Protein AF-0000000069215385 (afdb_homodimer)

pLDDT: mean 93.97, std 6.97, range [61.56, 98.88]

Secondary structure (DSSP, 8-state):
-HHHHHHHHHHHHHHHTTTTTTTTS---EEEEE-TT--EEEEEE--STTS--HHHHHHHHHHHHH-GGGHHHHHT--SHHHHHHHHHHH-TTTTTT-EEEESSPPP-S-SSS--HHHHHHHH--SEEEESSPPPGGG--HHHHHHHTT-EEEE-GGGHHHHHHHHHHHHHHHHHSEEEEEEEEEETTS--SSS--S-HHHHHHHHHHHHH-SEEEEEHHHHHHH------TTS-GGG-S-PPEEEEE-SS---TT-GGGGSSSS-EEEESSGGGSS-SSEEEEEE--HHHHHHTGGG-SEEEEEEESEE-S---BPPPPSS-EEEEEEEEEEETTEEEEEEEE-/-HHHHHHHHHHHHHHHTTTTTTTTS---EEEEE-TT--EEEEEE--STTSPPHHHHHHHHHHHHH-GGGHHHHHT---HHHHHHHHHHH-TTTTTT-EEEESSPPP-S-SSS--HHHHHHHH--SEEEESSPPPGGG--HHHHHHHTT-EEEE-GGGHHHHHHHHHHHHHHHHHSEEEEEEEEEETTS--SSS--S-HHHHHHHHHHHHH-SEEEEEHHHHHHH------TTS-GGG-S-PPEEEEE-SS---TT-GGGGSSSS-EEEESSGGGSS-SSEEEEEE--HHHHHHTGGG-SEEEEEEESEE-S---BPPPPSS-EEEEEEEEEEETTEEEEEEEE-

Organism: Helicobacter pylori (strain G27) (NCBI:txid563041)

Foldseek 3Di:
DVVLVVVLVVLLVVLLLQFLLAPLDAWKKKWKAALVRHTQDIAIRRYHLWAHRLLVNLLSSLCVLPVVCVVVSVPDTHQAVSLVCSLVPSVLSQQNMEMEMAEQWWCDDDSHHTSLVSCLRNNHQEYEYAEYDDPVGGDSVVSSVVSVHHYYYDPVNHLLSCLSRVQNVCCVVQQFAEEEEAEAEPVRDRPDDDGDDLVVLQSVLSSQLRFQEEEEELVCCVPVLDLQASVNYDPVSPDGGHAYEYAYLDDHDCPRNVNVDPDYHYYYDPAPVPDPRRHTYYYYYDGPVVCLRCLVSHFKYWYKYAHDDDPDDDDDDDRPDDWDWAFSDWDDDPRIIITITGGD/DVVLVVVLVVLLVVLLLQFLLAPLDAWKKKWKAALVRHTQDIAIRRYHLWAHRLLVNLLSNLCVLPVVCVVVSVPDTHQAVSLVCSLVPSVLSQQNMEMEMAEQWWCDDDSHHTSLVSCLSNNHQEYEYAEYDDPVGGDSVVSSVVSVHHYYYDPVNHLLSCLSRVQNVCCVVQQFAEEEEAEAEPVRDRPDDDRDDLVVLQSVLSSQLRFQEEEEELVCCVPVLDLQANVSYDPVSPDGGHAYEYAYLDDHDCPRNVNVDPDYHYYYDPAPVPDPRRHTYYYYYDGPVVCLSCLVSHFKYWYKYAHDDDPDDDDRDDRPDDWDWAWSDWDDDPRIIITITGGD

Structure (mmCIF, N/CA/C/O backbone):
data_AF-0000000069215385-model_v1
#
loop_
_entity.id
_entity.type
_entity.pdbx_description
1 polymer 'Riboflavin biosynthesis protein'
#
loop_
_atom_site.group_PDB
_atom_site.id
_atom_site.type_symbol
_atom_site.label_atom_id
_atom_site.label_alt_id
_atom_site.label_comp_id
_atom_site.label_asym_id
_atom_site.label_entity_id
_atom_site.label_seq_id
_atom_site.pdbx_PDB_ins_code
_atom_site.Cartn_x
_atom_site.Cartn_y
_atom_site.Cartn_z
_atom_site.occupancy
_atom_site.B_iso_or_equiv
_atom_site.auth_seq_id
_atom_site.auth_comp_id
_atom_site.auth_asym_id
_atom_site.auth_atom_id
_atom_site.pdbx_PDB_model_num
ATOM 1 N N . MET A 1 1 ? 16.766 -4.914 -15.352 1 61.56 1 MET A N 1
ATOM 2 C CA . MET A 1 1 ? 16.094 -3.631 -15.18 1 61.56 1 MET A CA 1
ATOM 3 C C . MET A 1 1 ? 14.859 -3.775 -14.297 1 61.56 1 MET A C 1
ATOM 5 O O . MET A 1 1 ? 14.555 -2.891 -13.5 1 61.56 1 MET A O 1
ATOM 9 N N . ARG A 1 2 ? 14.445 -4.945 -14.125 1 84.12 2 ARG A N 1
ATOM 10 C CA . ARG A 1 2 ? 13.219 -5.164 -13.367 1 84.12 2 ARG A CA 1
ATOM 11 C C . ARG A 1 2 ? 13.5 -5.18 -11.867 1 84.12 2 ARG A C 1
ATOM 13 O O . ARG A 1 2 ? 12.695 -4.688 -11.07 1 84.12 2 ARG A O 1
ATOM 20 N N . LEU A 1 3 ? 14.82 -5.469 -11.578 1 94.56 3 LEU A N 1
ATOM 21 C CA . LEU A 1 3 ? 15.156 -5.535 -10.164 1 94.56 3 LEU A CA 1
ATOM 22 C C . LEU A 1 3 ? 15.242 -4.141 -9.555 1 94.56 3 LEU A C 1
ATOM 24 O O . LEU A 1 3 ? 14.625 -3.867 -8.523 1 94.56 3 LEU A O 1
ATOM 28 N N . TYR A 1 4 ? 16.031 -3.227 -10.25 1 96.31 4 TYR A N 1
ATOM 29 C CA . TYR A 1 4 ? 16.203 -1.869 -9.742 1 96.31 4 TYR A CA 1
ATOM 30 C C . TYR A 1 4 ? 14.867 -1.16 -9.617 1 96.31 4 TYR A C 1
ATOM 32 O O . TYR A 1 4 ? 14.625 -0.438 -8.648 1 96.31 4 TYR A O 1
ATOM 40 N N . GLU A 1 5 ? 14.023 -1.441 -10.625 1 96.62 5 GLU A N 1
ATOM 41 C CA . GLU A 1 5 ? 12.695 -0.839 -10.594 1 96.62 5 GLU A CA 1
ATOM 42 C C . GLU A 1 5 ? 11.906 -1.299 -9.375 1 96.62 5 GLU A C 1
ATOM 44 O O . GLU A 1 5 ? 11.305 -0.483 -8.672 1 96.62 5 GLU A O 1
ATOM 49 N N . SER A 1 6 ? 11.922 -2.578 -9.125 1 96.88 6 SER A N 1
ATOM 50 C CA . SER A 1 6 ? 11.203 -3.15 -7.984 1 96.88 6 SER A CA 1
ATOM 51 C C . SER A 1 6 ? 11.758 -2.629 -6.664 1 96.88 6 SER A C 1
ATOM 53 O O . SER A 1 6 ? 10.992 -2.252 -5.77 1 96.88 6 SER A O 1
ATOM 55 N N . LEU A 1 7 ? 13.055 -2.559 -6.527 1 97.5 7 LEU A N 1
ATOM 56 C CA . LEU A 1 7 ? 13.68 -2.098 -5.293 1 97.5 7 LEU A CA 1
ATOM 57 C C . LEU A 1 7 ? 13.477 -0.596 -5.109 1 97.5 7 LEU A C 1
ATOM 59 O O . LEU A 1 7 ? 13.328 -0.119 -3.982 1 97.5 7 LEU A O 1
ATOM 63 N N . LEU A 1 8 ? 13.469 0.147 -6.227 1 97.94 8 LEU A N 1
ATOM 64 C CA . LEU A 1 8 ? 13.234 1.585 -6.164 1 97.94 8 LEU A CA 1
ATOM 65 C C . LEU A 1 8 ? 11.812 1.884 -5.699 1 97.94 8 LEU A C 1
ATOM 67 O O . LEU A 1 8 ? 11.578 2.877 -5.008 1 97.94 8 LEU A O 1
ATOM 71 N N . GLU A 1 9 ? 10.875 1.038 -6.078 1 97 9 GLU A N 1
ATOM 72 C CA . GLU A 1 9 ? 9.508 1.184 -5.574 1 97 9 GLU A CA 1
ATOM 73 C C . GLU A 1 9 ? 9.461 1.027 -4.059 1 97 9 GLU A C 1
ATOM 75 O O . GLU A 1 9 ? 8.711 1.728 -3.379 1 97 9 GLU A O 1
ATOM 80 N N . ILE A 1 10 ? 10.273 0.164 -3.535 1 97.25 10 ILE A N 1
ATOM 81 C CA . ILE A 1 10 ? 10.391 -0.008 -2.092 1 97.25 10 ILE A CA 1
ATOM 82 C C . ILE A 1 10 ? 10.945 1.27 -1.463 1 97.25 10 ILE A C 1
ATOM 84 O O . ILE A 1 10 ? 10.469 1.708 -0.413 1 97.25 10 ILE A O 1
ATOM 88 N N . CYS A 1 11 ? 11.914 1.881 -2.111 1 98.56 11 CYS A N 1
ATOM 89 C CA . CYS A 1 11 ? 12.469 3.143 -1.636 1 98.56 11 CYS A CA 1
ATOM 90 C C . CYS A 1 11 ? 11.391 4.223 -1.578 1 98.56 11 CYS A C 1
ATOM 92 O O . CYS A 1 11 ? 11.305 4.965 -0.598 1 98.56 11 CYS A O 1
ATOM 94 N N . LEU A 1 12 ? 10.57 4.27 -2.656 1 98.56 12 LEU A N 1
ATOM 95 C CA . LEU A 1 12 ? 9.5 5.258 -2.697 1 98.56 12 LEU A CA 1
ATOM 96 C C . LEU A 1 12 ? 8.531 5.059 -1.536 1 98.56 12 LEU A C 1
ATOM 98 O O . LEU A 1 12 ? 8.18 6.02 -0.843 1 98.56 12 LEU A O 1
ATOM 102 N N . ASN A 1 13 ? 8.164 3.852 -1.324 1 97.62 13 ASN A N 1
ATOM 103 C CA . ASN A 1 13 ? 7.254 3.555 -0.224 1 97.62 13 ASN A CA 1
ATOM 104 C C . ASN A 1 13 ? 7.859 3.932 1.124 1 97.62 13 ASN A C 1
ATOM 106 O O . ASN A 1 13 ? 7.172 4.461 1.997 1 97.62 13 ASN A O 1
ATOM 110 N N . LYS A 1 14 ? 9.086 3.65 1.279 1 98.06 14 LYS A N 1
ATOM 111 C CA . LYS A 1 14 ? 9.773 3.992 2.518 1 98.06 14 LYS A CA 1
ATOM 112 C C . LYS A 1 14 ? 9.797 5.504 2.734 1 98.06 14 LYS A C 1
ATOM 114 O O . LYS A 1 14 ? 9.609 5.977 3.855 1 98.06 14 LYS A O 1
ATOM 119 N N . ALA A 1 15 ? 10.039 6.262 1.692 1 98.62 15 ALA A N 1
ATOM 120 C CA . ALA A 1 15 ? 10.07 7.719 1.791 1 98.62 15 ALA A CA 1
ATOM 121 C C . ALA A 1 15 ? 8.711 8.266 2.223 1 98.62 15 ALA A C 1
ATOM 123 O O . ALA A 1 15 ? 8.641 9.242 2.969 1 98.62 15 ALA A O 1
ATOM 124 N N . TRP A 1 16 ? 7.602 7.633 1.792 1 98.44 16 TRP A N 1
ATOM 125 C CA . TRP A 1 16 ? 6.25 8.062 2.146 1 98.44 16 TRP A CA 1
ATOM 126 C C . TRP A 1 16 ? 6.023 7.965 3.65 1 98.44 16 TRP A C 1
ATOM 128 O O . TRP A 1 16 ? 5.246 8.734 4.219 1 98.44 16 TRP A O 1
ATOM 138 N N . GLU A 1 17 ? 6.746 7.074 4.316 1 97.19 17 GLU A N 1
ATOM 139 C CA . GLU A 1 17 ? 6.598 6.914 5.762 1 97.19 17 GLU A CA 1
ATOM 140 C C . GLU A 1 17 ? 7.066 8.164 6.504 1 97.19 17 GLU A C 1
ATOM 142 O O . GLU A 1 17 ? 6.723 8.359 7.672 1 97.19 17 GLU A O 1
ATOM 147 N N . TYR A 1 18 ? 7.793 9.016 5.832 1 97.44 18 TYR A N 1
ATOM 148 C CA . TYR A 1 18 ? 8.328 10.227 6.445 1 97.44 18 TYR A CA 1
ATOM 149 C C . TYR A 1 18 ? 7.824 11.477 5.719 1 97.44 18 TYR A C 1
ATOM 151 O O . TYR A 1 18 ? 8.422 12.547 5.828 1 97.44 18 TYR A O 1
ATOM 159 N N . GLN A 1 19 ? 6.746 11.336 4.969 1 98.12 19 GLN A N 1
ATOM 160 C CA . GLN A 1 19 ? 6.215 12.422 4.152 1 98.12 19 GLN A CA 1
ATOM 161 C C . GLN A 1 19 ? 5.961 13.664 4.992 1 98.12 19 GLN A C 1
ATOM 163 O O . GLN A 1 19 ? 5.391 13.578 6.082 1 98.12 19 GLN A O 1
ATOM 168 N N . THR A 1 20 ? 6.375 14.789 4.578 1 98.25 20 THR A N 1
ATOM 169 C CA . THR A 1 20 ? 6.254 16.141 5.094 1 98.25 20 THR A CA 1
ATOM 170 C C . THR A 1 20 ? 7.25 16.391 6.219 1 98.25 20 THR A C 1
ATOM 172 O O . THR A 1 20 ? 7.48 17.531 6.617 1 98.25 20 THR A O 1
ATOM 175 N N . LEU A 1 21 ? 7.914 15.375 6.781 1 97.88 21 LEU A N 1
ATOM 176 C CA . LEU A 1 21 ? 8.797 15.539 7.934 1 97.88 21 LEU A CA 1
ATOM 177 C C . LEU A 1 21 ? 10.109 16.188 7.52 1 97.88 21 LEU A C 1
ATOM 179 O O . LEU A 1 21 ? 10.773 16.828 8.336 1 97.88 21 LEU A O 1
ATOM 183 N N . ALA A 1 22 ? 10.414 16.094 6.258 1 96.25 22 ALA A N 1
ATOM 184 C CA . ALA A 1 22 ? 11.664 16.672 5.758 1 96.25 22 ALA A CA 1
ATOM 185 C C . ALA A 1 22 ? 11.445 18.062 5.172 1 96.25 22 ALA A C 1
ATOM 187 O O . ALA A 1 22 ? 12.398 18.719 4.766 1 96.25 22 ALA A O 1
ATOM 188 N N . LEU A 1 23 ? 10.203 18.531 5.082 1 96.44 23 LEU A N 1
ATOM 189 C CA . LEU A 1 23 ? 9.961 19.859 4.543 1 96.44 23 LEU A CA 1
ATOM 190 C C . LEU A 1 23 ? 10.758 20.906 5.316 1 96.44 23 LEU A C 1
ATOM 192 O O . LEU A 1 23 ? 10.883 20.828 6.539 1 96.44 23 LEU A O 1
ATOM 196 N N . GLU A 1 24 ? 11.344 21.781 4.547 1 94.81 24 GLU A N 1
ATOM 197 C CA . GLU A 1 24 ? 11.078 22.234 3.188 1 94.81 24 GLU A CA 1
ATOM 198 C C . GLU A 1 24 ? 11.93 21.484 2.17 1 94.81 24 GLU A C 1
ATOM 200 O O . GLU A 1 24 ? 11.953 21.844 0.99 1 94.81 24 GLU A O 1
ATOM 205 N N . ASN A 1 25 ? 12.758 20.5 2.637 1 94.94 25 ASN A N 1
ATOM 206 C CA . ASN A 1 25 ? 13.477 19.578 1.749 1 94.94 25 ASN A CA 1
ATOM 207 C C . ASN A 1 25 ? 12.555 18.484 1.209 1 94.94 25 ASN A C 1
ATOM 209 O O . ASN A 1 25 ? 11.484 18.25 1.764 1 94.94 25 ASN A O 1
ATOM 213 N N . PRO A 1 26 ? 12.93 17.922 0.115 1 96.62 26 PRO A N 1
ATOM 214 C CA . PRO A 1 26 ? 12.094 16.859 -0.447 1 96.62 26 PRO A CA 1
ATOM 215 C C . PRO A 1 26 ? 12.188 15.555 0.339 1 96.62 26 PRO A C 1
ATOM 217 O O . PRO A 1 26 ? 13.203 15.297 0.989 1 96.62 26 PRO A O 1
ATOM 220 N N . SER A 1 27 ? 11.102 14.797 0.348 1 97.88 27 SER A N 1
ATOM 221 C CA . SER A 1 27 ? 11.125 13.43 0.858 1 97.88 27 SER A CA 1
ATOM 222 C C . SER A 1 27 ? 11.867 12.5 -0.092 1 97.88 27 SER A C 1
ATOM 224 O O . SER A 1 27 ? 11.43 12.281 -1.227 1 97.88 27 SER A O 1
ATOM 226 N N . VAL A 1 28 ? 12.992 11.938 0.353 1 98.5 28 VAL A N 1
ATOM 227 C CA . VAL A 1 28 ? 13.859 11.125 -0.492 1 98.5 28 VAL A CA 1
ATOM 228 C C . VAL A 1 28 ? 14.297 9.875 0.27 1 98.5 28 VAL A C 1
ATOM 230 O O . VAL A 1 28 ? 14.508 9.922 1.484 1 98.5 28 VAL A O 1
ATOM 233 N N . ALA A 1 29 ? 14.375 8.797 -0.397 1 98.81 29 ALA A N 1
ATOM 234 C CA . ALA A 1 29 ? 14.977 7.574 0.129 1 98.81 29 ALA A CA 1
ATOM 235 C C . ALA A 1 29 ? 16.109 7.098 -0.765 1 98.81 29 ALA A C 1
ATOM 237 O O . ALA A 1 29 ? 16.156 7.422 -1.954 1 98.81 29 ALA A O 1
ATOM 238 N N . CYS A 1 30 ? 17.062 6.355 -0.162 1 98.88 30 CYS A N 1
ATOM 239 C CA . CYS A 1 30 ? 18.219 5.824 -0.861 1 98.88 30 CYS A CA 1
ATOM 240 C C . CYS A 1 30 ? 18.578 4.434 -0.353 1 98.88 30 CYS A C 1
ATOM 242 O O . CYS A 1 30 ? 18.625 4.203 0.857 1 98.88 30 CYS A O 1
ATOM 244 N N . MET A 1 31 ? 18.719 3.537 -1.271 1 98.81 31 MET A N 1
ATOM 245 C CA . MET A 1 31 ? 19.156 2.174 -0.982 1 98.81 31 MET A CA 1
ATOM 246 C C . MET A 1 31 ? 20.531 1.907 -1.583 1 98.81 31 MET A C 1
ATOM 248 O O . MET A 1 31 ? 20.828 2.338 -2.701 1 98.81 31 MET A O 1
ATOM 252 N N . VAL A 1 32 ? 21.406 1.211 -0.854 1 98.75 32 VAL A N 1
ATOM 253 C CA . VAL A 1 32 ? 22.719 0.814 -1.362 1 98.75 32 VAL A CA 1
ATOM 254 C C . VAL A 1 32 ? 22.781 -0.706 -1.496 1 98.75 32 VAL A C 1
ATOM 256 O O . VAL A 1 32 ? 22.453 -1.432 -0.55 1 98.75 32 VAL A O 1
ATOM 259 N N . LEU A 1 33 ? 23.094 -1.138 -2.67 1 97.94 33 LEU A N 1
ATOM 260 C CA . LEU A 1 33 ? 23.297 -2.557 -2.939 1 97.94 33 LEU A CA 1
ATOM 261 C C . LEU A 1 33 ? 24.781 -2.867 -3.096 1 97.94 33 LEU A C 1
ATOM 263 O O . LEU A 1 33 ? 25.531 -2.066 -3.66 1 97.94 33 LEU A O 1
ATOM 267 N N . ASP A 1 34 ? 25.234 -4.027 -2.713 1 96.5 34 ASP A N 1
ATOM 268 C CA . ASP A 1 34 ? 26.609 -4.441 -2.971 1 96.5 34 ASP A CA 1
ATOM 269 C C . ASP A 1 34 ? 26.734 -5.113 -4.336 1 96.5 34 ASP A C 1
ATOM 271 O O . ASP A 1 34 ? 25.797 -5.094 -5.133 1 96.5 34 ASP A O 1
ATOM 275 N N . LYS A 1 35 ? 27.859 -5.672 -4.598 1 94 35 LYS A N 1
ATOM 276 C CA . LYS A 1 35 ? 28.172 -6.246 -5.898 1 94 35 LYS A CA 1
ATOM 277 C C . LYS A 1 35 ? 27.25 -7.41 -6.23 1 94 35 LYS A C 1
ATOM 279 O O . LYS A 1 35 ? 27 -7.699 -7.402 1 94 35 LYS A O 1
ATOM 284 N N . ASN A 1 36 ? 26.703 -8.039 -5.195 1 91.31 36 ASN A N 1
ATOM 285 C CA . ASN A 1 36 ? 25.812 -9.18 -5.383 1 91.31 36 ASN A CA 1
ATOM 286 C C . ASN A 1 36 ? 24.344 -8.773 -5.234 1 91.31 36 ASN A C 1
ATOM 288 O O . ASN A 1 36 ? 23.469 -9.625 -5.062 1 91.31 36 ASN A O 1
ATOM 292 N N . HIS A 1 37 ? 24.062 -7.484 -5.164 1 93.19 37 HIS A N 1
ATOM 293 C CA . HIS A 1 37 ? 22.734 -6.895 -5.055 1 93.19 37 HIS A CA 1
ATOM 294 C C . HIS A 1 37 ? 22.109 -7.176 -3.688 1 93.19 37 HIS A C 1
ATOM 296 O O . HIS A 1 37 ? 20.891 -7.168 -3.541 1 93.19 37 HIS A O 1
ATOM 302 N N . GLU A 1 38 ? 23 -7.461 -2.777 1 93.88 38 GLU A N 1
ATOM 303 C CA . GLU A 1 38 ? 22.516 -7.492 -1.403 1 93.88 38 GLU A CA 1
ATOM 304 C C . GLU A 1 38 ? 22.297 -6.078 -0.868 1 93.88 38 GLU A C 1
ATOM 306 O O . GLU A 1 38 ? 23.094 -5.176 -1.121 1 93.88 38 GLU A O 1
ATOM 311 N N . ILE A 1 39 ? 21.25 -5.965 -0.149 1 97.62 39 ILE A N 1
ATOM 312 C CA . ILE A 1 39 ? 20.906 -4.645 0.376 1 97.62 39 ILE A CA 1
ATOM 313 C C . ILE A 1 39 ? 21.797 -4.324 1.573 1 97.62 39 ILE A C 1
ATOM 315 O O . ILE A 1 39 ? 21.75 -5.008 2.596 1 97.62 39 ILE A O 1
ATOM 319 N N . LEU A 1 40 ? 22.531 -3.273 1.454 1 98.06 40 LEU A N 1
ATOM 320 C CA . LEU A 1 40 ? 23.391 -2.846 2.545 1 98.06 40 LEU A CA 1
ATOM 321 C C . LEU A 1 40 ? 22.672 -1.848 3.449 1 98.06 40 LEU A C 1
ATOM 323 O O . LEU A 1 40 ? 22.875 -1.849 4.664 1 98.06 40 LEU A O 1
ATOM 327 N N . SER A 1 41 ? 21.859 -1.041 2.846 1 98.31 41 SER A N 1
ATOM 328 C CA . SER A 1 41 ? 21.156 -0.023 3.627 1 98.31 41 SER A CA 1
ATOM 329 C C . SER A 1 41 ? 19.953 0.529 2.871 1 98.31 41 SER A C 1
ATOM 331 O O . SER A 1 41 ? 19.875 0.406 1.646 1 98.31 41 SER A O 1
ATOM 333 N N . LEU A 1 42 ? 19.016 1.012 3.48 1 98.5 42 LEU A N 1
ATOM 334 C CA . LEU A 1 42 ? 17.859 1.785 3.043 1 98.5 42 LEU A CA 1
ATOM 335 C C . LEU A 1 42 ? 17.562 2.906 4.027 1 98.5 42 LEU A C 1
ATOM 337 O O . LEU A 1 42 ? 17.172 2.646 5.168 1 98.5 42 LEU A O 1
ATOM 341 N N . GLU A 1 43 ? 17.797 4.129 3.619 1 98.56 43 GLU A N 1
ATOM 342 C CA . GLU A 1 43 ? 17.625 5.281 4.5 1 98.56 43 GLU A CA 1
ATOM 343 C C . GLU A 1 43 ? 16.766 6.355 3.848 1 98.56 43 GLU A C 1
ATOM 345 O O . GLU A 1 43 ? 16.562 6.34 2.631 1 98.56 43 GLU A O 1
ATOM 350 N N . THR A 1 44 ? 16.203 7.234 4.633 1 98.44 44 THR A N 1
ATOM 351 C CA . THR A 1 44 ? 15.352 8.328 4.184 1 98.44 44 THR A CA 1
ATOM 352 C C . THR A 1 44 ? 15.844 9.664 4.746 1 98.44 44 THR A C 1
ATOM 354 O O . THR A 1 44 ? 16.594 9.688 5.727 1 98.44 44 THR A O 1
ATOM 357 N N . HIS A 1 45 ? 15.539 10.711 4 1 97.62 45 HIS A N 1
ATOM 358 C CA . HIS A 1 45 ? 15.727 12.039 4.562 1 97.62 45 HIS A CA 1
ATOM 359 C C . HIS A 1 45 ? 14.664 12.352 5.617 1 97.62 45 HIS A C 1
ATOM 361 O O . HIS A 1 45 ? 13.477 12.477 5.289 1 97.62 45 HIS A O 1
ATOM 367 N N . LYS A 1 46 ? 15.031 12.609 6.84 1 95.19 46 LYS A N 1
ATOM 368 C CA . LYS A 1 46 ? 14.078 12.57 7.949 1 95.19 46 LYS A CA 1
ATOM 369 C C . LYS A 1 46 ? 13.695 13.977 8.398 1 95.19 46 LYS A C 1
ATOM 371 O O . LYS A 1 46 ? 12.617 14.18 8.961 1 95.19 46 LYS A O 1
ATOM 376 N N . LYS A 1 47 ? 14.602 14.875 8.203 1 94.75 47 LYS A N 1
ATOM 377 C CA . LYS A 1 47 ? 14.391 16.234 8.688 1 94.75 47 LYS A CA 1
ATOM 378 C C . LYS A 1 47 ? 15.242 17.234 7.918 1 94.75 47 LYS A C 1
ATOM 380 O O . LYS A 1 47 ? 16.375 16.938 7.559 1 94.75 47 LYS A O 1
ATOM 385 N N . ALA A 1 48 ? 14.664 18.391 7.711 1 93 48 ALA A N 1
ATOM 386 C CA . ALA A 1 48 ? 15.406 19.453 7.023 1 93 48 ALA A CA 1
ATOM 387 C C . ALA A 1 48 ? 16.688 19.781 7.77 1 93 48 ALA A C 1
ATOM 389 O O . ALA A 1 48 ? 16.734 19.734 9 1 93 48 ALA A O 1
ATOM 390 N N . LYS A 1 49 ? 17.797 20.047 6.988 1 90.5 49 LYS A N 1
ATOM 391 C CA . LYS A 1 49 ? 19.094 20.5 7.496 1 90.5 49 LYS A CA 1
ATOM 392 C C . LYS A 1 49 ? 19.812 19.375 8.219 1 90.5 49 LYS A C 1
ATOM 394 O O . LYS A 1 49 ? 20.703 19.625 9.039 1 90.5 49 LYS A O 1
ATOM 399 N N . THR A 1 50 ? 19.344 18.234 8.148 1 93.88 50 THR A N 1
ATOM 400 C CA . THR A 1 50 ? 20.031 17.031 8.602 1 93.88 50 THR A CA 1
ATOM 401 C C . THR A 1 50 ? 20.547 16.219 7.406 1 93.88 50 THR A C 1
ATOM 403 O O . THR A 1 50 ? 20.281 16.578 6.254 1 93.88 50 THR A O 1
ATOM 406 N N . PRO A 1 51 ? 21.406 15.234 7.652 1 95.56 51 PRO A N 1
ATOM 407 C CA . PRO A 1 51 ? 21.953 14.492 6.523 1 95.56 51 PRO A CA 1
ATOM 408 C C . PRO A 1 51 ? 20.875 13.922 5.602 1 95.56 51 PRO A C 1
ATOM 410 O O . PRO A 1 51 ? 19.891 13.367 6.078 1 95.56 51 PRO A O 1
ATOM 413 N N . HIS A 1 52 ? 21.094 14.086 4.27 1 97.06 52 HIS A N 1
ATOM 414 C CA . HIS A 1 52 ? 20.156 13.586 3.262 1 97.06 52 HIS A CA 1
ATOM 415 C C . HIS A 1 52 ? 20.156 12.062 3.209 1 97.06 52 HIS A C 1
ATOM 417 O O . HIS A 1 52 ? 21 11.422 3.838 1 97.06 52 HIS A O 1
ATOM 423 N N . ALA A 1 53 ? 19.234 11.523 2.512 1 98.25 53 ALA A N 1
ATOM 424 C CA . ALA A 1 53 ? 19.062 10.07 2.422 1 98.25 53 ALA A CA 1
ATOM 425 C C . ALA A 1 53 ? 20.328 9.398 1.911 1 98.25 53 ALA A C 1
ATOM 427 O O . ALA A 1 53 ? 20.719 8.344 2.414 1 98.25 53 ALA A O 1
ATOM 428 N N . GLU A 1 54 ? 21 10 0.862 1 98.38 54 GLU A N 1
ATOM 429 C CA . GLU A 1 54 ? 22.203 9.43 0.262 1 98.38 54 GLU A CA 1
ATOM 430 C C . GLU A 1 54 ? 23.328 9.328 1.278 1 98.38 54 GLU A C 1
ATOM 432 O O . GLU A 1 54 ? 24.031 8.312 1.35 1 98.38 54 GLU A O 1
ATOM 437 N N . VAL A 1 55 ? 23.5 10.383 2.023 1 98.06 55 VAL A N 1
ATOM 438 C CA . VAL A 1 55 ? 24.547 10.438 3.033 1 98.06 55 VAL A CA 1
ATOM 439 C C . VAL A 1 55 ? 24.281 9.383 4.105 1 98.06 55 VAL A C 1
ATOM 441 O O . VAL A 1 55 ? 25.188 8.625 4.473 1 98.06 55 VAL A O 1
ATOM 444 N N . LEU A 1 56 ? 23.016 9.32 4.531 1 98.31 56 LEU A N 1
ATOM 445 C CA . LEU A 1 56 ? 22.656 8.352 5.559 1 98.31 56 LEU A CA 1
ATOM 446 C C . LEU A 1 56 ? 22.812 6.93 5.043 1 98.31 56 LEU A C 1
ATOM 448 O O . LEU A 1 56 ? 23.281 6.047 5.777 1 98.31 56 LEU A O 1
ATOM 452 N N . ALA A 1 57 ? 22.406 6.695 3.834 1 98.69 57 ALA A N 1
ATOM 453 C CA . ALA A 1 57 ? 22.547 5.367 3.238 1 98.69 57 ALA A CA 1
ATOM 454 C C . ALA A 1 57 ? 24.016 4.973 3.131 1 98.69 57 ALA A C 1
ATOM 456 O O . ALA A 1 57 ? 24.375 3.828 3.412 1 98.69 57 ALA A O 1
ATOM 457 N N . ALA A 1 58 ? 24.875 5.918 2.703 1 98.69 58 ALA A N 1
ATOM 458 C CA . ALA A 1 58 ? 26.312 5.664 2.635 1 98.69 58 ALA A CA 1
ATOM 459 C C . ALA A 1 58 ? 26.875 5.348 4.016 1 98.69 58 ALA A C 1
ATOM 461 O O . ALA A 1 58 ? 27.688 4.43 4.164 1 98.69 58 ALA A O 1
ATOM 462 N N . LYS A 1 59 ? 26.469 6.133 4.977 1 98.56 59 LYS A N 1
ATOM 463 C CA . LYS A 1 59 ? 26.906 5.902 6.352 1 98.56 59 LYS A CA 1
ATOM 464 C C . LYS A 1 59 ? 26.578 4.48 6.801 1 98.56 59 LYS A C 1
ATOM 466 O O . LYS A 1 59 ? 27.469 3.75 7.254 1 98.56 59 LYS A O 1
ATOM 471 N N . SER A 1 60 ? 25.281 4.105 6.664 1 98.38 60 SER A N 1
ATOM 472 C CA . SER A 1 60 ? 24.812 2.787 7.086 1 98.38 60 SER A CA 1
ATOM 473 C C . SER A 1 60 ? 25.516 1.678 6.309 1 98.38 60 SER A C 1
ATOM 475 O O . SER A 1 60 ? 25.891 0.651 6.879 1 98.38 60 SER A O 1
ATOM 477 N N . ALA A 1 61 ? 25.688 1.888 5.02 1 98.5 61 ALA A N 1
ATOM 478 C CA . ALA A 1 61 ? 26.344 0.892 4.18 1 98.5 61 ALA A CA 1
ATOM 479 C C . ALA A 1 61 ? 27.812 0.737 4.57 1 98.5 61 ALA A C 1
ATOM 481 O O . ALA A 1 61 ? 28.344 -0.38 4.629 1 98.5 61 ALA A O 1
ATOM 482 N N . LEU A 1 62 ? 28.484 1.858 4.836 1 98.56 62 LEU A N 1
ATOM 483 C CA . LEU A 1 62 ? 29.906 1.822 5.16 1 98.56 62 LEU A CA 1
ATOM 484 C C . LEU A 1 62 ? 30.141 1.077 6.469 1 98.56 62 LEU A C 1
ATOM 486 O O . LEU A 1 62 ? 31.156 0.389 6.621 1 98.56 62 LEU A O 1
ATOM 490 N N . LYS A 1 63 ? 29.203 1.196 7.441 1 98.12 63 LYS A N 1
ATOM 491 C CA . LYS A 1 63 ? 29.312 0.443 8.688 1 98.12 63 LYS A CA 1
ATOM 492 C C . LYS A 1 63 ? 29.422 -1.056 8.422 1 98.12 63 LYS A C 1
ATOM 494 O O . LYS A 1 63 ? 30.094 -1.781 9.156 1 98.12 63 LYS A O 1
ATOM 499 N N . ILE A 1 64 ? 28.75 -1.491 7.391 1 97.19 64 ILE A N 1
ATOM 500 C CA . ILE A 1 64 ? 28.734 -2.906 7.039 1 97.19 64 ILE A CA 1
ATOM 501 C C . ILE A 1 64 ? 29.984 -3.248 6.219 1 97.19 64 ILE A C 1
ATOM 503 O O . ILE A 1 64 ? 30.625 -4.281 6.445 1 97.19 64 ILE A O 1
ATOM 507 N N . LEU A 1 65 ? 30.359 -2.389 5.305 1 97.31 65 LEU A N 1
ATOM 508 C CA . LEU A 1 65 ? 31.469 -2.639 4.383 1 97.31 65 LEU A CA 1
ATOM 509 C C . LEU A 1 65 ? 32.812 -2.523 5.094 1 97.31 65 LEU A C 1
ATOM 511 O O . LEU A 1 65 ? 33.781 -3.17 4.699 1 97.31 65 LEU A O 1
ATOM 515 N N . ARG A 1 66 ? 32.844 -1.66 6.121 1 97.5 66 ARG A N 1
ATOM 516 C CA . ARG A 1 66 ? 34.031 -1.431 6.938 1 97.5 66 ARG A CA 1
ATOM 517 C C . ARG A 1 66 ? 33.688 -1.405 8.422 1 97.5 66 ARG A C 1
ATOM 519 O O . ARG A 1 66 ? 33.688 -0.343 9.047 1 97.5 66 ARG A O 1
ATOM 526 N N . PRO A 1 67 ? 33.594 -2.514 9.039 1 96.88 67 PRO A N 1
ATOM 527 C CA . PRO A 1 67 ? 33.062 -2.627 10.406 1 96.88 67 PRO A CA 1
ATOM 528 C C . PRO A 1 67 ? 33.938 -1.89 11.422 1 96.88 67 PRO A C 1
ATOM 530 O O . PRO A 1 67 ? 33.438 -1.469 12.469 1 96.88 67 PRO A O 1
ATOM 533 N N . HIS A 1 68 ? 35.219 -1.689 11.125 1 96.62 68 HIS A N 1
ATOM 534 C CA . HIS A 1 68 ? 36.094 -1.02 12.07 1 96.62 68 HIS A CA 1
ATOM 535 C C . HIS A 1 68 ? 35.75 0.461 12.195 1 96.62 68 HIS A C 1
ATOM 537 O O . HIS A 1 68 ? 36.188 1.128 13.133 1 96.62 68 HIS A O 1
ATOM 543 N N . LEU A 1 69 ? 34.969 0.999 11.227 1 97.12 69 LEU A N 1
ATOM 544 C CA . LEU A 1 69 ? 34.594 2.406 11.242 1 97.12 69 LEU A CA 1
ATOM 545 C C . LEU A 1 69 ? 33.25 2.598 11.945 1 97.12 69 LEU A C 1
ATOM 547 O O . LEU A 1 69 ? 32.781 3.727 12.07 1 97.12 69 LEU A O 1
ATOM 551 N N . LYS A 1 70 ? 32.594 1.582 12.406 1 96.75 70 LYS A N 1
ATOM 552 C CA . LYS A 1 70 ? 31.234 1.61 12.93 1 96.75 70 LYS A CA 1
ATOM 553 C C . LYS A 1 70 ? 31.125 2.602 14.086 1 96.75 70 LYS A C 1
ATOM 555 O O . LYS A 1 70 ? 30.219 3.447 14.086 1 96.75 70 LYS A O 1
ATOM 560 N N . SER A 1 71 ? 32 2.533 15.031 1 96.5 71 SER A N 1
ATOM 561 C CA . SER A 1 71 ? 31.938 3.383 16.219 1 96.5 71 SER A CA 1
ATOM 562 C C . SER A 1 71 ? 32.094 4.855 15.852 1 96.5 71 SER A C 1
ATOM 564 O O . SER A 1 71 ? 31.406 5.715 16.391 1 96.5 71 SER A O 1
ATOM 566 N N . ASP A 1 72 ? 33.031 5.141 14.938 1 96.56 72 ASP A N 1
ATOM 567 C CA . ASP A 1 72 ? 33.25 6.512 14.484 1 96.56 72 ASP A CA 1
ATOM 568 C C . ASP A 1 72 ? 32 7.066 13.781 1 96.56 72 ASP A C 1
ATOM 570 O O . ASP A 1 72 ? 31.578 8.188 14.047 1 96.56 72 ASP A O 1
ATOM 574 N N . LEU A 1 73 ? 31.453 6.285 12.992 1 97.12 73 LEU A N 1
ATOM 575 C CA . LEU A 1 73 ? 30.312 6.703 12.172 1 97.12 73 LEU A CA 1
ATOM 576 C C . LEU A 1 73 ? 29.094 6.965 13.047 1 97.12 73 LEU A C 1
ATOM 578 O O . LEU A 1 73 ? 28.297 7.867 12.758 1 97.12 73 LEU A O 1
ATOM 582 N N . GLU A 1 74 ? 28.922 6.184 14.047 1 95.12 74 GLU A N 1
ATOM 583 C CA . GLU A 1 74 ? 27.75 6.301 14.922 1 95.12 74 GLU A CA 1
ATOM 584 C C . GLU A 1 74 ? 27.734 7.641 15.656 1 95.12 74 GLU A C 1
ATOM 586 O O . GLU A 1 74 ? 26.672 8.156 16 1 95.12 74 GLU A O 1
ATOM 591 N N . LYS A 1 75 ? 28.859 8.219 15.766 1 93.69 75 LYS A N 1
ATOM 592 C CA . LYS A 1 75 ? 29 9.453 16.531 1 93.69 75 LYS A CA 1
ATOM 593 C C . LYS A 1 75 ? 28.828 10.68 15.641 1 93.69 75 LYS A C 1
ATOM 595 O O . LYS A 1 75 ? 28.703 11.805 16.141 1 93.69 75 LYS A O 1
ATOM 600 N N . LEU A 1 76 ? 28.812 10.445 14.359 1 94.25 76 LEU A N 1
ATOM 601 C CA . LEU A 1 76 ? 28.766 11.57 13.43 1 94.25 76 LEU A CA 1
ATOM 602 C C . LEU A 1 76 ? 27.328 11.922 13.07 1 94.25 76 LEU A C 1
ATOM 604 O O . LEU A 1 76 ? 26.609 11.117 12.469 1 94.25 76 LEU A O 1
ATOM 608 N N . GLU A 1 77 ? 26.953 13.141 13.414 1 90.56 77 GLU A N 1
ATOM 609 C CA . GLU A 1 77 ? 25.562 13.562 13.164 1 90.56 77 GLU A CA 1
ATOM 610 C C . GLU A 1 77 ? 25.516 14.773 12.242 1 90.56 77 GLU A C 1
ATOM 612 O O . GLU A 1 77 ? 24.547 14.961 11.508 1 90.56 77 GLU A O 1
ATOM 617 N N . ASP A 1 78 ? 26.594 15.523 12.281 1 93.38 78 ASP A N 1
ATOM 618 C CA . ASP A 1 78 ? 26.656 16.734 11.453 1 93.38 78 ASP A CA 1
ATOM 619 C C . ASP A 1 78 ? 26.797 16.375 9.977 1 93.38 78 ASP A C 1
ATOM 621 O O . ASP A 1 78 ? 27.688 15.609 9.602 1 93.38 78 ASP A O 1
ATOM 625 N N . PRO A 1 79 ? 25.938 16.922 9.156 1 93.44 79 PRO A N 1
ATOM 626 C CA . PRO A 1 79 ? 25.922 16.531 7.742 1 93.44 79 PRO A CA 1
ATOM 627 C C . PRO A 1 79 ? 27.266 16.75 7.059 1 93.44 79 PRO A C 1
ATOM 629 O O . PRO A 1 79 ? 27.734 15.898 6.305 1 93.44 79 PRO A O 1
ATOM 632 N N . LYS A 1 80 ? 27.938 17.828 7.289 1 93.62 80 LYS A N 1
ATOM 633 C CA . LYS A 1 80 ? 29.219 18.141 6.645 1 93.62 80 LYS A CA 1
ATOM 634 C C . LYS A 1 80 ? 30.312 17.203 7.141 1 93.62 80 LYS A C 1
ATOM 636 O O . LYS A 1 80 ? 31.078 16.641 6.344 1 93.62 80 LYS A O 1
ATOM 641 N N . THR A 1 81 ? 30.375 17.062 8.445 1 95.94 81 THR A N 1
ATOM 642 C CA . THR A 1 81 ? 31.391 16.203 9.031 1 95.94 81 THR A CA 1
ATOM 643 C C . THR A 1 81 ? 31.219 14.758 8.57 1 95.94 81 THR A C 1
ATOM 645 O O . THR A 1 81 ? 32.188 14.078 8.266 1 95.94 81 THR A O 1
ATOM 648 N N . LEU A 1 82 ? 29.969 14.406 8.578 1 97 82 LEU A N 1
ATOM 649 C CA . LEU A 1 82 ? 29.688 13.047 8.133 1 97 82 LEU A CA 1
ATOM 650 C C . LEU A 1 82 ? 30.078 12.867 6.668 1 97 82 LEU A C 1
ATOM 652 O O . LEU A 1 82 ? 30.75 11.891 6.316 1 97 82 LEU A O 1
ATOM 656 N N . SER A 1 83 ? 29.688 13.734 5.828 1 96.25 83 SER A N 1
ATOM 657 C CA . SER A 1 83 ? 30.031 13.68 4.41 1 96.25 83 SER A CA 1
ATOM 658 C C . SER A 1 83 ? 31.547 13.633 4.207 1 96.25 83 SER A C 1
ATOM 660 O O . SER A 1 83 ? 32.062 12.82 3.426 1 96.25 83 SER A O 1
ATOM 662 N N . ASP A 1 84 ? 32.281 14.461 4.945 1 96.5 84 ASP A N 1
ATOM 663 C CA . ASP A 1 84 ? 33.719 14.508 4.848 1 96.5 84 ASP A CA 1
ATOM 664 C C . ASP A 1 84 ? 34.344 13.188 5.297 1 96.5 84 ASP A C 1
ATOM 666 O O . ASP A 1 84 ? 35.281 12.68 4.668 1 96.5 84 ASP A O 1
ATOM 670 N N . PHE A 1 85 ? 33.812 12.711 6.328 1 97.81 85 PHE A N 1
ATOM 671 C CA . PHE A 1 85 ? 34.312 11.438 6.84 1 97.81 85 PHE A CA 1
ATOM 672 C C . PHE A 1 85 ? 34.125 10.328 5.805 1 97.81 85 PHE A C 1
ATOM 674 O O . PHE A 1 85 ? 35.062 9.547 5.559 1 97.81 85 PHE A O 1
ATOM 681 N N . LEU A 1 86 ? 33 10.297 5.215 1 98.12 86 LEU A N 1
ATOM 682 C CA . LEU A 1 86 ? 32.688 9.289 4.199 1 98.12 86 LEU A CA 1
ATOM 683 C C . LEU A 1 86 ? 33.656 9.422 3.012 1 98.12 86 LEU A C 1
ATOM 685 O O . LEU A 1 86 ? 34.188 8.422 2.523 1 98.12 86 LEU A O 1
ATOM 689 N N . LYS A 1 87 ? 33.938 10.586 2.584 1 97.25 87 LYS A N 1
ATOM 690 C CA . LYS A 1 87 ? 34.812 10.844 1.432 1 97.25 87 LYS A CA 1
ATOM 691 C C . LYS A 1 87 ? 36.25 10.391 1.701 1 97.25 87 LYS A C 1
ATOM 693 O O . LYS A 1 87 ? 36.906 9.906 0.799 1 97.25 87 LYS A O 1
ATOM 698 N N . THR A 1 88 ? 36.594 10.461 2.936 1 97.25 88 THR A N 1
ATOM 699 C CA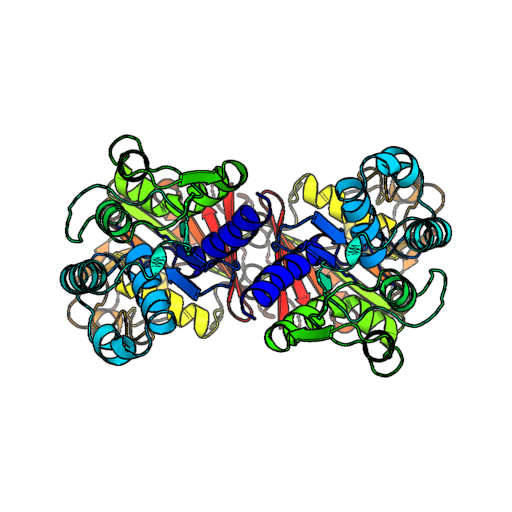 . THR A 1 88 ? 38 10.273 3.254 1 97.25 88 THR A CA 1
ATOM 700 C C . THR A 1 88 ? 38.281 8.828 3.688 1 97.25 88 THR A C 1
ATOM 702 O O . THR A 1 88 ? 39.375 8.328 3.539 1 97.25 88 THR A O 1
ATOM 705 N N . HIS A 1 89 ? 37.25 8.141 4.102 1 97.25 89 HIS A N 1
ATOM 706 C CA . HIS A 1 89 ? 37.531 6.867 4.758 1 97.25 89 HIS A CA 1
ATOM 707 C C . HIS A 1 89 ? 36.906 5.707 3.986 1 97.25 89 HIS A C 1
ATOM 709 O O . HIS A 1 89 ? 37.062 4.547 4.371 1 97.25 89 HIS A O 1
ATOM 715 N N . HIS A 1 90 ? 36.25 5.988 2.893 1 97.06 90 HIS A N 1
ATOM 716 C CA . HIS A 1 90 ? 35.531 4.918 2.209 1 97.06 90 HIS A CA 1
ATOM 717 C C . HIS A 1 90 ? 36.5 3.916 1.59 1 97.06 90 HIS A C 1
ATOM 719 O O . HIS A 1 90 ? 36.188 2.736 1.439 1 97.06 90 HIS A O 1
ATOM 725 N N . ASP A 1 91 ? 37.75 4.344 1.23 1 96.81 91 ASP A N 1
ATOM 726 C CA . ASP A 1 91 ? 38.781 3.469 0.679 1 96.81 91 ASP A CA 1
ATOM 727 C C . ASP A 1 91 ? 38.219 2.566 -0.411 1 96.81 91 ASP A C 1
ATOM 729 O O . ASP A 1 91 ? 38.344 1.342 -0.344 1 96.81 91 ASP A O 1
ATOM 733 N N . ASN A 1 92 ? 37.469 3.043 -1.316 1 97.69 92 ASN A N 1
ATOM 734 C CA . ASN A 1 92 ? 36.906 2.404 -2.502 1 97.69 92 ASN A CA 1
ATOM 735 C C . ASN A 1 92 ? 35.938 1.303 -2.131 1 97.69 92 ASN A C 1
ATOM 737 O O . ASN A 1 92 ? 35.75 0.347 -2.887 1 97.69 92 ASN A O 1
ATOM 741 N N . ALA A 1 93 ? 35.375 1.424 -0.926 1 97.94 93 ALA A N 1
ATOM 742 C CA . ALA A 1 93 ? 34.438 0.41 -0.448 1 97.94 93 ALA A CA 1
ATOM 743 C C . ALA A 1 93 ? 33.188 0.351 -1.332 1 97.94 93 ALA A C 1
ATOM 745 O O . ALA A 1 93 ? 32.531 -0.685 -1.412 1 97.94 93 ALA A O 1
ATOM 746 N N . PHE A 1 94 ? 32.844 1.401 -2.088 1 98.56 94 PHE A N 1
ATOM 747 C CA . PHE A 1 94 ? 31.594 1.516 -2.803 1 98.56 94 PHE A CA 1
ATOM 748 C C . PHE A 1 94 ? 31.781 1.237 -4.289 1 98.56 94 PHE A C 1
ATOM 750 O O . PHE A 1 94 ? 30.828 1.326 -5.07 1 98.56 94 PHE A O 1
ATOM 757 N N . LYS A 1 95 ? 32.938 0.872 -4.754 1 97.94 95 LYS A N 1
ATOM 758 C CA . LYS A 1 95 ? 33.312 0.781 -6.164 1 97.94 95 LYS A CA 1
ATOM 759 C C . LYS A 1 95 ? 32.375 -0.144 -6.918 1 97.94 95 LYS A C 1
ATOM 761 O O . LYS A 1 95 ? 32.062 0.082 -8.094 1 97.94 95 LYS A O 1
ATOM 766 N N . ASP A 1 96 ? 31.844 -1.209 -6.25 1 97.81 96 ASP A N 1
ATOM 767 C CA . ASP A 1 96 ? 30.969 -2.17 -6.914 1 97.81 96 ASP A CA 1
ATOM 768 C C . ASP A 1 96 ? 29.516 -2.018 -6.438 1 97.81 96 ASP A C 1
ATOM 770 O O . ASP A 1 96 ? 28.672 -2.869 -6.723 1 97.81 96 ASP A O 1
ATOM 774 N N . CYS A 1 97 ? 29.203 -0.965 -5.703 1 98.31 97 CYS A N 1
ATOM 775 C CA . CYS A 1 97 ? 27.891 -0.773 -5.125 1 98.31 97 CYS A CA 1
ATOM 776 C C . CYS A 1 97 ? 26.969 -0.036 -6.09 1 98.31 97 CYS A C 1
ATOM 778 O O . CYS A 1 97 ? 27.438 0.62 -7.023 1 98.31 97 CYS A O 1
ATOM 780 N N . VAL A 1 98 ? 25.719 -0.22 -5.945 1 98.25 98 VAL A N 1
ATOM 781 C CA . VAL A 1 98 ? 24.672 0.494 -6.676 1 98.25 98 VAL A CA 1
ATOM 782 C C . VAL A 1 98 ? 23.859 1.342 -5.703 1 98.25 98 VAL A C 1
ATOM 784 O O . VAL A 1 98 ? 23.453 0.862 -4.645 1 98.25 98 VAL A O 1
ATOM 787 N N . PHE A 1 99 ? 23.688 2.594 -6.023 1 98.81 99 PHE A N 1
ATOM 788 C CA . PHE A 1 99 ? 22.812 3.479 -5.266 1 98.81 99 PHE A CA 1
ATOM 789 C C . PHE A 1 99 ? 21.469 3.633 -5.965 1 98.81 99 PHE A C 1
ATOM 791 O O . PHE A 1 99 ? 21.406 3.992 -7.141 1 98.81 99 PHE A O 1
ATOM 798 N N . LEU A 1 100 ? 20.422 3.264 -5.332 1 98.69 100 LEU A N 1
ATOM 799 C CA . LEU A 1 100 ? 19.047 3.533 -5.773 1 98.69 100 LEU A CA 1
ATOM 800 C C . LEU A 1 100 ? 18.469 4.727 -5.027 1 98.69 100 LEU A C 1
ATOM 802 O O . LEU A 1 100 ? 18.344 4.699 -3.801 1 98.69 100 LEU A O 1
ATOM 806 N N . ILE A 1 101 ? 18.125 5.777 -5.73 1 98.81 101 ILE A N 1
ATOM 807 C CA . ILE A 1 101 ? 17.672 7.023 -5.109 1 98.81 101 ILE A CA 1
ATOM 808 C C . ILE A 1 101 ? 16.344 7.457 -5.719 1 98.81 101 ILE A C 1
ATOM 810 O O . ILE A 1 101 ? 16.172 7.426 -6.938 1 98.81 101 ILE A O 1
ATOM 814 N N . THR A 1 102 ? 15.406 7.941 -4.926 1 98.75 102 THR A N 1
ATOM 815 C CA . THR A 1 102 ? 14.07 8.273 -5.414 1 98.75 102 THR A CA 1
ATOM 816 C C . THR A 1 102 ? 14.086 9.586 -6.184 1 98.75 102 THR A C 1
ATOM 818 O O . THR A 1 102 ? 13.156 9.883 -6.938 1 98.75 102 THR A O 1
ATOM 821 N N . LEU A 1 103 ? 15.117 10.344 -6.004 1 98.5 103 LEU A N 1
ATOM 822 C CA . LEU A 1 103 ? 15.258 11.641 -6.66 1 98.5 103 LEU A CA 1
ATOM 823 C C . LEU A 1 103 ? 16.703 11.883 -7.082 1 98.5 103 LEU A C 1
ATOM 825 O O . LEU A 1 103 ? 17.641 11.438 -6.406 1 98.5 103 LEU A O 1
ATOM 829 N N . GLU A 1 104 ? 16.922 12.578 -8.156 1 98.31 104 GLU A N 1
ATOM 830 C CA . GLU A 1 104 ? 18.266 12.961 -8.586 1 98.31 104 GLU A CA 1
ATOM 831 C C . GLU A 1 104 ? 19.047 13.602 -7.441 1 98.31 104 GLU A C 1
ATOM 833 O O . GLU A 1 104 ? 18.531 14.5 -6.762 1 98.31 104 GLU A O 1
ATOM 838 N N . PRO A 1 105 ? 20.25 13.117 -7.199 1 97.31 105 PRO A N 1
ATOM 839 C CA . PRO A 1 105 ? 21.062 13.734 -6.148 1 97.31 105 PRO A CA 1
ATOM 840 C C . PRO A 1 105 ? 21.266 15.234 -6.355 1 97.31 105 PRO A C 1
ATOM 842 O O . PRO A 1 105 ? 21.469 15.68 -7.484 1 97.31 105 PRO A O 1
ATOM 845 N N . CYS A 1 106 ? 21.188 15.93 -5.301 1 94.62 106 CYS A N 1
ATOM 846 C CA . CYS A 1 106 ? 21.328 17.375 -5.383 1 94.62 106 CYS A CA 1
ATOM 847 C C . CYS A 1 106 ? 22.75 17.75 -5.781 1 94.62 106 CYS A C 1
ATOM 849 O O . CYS A 1 106 ? 23.703 17.016 -5.504 1 94.62 106 CYS A O 1
ATOM 851 N N . ASN A 1 107 ? 22.922 18.906 -6.457 1 92.38 107 ASN A N 1
ATOM 852 C CA . ASN A 1 107 ? 24.219 19.359 -6.941 1 92.38 107 ASN A CA 1
ATOM 853 C C . ASN A 1 107 ? 24.578 20.734 -6.359 1 92.38 107 ASN A C 1
ATOM 855 O O . ASN A 1 107 ? 25.578 21.328 -6.734 1 92.38 107 ASN A O 1
ATOM 859 N N . SER A 1 108 ? 23.766 21.266 -5.617 1 82.75 108 SER A N 1
ATOM 860 C CA . SER A 1 108 ? 24.047 22.578 -5.031 1 82.75 108 SER A CA 1
ATOM 861 C C . SER A 1 108 ? 24.484 22.453 -3.578 1 82.75 108 SER A C 1
ATOM 863 O O . SER A 1 108 ? 24.125 21.484 -2.896 1 82.75 108 SER A O 1
ATOM 865 N N . TYR A 1 109 ? 25.422 23.422 -3.375 1 69.12 109 TYR A N 1
ATOM 866 C CA . TYR A 1 109 ? 25.891 23.469 -1.992 1 69.12 109 TYR A CA 1
ATOM 867 C C . TYR A 1 109 ? 25.016 24.391 -1.157 1 69.12 109 TYR A C 1
ATOM 869 O O . TYR A 1 109 ? 24.859 25.578 -1.479 1 69.12 109 TYR A O 1
ATOM 877 N N . GLY A 1 110 ? 24.125 23.906 -0.497 1 66.56 110 GLY A N 1
ATOM 878 C CA . GLY A 1 110 ? 23.406 24.719 0.459 1 66.56 110 GLY A CA 1
ATOM 879 C C . GLY A 1 110 ? 23.875 24.547 1.887 1 66.56 110 GLY A C 1
ATOM 880 O O . GLY A 1 110 ? 25.078 24.672 2.166 1 66.56 110 GLY A O 1
ATOM 881 N N . LYS A 1 111 ? 23.125 24.25 2.795 1 70.31 111 LYS A N 1
ATOM 882 C CA . LYS A 1 111 ? 23.469 24.016 4.195 1 70.31 111 LYS A CA 1
ATOM 883 C C . LYS A 1 111 ? 24.188 22.672 4.367 1 70.31 111 LYS A C 1
ATOM 885 O O . LYS A 1 111 ? 24.984 22.516 5.297 1 70.31 111 LYS A O 1
ATOM 890 N N . THR A 1 112 ? 23.922 21.781 3.482 1 82.69 112 THR A N 1
ATOM 891 C CA . THR A 1 112 ? 24.594 20.484 3.459 1 82.69 112 THR A CA 1
ATOM 892 C C . THR A 1 112 ? 25.328 20.281 2.139 1 82.69 112 THR A C 1
ATOM 894 O O . THR A 1 112 ? 24.953 20.844 1.112 1 82.69 112 THR A O 1
ATOM 897 N N . PRO A 1 113 ? 26.484 19.609 2.246 1 89.5 113 PRO A N 1
ATOM 898 C CA . PRO A 1 113 ? 27.203 19.328 0.994 1 89.5 113 PRO A CA 1
ATOM 899 C C . PRO A 1 113 ? 26.344 18.578 -0.018 1 89.5 113 PRO A C 1
ATOM 901 O O . PRO A 1 113 ? 25.406 17.859 0.367 1 89.5 113 PRO A O 1
ATOM 904 N N . ALA A 1 114 ? 26.719 18.812 -1.263 1 93.25 114 ALA A N 1
ATOM 905 C CA . ALA A 1 114 ? 25.953 18.203 -2.344 1 93.25 114 ALA A CA 1
ATOM 906 C C . ALA A 1 114 ? 26.141 16.688 -2.336 1 93.25 114 ALA A C 1
ATOM 908 O O . ALA A 1 114 ? 27.25 16.172 -2.203 1 93.25 114 ALA A O 1
ATOM 909 N N . CYS A 1 115 ? 25.016 16.016 -2.461 1 96.81 115 CYS A N 1
ATOM 910 C CA . CYS A 1 115 ? 25.062 14.562 -2.498 1 96.81 115 CYS A CA 1
ATOM 911 C C . CYS A 1 115 ? 25.781 14.07 -3.754 1 96.81 115 CYS A C 1
ATOM 913 O O . CYS A 1 115 ? 26.453 13.039 -3.732 1 96.81 115 CYS A O 1
ATOM 915 N N . SER A 1 116 ? 25.609 14.781 -4.848 1 97 116 SER A N 1
ATOM 916 C CA . SER A 1 116 ? 26.312 14.414 -6.066 1 97 116 SER A CA 1
ATOM 917 C C . SER A 1 116 ? 27.828 14.469 -5.863 1 97 116 SER A C 1
ATOM 919 O O . SER A 1 116 ? 28.562 13.641 -6.402 1 97 116 SER A O 1
ATOM 921 N N . GLY A 1 117 ? 28.297 15.492 -5.148 1 96.25 117 GLY A N 1
ATOM 922 C CA . GLY A 1 117 ? 29.719 15.578 -4.812 1 96.25 117 GLY A CA 1
ATOM 923 C C . GLY A 1 117 ? 30.203 14.398 -3.996 1 96.25 117 GLY A C 1
ATOM 924 O O . GLY A 1 117 ? 31.297 13.891 -4.23 1 96.25 117 GLY A O 1
ATOM 925 N N . LEU A 1 118 ? 29.422 14.023 -3.025 1 97.69 118 LEU A N 1
ATOM 926 C CA . LEU A 1 118 ? 29.75 12.852 -2.229 1 97.69 118 LEU A CA 1
ATOM 927 C C . LEU A 1 118 ? 29.875 11.617 -3.111 1 97.69 118 LEU A C 1
ATOM 929 O O . LEU A 1 118 ? 30.875 10.883 -3.033 1 97.69 118 LEU A O 1
ATOM 933 N N . LEU A 1 119 ? 28.859 11.391 -3.971 1 98.5 119 LEU A N 1
ATOM 934 C CA . LEU A 1 119 ? 28.828 10.203 -4.828 1 98.5 119 LEU A CA 1
ATOM 935 C C . LEU A 1 119 ? 29.969 10.234 -5.832 1 98.5 119 LEU A C 1
ATOM 937 O O . LEU A 1 119 ? 30.516 9.18 -6.195 1 98.5 119 LEU A O 1
ATOM 941 N N . GLU A 1 120 ? 30.344 11.43 -6.277 1 97.94 120 GLU A N 1
ATOM 942 C CA . GLU A 1 120 ? 31.469 11.586 -7.184 1 97.94 120 GLU A CA 1
ATOM 943 C C . GLU A 1 120 ? 32.75 11.023 -6.574 1 97.94 120 GLU A C 1
ATOM 945 O O . GLU A 1 120 ? 33.562 10.43 -7.277 1 97.94 120 GLU A O 1
ATOM 950 N N . ILE A 1 121 ? 32.906 11.227 -5.316 1 97.88 121 ILE A N 1
ATOM 951 C CA . ILE A 1 121 ? 34.094 10.797 -4.613 1 97.88 121 ILE A CA 1
ATOM 952 C C . ILE A 1 121 ? 34 9.32 -4.258 1 97.88 121 ILE A C 1
ATOM 954 O O . ILE A 1 121 ? 34.969 8.562 -4.422 1 97.88 121 ILE A O 1
ATOM 958 N N . LEU A 1 122 ? 32.844 8.891 -3.738 1 98.44 122 LEU A N 1
ATOM 959 C CA . LEU A 1 122 ? 32.625 7.488 -3.369 1 98.44 122 LEU A CA 1
ATOM 960 C C . LEU A 1 122 ? 32.781 6.582 -4.586 1 98.44 122 LEU A C 1
ATOM 962 O O . LEU A 1 122 ? 33.188 5.426 -4.457 1 98.44 122 LEU A O 1
ATOM 966 N N . LYS A 1 123 ? 32.344 7.051 -5.73 1 98.44 123 LYS A N 1
ATOM 967 C CA . LYS A 1 123 ? 32.5 6.434 -7.047 1 98.44 123 LYS A CA 1
ATOM 968 C C . LYS A 1 123 ? 31.844 5.059 -7.086 1 98.44 123 LYS A C 1
ATOM 970 O O . LYS A 1 123 ? 32.5 4.066 -7.422 1 98.44 123 LYS A O 1
ATOM 975 N N . PRO A 1 124 ? 30.547 4.996 -6.781 1 98.62 124 PRO A N 1
ATOM 976 C CA . PRO A 1 124 ? 29.844 3.719 -6.945 1 98.62 124 PRO A CA 1
ATOM 977 C C . PRO A 1 124 ? 29.781 3.266 -8.406 1 98.62 124 PRO A C 1
ATOM 979 O O . PRO A 1 124 ? 30.047 4.062 -9.312 1 98.62 124 PRO A O 1
ATOM 982 N N . LYS A 1 125 ? 29.469 2.008 -8.562 1 98.19 125 LYS A N 1
ATOM 983 C CA . LYS A 1 125 ? 29.375 1.445 -9.906 1 98.19 125 LYS A CA 1
ATOM 984 C C . LYS A 1 125 ? 28.234 2.094 -10.688 1 98.19 125 LYS A C 1
ATOM 986 O O . LYS A 1 125 ? 28.375 2.379 -11.883 1 98.19 125 LYS A O 1
ATOM 991 N N . ARG A 1 126 ? 27.156 2.275 -10.031 1 98.06 126 ARG A N 1
ATOM 992 C CA . ARG A 1 126 ? 25.953 2.74 -10.703 1 98.06 126 ARG A CA 1
ATOM 993 C C . ARG A 1 126 ? 25.062 3.533 -9.742 1 98.06 126 ARG A C 1
ATOM 995 O O . ARG A 1 126 ? 24.984 3.219 -8.555 1 98.06 126 ARG A O 1
ATOM 1002 N N . VAL A 1 127 ? 24.359 4.531 -10.273 1 98.69 127 VAL A N 1
ATOM 1003 C CA . VAL A 1 127 ? 23.312 5.273 -9.586 1 98.69 127 VAL A CA 1
ATOM 1004 C C . VAL A 1 127 ? 22.016 5.223 -10.398 1 98.69 127 VAL A C 1
ATOM 1006 O O . VAL A 1 127 ? 22 5.582 -11.578 1 98.69 127 VAL A O 1
ATOM 1009 N N . VAL A 1 128 ? 20.969 4.715 -9.789 1 98.5 128 VAL A N 1
ATOM 1010 C CA . VAL A 1 128 ? 19.656 4.613 -10.43 1 98.5 128 VAL A CA 1
ATOM 1011 C C . VAL A 1 128 ? 18.656 5.516 -9.703 1 98.5 128 VAL A C 1
ATOM 1013 O O . VAL A 1 128 ? 18.562 5.48 -8.477 1 98.5 128 VAL A O 1
ATOM 1016 N N . ILE A 1 129 ? 17.922 6.332 -10.445 1 98.5 129 ILE A N 1
ATOM 1017 C CA . ILE A 1 129 ? 17.016 7.27 -9.805 1 98.5 129 ILE A CA 1
ATOM 1018 C C . ILE A 1 129 ? 15.602 7.062 -10.344 1 98.5 129 ILE A C 1
ATOM 1020 O O . ILE A 1 129 ? 15.422 6.508 -11.43 1 98.5 129 ILE A O 1
ATOM 1024 N N . ALA A 1 130 ? 14.594 7.535 -9.586 1 98.25 130 ALA A N 1
ATOM 1025 C CA . ALA A 1 130 ? 13.195 7.414 -10 1 98.25 130 ALA A CA 1
ATOM 1026 C C . ALA A 1 130 ? 12.734 8.664 -10.742 1 98.25 130 ALA A C 1
ATOM 1028 O O . ALA A 1 130 ? 11.859 8.594 -11.602 1 98.25 130 ALA A O 1
ATOM 1029 N N . ALA A 1 131 ? 13.289 9.828 -10.344 1 97.75 131 ALA A N 1
ATOM 1030 C CA . ALA A 1 131 ? 12.867 11.094 -10.945 1 97.75 131 ALA A CA 1
ATOM 1031 C C . ALA A 1 131 ? 14.031 12.078 -11.031 1 97.75 131 ALA A C 1
ATOM 1033 O O . ALA A 1 131 ? 14.883 12.109 -10.141 1 97.75 131 ALA A O 1
ATOM 1034 N N . GLU A 1 132 ? 14 12.844 -12.023 1 96.62 132 GLU A N 1
ATOM 1035 C CA . GLU A 1 132 ? 14.969 13.93 -12.164 1 96.62 132 GLU A CA 1
ATOM 1036 C C . GLU A 1 132 ? 14.531 15.164 -11.375 1 96.62 132 GLU A C 1
ATOM 1038 O O . GLU A 1 132 ? 13.336 15.359 -11.148 1 96.62 132 GLU A O 1
ATOM 1043 N N . GLU A 1 133 ? 15.516 15.852 -10.992 1 93.88 133 GLU A N 1
ATOM 1044 C CA . GLU A 1 133 ? 15.234 17.141 -10.352 1 93.88 133 GLU A CA 1
ATOM 1045 C C . GLU A 1 133 ? 14.711 18.156 -11.352 1 93.88 133 GLU A C 1
ATOM 1047 O O . GLU A 1 133 ? 14.875 17.984 -12.562 1 93.88 133 GLU A O 1
ATOM 1052 N N . ASN A 1 134 ? 14.07 19.188 -10.789 1 91 134 ASN A N 1
ATOM 1053 C CA . ASN A 1 134 ? 13.609 20.266 -11.664 1 91 134 ASN A CA 1
ATOM 1054 C C . ASN A 1 134 ? 14.773 20.953 -12.359 1 91 134 ASN A C 1
ATOM 1056 O O . ASN A 1 134 ? 15.898 20.953 -11.852 1 91 134 ASN A O 1
ATOM 1060 N N . GLU A 1 135 ? 14.547 21.594 -13.398 1 86.81 135 GLU A N 1
ATOM 1061 C CA . GLU A 1 135 ? 15.555 22.188 -14.266 1 86.81 135 GLU A CA 1
ATOM 1062 C C . GLU A 1 135 ? 16.453 23.156 -13.492 1 86.81 135 GLU A C 1
ATOM 1064 O O . GLU A 1 135 ? 17.672 23.188 -13.703 1 86.81 135 GLU A O 1
ATOM 1069 N N . ALA A 1 136 ? 15.914 23.891 -12.578 1 82.81 136 ALA A N 1
ATOM 1070 C CA . ALA A 1 136 ? 16.656 24.906 -11.836 1 82.81 136 ALA A CA 1
ATOM 1071 C C . ALA A 1 136 ? 17.656 24.266 -10.883 1 82.81 136 ALA A C 1
ATOM 1073 O O . ALA A 1 136 ? 18.656 24.891 -10.516 1 82.81 136 ALA A O 1
ATOM 1074 N N . LYS A 1 137 ? 17.422 23.094 -10.562 1 85.5 137 LYS A N 1
ATOM 1075 C CA . LYS A 1 137 ? 18.25 22.453 -9.539 1 85.5 137 LYS A CA 1
ATOM 1076 C C . LYS A 1 137 ? 18.906 21.188 -10.078 1 85.5 137 LYS A C 1
ATOM 1078 O O . LYS A 1 137 ? 19.547 20.438 -9.328 1 85.5 137 LYS A O 1
ATOM 1083 N N . LYS A 1 138 ? 18.75 20.969 -11.344 1 89 138 LYS A N 1
ATOM 1084 C CA . LYS A 1 138 ? 19.328 19.812 -12 1 89 138 LYS A CA 1
ATOM 1085 C C . LYS A 1 138 ? 20.844 19.906 -12.047 1 89 138 LYS A C 1
ATOM 1087 O O . LYS A 1 138 ? 21.422 20.969 -11.781 1 89 138 LYS A O 1
ATOM 1092 N N . GLY A 1 139 ? 21.531 18.734 -12.297 1 92.31 139 GLY A N 1
ATOM 1093 C CA . GLY A 1 139 ? 22.969 18.75 -12.461 1 92.31 139 GLY A CA 1
ATOM 1094 C C . GLY A 1 139 ? 23.656 17.594 -11.758 1 92.31 139 GLY A C 1
ATOM 1095 O O . GLY A 1 139 ? 24.812 17.266 -12.07 1 92.31 139 GLY A O 1
ATOM 1096 N N . GLY A 1 140 ? 22.953 17.062 -10.844 1 95.12 140 GLY A N 1
ATOM 1097 C CA . GLY A 1 140 ? 23.531 15.953 -10.102 1 95.12 140 GLY A CA 1
ATOM 1098 C C . GLY A 1 140 ? 23.891 14.766 -10.977 1 95.12 140 GLY A C 1
ATOM 1099 O O . GLY A 1 140 ? 24.969 14.195 -10.852 1 95.12 140 GLY A O 1
ATOM 1100 N N . LEU A 1 141 ? 23.031 14.422 -11.836 1 95.81 141 LEU A N 1
ATOM 1101 C CA . LEU A 1 141 ? 23.281 13.297 -12.734 1 95.81 141 LEU A CA 1
ATOM 1102 C C . LEU A 1 141 ? 24.438 13.602 -13.688 1 95.81 141 LEU A C 1
ATOM 1104 O O . LEU A 1 141 ? 25.281 12.742 -13.953 1 95.81 141 LEU A O 1
ATOM 1108 N N . ALA A 1 142 ? 24.438 14.805 -14.227 1 96 142 ALA A N 1
ATOM 1109 C CA . ALA A 1 142 ? 25.5 15.227 -15.133 1 96 142 ALA A CA 1
ATOM 1110 C C . ALA A 1 142 ? 26.875 15.141 -14.461 1 96 142 ALA A C 1
ATOM 1112 O O . ALA A 1 142 ? 27.844 14.711 -15.07 1 96 142 ALA A O 1
ATOM 1113 N N . ARG A 1 143 ? 26.891 15.578 -13.258 1 96.5 143 ARG A N 1
ATOM 1114 C CA . ARG A 1 143 ? 28.125 15.5 -12.484 1 96.5 143 ARG A CA 1
ATOM 1115 C C . ARG A 1 143 ? 28.609 14.055 -12.352 1 96.5 143 ARG A C 1
ATOM 1117 O O . ARG A 1 143 ? 29.781 13.766 -12.523 1 96.5 143 ARG A O 1
ATOM 1124 N N . LEU A 1 144 ? 27.703 13.18 -12.016 1 98 144 LEU A N 1
ATOM 1125 C CA . LEU A 1 144 ? 28.031 11.773 -11.852 1 98 144 LEU A CA 1
ATOM 1126 C C . LEU A 1 144 ? 28.5 11.164 -13.172 1 98 144 LEU A C 1
ATOM 1128 O O . LEU A 1 144 ? 29.453 10.375 -13.195 1 98 144 LEU A O 1
ATOM 1132 N N . GLN A 1 145 ? 27.844 11.523 -14.281 1 97.5 145 GLN A N 1
ATOM 1133 C CA . GLN A 1 145 ? 28.25 11.047 -15.594 1 97.5 145 GLN A CA 1
ATOM 1134 C C . GLN A 1 145 ? 29.672 11.516 -15.945 1 97.5 145 GLN A C 1
ATOM 1136 O O . GLN A 1 145 ? 30.469 10.742 -16.469 1 97.5 145 GLN A O 1
ATOM 1141 N N . LYS A 1 146 ? 29.938 12.703 -15.68 1 97 146 LYS A N 1
ATOM 1142 C CA . LYS A 1 146 ? 31.266 13.25 -15.922 1 97 146 LYS A CA 1
ATOM 1143 C C . LYS A 1 146 ? 32.312 12.492 -15.125 1 97 146 LYS A C 1
ATOM 1145 O O . LYS A 1 146 ? 33.469 12.336 -15.57 1 97 146 LYS A O 1
ATOM 1150 N N . ALA A 1 147 ? 31.906 12.109 -13.984 1 97.06 147 ALA A N 1
ATOM 1151 C CA . ALA A 1 147 ? 32.812 11.344 -13.125 1 97.06 147 ALA A CA 1
ATOM 1152 C C . ALA A 1 147 ? 32.875 9.883 -13.57 1 97.06 147 ALA A C 1
ATOM 1154 O O . ALA A 1 147 ? 33.469 9.047 -12.891 1 97.06 147 ALA A O 1
ATOM 1155 N N . ARG A 1 148 ? 32.219 9.43 -14.602 1 97.19 148 ARG A N 1
ATOM 1156 C CA . ARG A 1 148 ? 32.219 8.102 -15.203 1 97.19 148 ARG A CA 1
ATOM 1157 C C . ARG A 1 148 ? 31.5 7.09 -14.32 1 97.19 148 ARG A C 1
ATOM 1159 O O . ARG A 1 148 ? 31.922 5.941 -14.203 1 97.19 148 ARG A O 1
ATOM 1166 N N . ILE A 1 149 ? 30.531 7.555 -13.578 1 98.44 149 ILE A N 1
ATOM 1167 C CA . ILE A 1 149 ? 29.594 6.691 -12.867 1 98.44 149 ILE A CA 1
ATOM 1168 C C . ILE A 1 149 ? 28.375 6.402 -13.75 1 98.44 149 ILE A C 1
ATOM 1170 O O . ILE A 1 149 ? 27.812 7.32 -14.352 1 98.44 149 ILE A O 1
ATOM 1174 N N . GLU A 1 150 ? 28.062 5.125 -13.883 1 98.12 150 GLU A N 1
ATOM 1175 C CA . GLU A 1 150 ? 26.891 4.773 -14.672 1 98.12 150 GLU A CA 1
ATOM 1176 C C . GLU A 1 150 ? 25.609 5.309 -14.031 1 98.12 150 GLU A C 1
ATOM 1178 O O . GLU A 1 150 ? 25.375 5.113 -12.836 1 98.12 150 GLU A O 1
ATOM 1183 N N . THR A 1 151 ? 24.797 6.043 -14.773 1 97.94 151 THR A N 1
ATOM 1184 C CA . THR A 1 151 ? 23.547 6.582 -14.266 1 97.94 151 THR A CA 1
ATOM 1185 C C . THR A 1 151 ? 22.359 6.051 -15.062 1 97.94 151 THR A C 1
ATOM 1187 O O . THR A 1 151 ? 22.469 5.844 -16.281 1 97.94 151 THR A O 1
ATOM 1190 N N . MET A 1 152 ? 21.281 5.777 -14.406 1 97 152 MET A N 1
ATOM 1191 C CA . MET A 1 152 ? 20.047 5.293 -15.023 1 97 152 MET A CA 1
ATOM 1192 C C . MET A 1 152 ? 18.828 5.973 -14.422 1 97 152 MET A C 1
ATOM 1194 O O . MET A 1 152 ? 18.812 6.273 -13.227 1 97 152 MET A O 1
ATOM 1198 N N . ILE A 1 153 ? 17.828 6.148 -15.242 1 97.31 153 ILE A N 1
ATOM 1199 C CA . ILE A 1 153 ? 16.547 6.691 -14.789 1 97.31 153 ILE A CA 1
ATOM 1200 C C . ILE A 1 153 ? 15.438 5.664 -15.008 1 97.31 153 ILE A C 1
ATOM 1202 O O . ILE A 1 153 ? 15.305 5.109 -16.094 1 97.31 153 ILE A O 1
ATOM 1206 N N . CYS A 1 154 ? 14.703 5.41 -13.977 1 97 154 CYS A N 1
ATOM 1207 C CA . CYS A 1 154 ? 13.562 4.512 -14.102 1 97 154 CYS A CA 1
ATOM 1208 C C . CYS A 1 154 ? 12.297 5.285 -14.453 1 97 154 CYS A C 1
ATOM 1210 O O . CYS A 1 154 ? 11.492 5.594 -13.57 1 97 154 CYS A O 1
ATOM 1212 N N . HIS A 1 155 ? 12.008 5.426 -15.648 1 96.12 155 HIS A N 1
ATOM 1213 C CA . HIS A 1 155 ? 10.938 6.281 -16.141 1 96.12 155 HIS A CA 1
ATOM 1214 C C . HIS A 1 155 ? 9.57 5.742 -15.734 1 96.12 155 HIS A C 1
ATOM 1216 O O . HIS A 1 155 ? 8.633 6.512 -15.531 1 96.12 155 HIS A O 1
ATOM 1222 N N . ASN A 1 156 ? 9.484 4.449 -15.562 1 95.69 156 ASN A N 1
ATOM 1223 C CA . ASN A 1 156 ? 8.219 3.838 -15.18 1 95.69 156 ASN A CA 1
ATOM 1224 C C . ASN A 1 156 ? 7.77 4.289 -13.797 1 95.69 156 ASN A C 1
ATOM 1226 O O . ASN A 1 156 ? 6.602 4.145 -13.438 1 95.69 156 ASN A O 1
ATOM 1230 N N . LEU A 1 157 ? 8.711 4.773 -12.953 1 97.38 157 LEU A N 1
ATOM 1231 C CA . LEU A 1 157 ? 8.398 5.164 -11.586 1 97.38 157 LEU A CA 1
ATOM 1232 C C . LEU A 1 157 ? 8.289 6.68 -11.461 1 97.38 157 LEU A C 1
ATOM 1234 O O . LEU A 1 157 ? 8.062 7.203 -10.367 1 97.38 157 LEU A O 1
ATOM 1238 N N . GLU A 1 158 ? 8.414 7.383 -12.523 1 97.19 158 GLU A N 1
ATOM 1239 C CA . GLU A 1 158 ? 8.484 8.844 -12.5 1 97.19 158 GLU A CA 1
ATOM 1240 C C . GLU A 1 158 ? 7.23 9.445 -11.883 1 97.19 158 GLU A C 1
ATOM 1242 O O . GLU A 1 158 ? 7.312 10.359 -11.062 1 97.19 158 GLU A O 1
ATOM 1247 N N . ASN A 1 159 ? 6.035 8.953 -12.266 1 96.75 159 ASN A N 1
ATOM 1248 C CA . ASN A 1 159 ? 4.785 9.5 -11.75 1 96.75 159 ASN A CA 1
ATOM 1249 C C . ASN A 1 159 ? 4.66 9.289 -10.242 1 96.75 159 ASN A C 1
ATOM 1251 O O . ASN A 1 159 ? 4.254 10.203 -9.516 1 96.75 159 ASN A O 1
ATOM 1255 N N . LYS A 1 160 ? 4.984 8.094 -9.805 1 97.69 160 LYS A N 1
ATOM 1256 C CA . LYS A 1 160 ? 4.953 7.82 -8.375 1 97.69 160 LYS A CA 1
ATOM 1257 C C . LYS A 1 160 ? 5.938 8.719 -7.621 1 97.69 160 LYS A C 1
ATOM 1259 O O . LYS A 1 160 ? 5.637 9.195 -6.527 1 97.69 160 LYS A O 1
ATOM 1264 N N . ALA A 1 161 ? 7.109 8.898 -8.188 1 98.5 161 ALA A N 1
ATOM 1265 C CA . ALA A 1 161 ? 8.117 9.75 -7.574 1 98.5 161 ALA A CA 1
ATOM 1266 C C . ALA A 1 161 ? 7.648 11.203 -7.523 1 98.5 161 ALA A C 1
ATOM 1268 O O . ALA A 1 161 ? 7.879 11.906 -6.535 1 98.5 161 ALA A O 1
ATOM 1269 N N . LYS A 1 162 ? 6.988 11.648 -8.555 1 97.56 162 LYS A N 1
ATOM 1270 C CA . LYS A 1 162 ? 6.453 13 -8.594 1 97.56 162 LYS A CA 1
ATOM 1271 C C . LYS A 1 162 ? 5.371 13.195 -7.531 1 97.56 162 LYS A C 1
ATOM 1273 O O . LYS A 1 162 ? 5.289 14.25 -6.91 1 97.56 162 LYS A O 1
ATOM 1278 N N . ASP A 1 163 ? 4.535 12.188 -7.398 1 98.19 163 ASP A N 1
ATOM 1279 C CA . ASP A 1 163 ? 3.525 12.25 -6.344 1 98.19 163 ASP A CA 1
ATOM 1280 C C . ASP A 1 163 ? 4.172 12.414 -4.973 1 98.19 163 ASP A C 1
ATOM 1282 O O . ASP A 1 163 ? 3.705 13.211 -4.152 1 98.19 163 ASP A O 1
ATOM 1286 N N . LEU A 1 164 ? 5.234 11.68 -4.723 1 98.56 164 LEU A N 1
ATOM 1287 C CA . LEU A 1 164 ? 5.977 11.758 -3.467 1 98.56 164 LEU A CA 1
ATOM 1288 C C . LEU A 1 164 ? 6.539 13.156 -3.258 1 98.56 164 LEU A C 1
ATOM 1290 O O . LEU A 1 164 ? 6.57 13.656 -2.131 1 98.56 164 LEU A O 1
ATOM 1294 N N . LEU A 1 165 ? 6.93 13.867 -4.301 1 98.25 165 LEU A N 1
ATOM 1295 C CA . LEU A 1 165 ? 7.625 15.148 -4.234 1 98.25 165 LEU A CA 1
ATOM 1296 C C . LEU A 1 165 ? 6.637 16.312 -4.188 1 98.25 165 LEU A C 1
ATOM 1298 O O . LEU A 1 165 ? 7.027 17.453 -4.008 1 98.25 165 LEU A O 1
ATOM 1302 N N . LEU A 1 166 ? 5.352 16.078 -4.305 1 98.19 166 LEU A N 1
ATOM 1303 C CA . LEU A 1 166 ? 4.332 17.109 -4.492 1 98.19 166 LEU A CA 1
ATOM 1304 C C . LEU A 1 166 ? 4.387 18.141 -3.369 1 98.19 166 LEU A C 1
ATOM 1306 O O . LEU A 1 166 ? 4.438 19.344 -3.629 1 98.19 166 LEU A O 1
ATOM 1310 N N . PRO A 1 167 ? 4.406 17.719 -2.094 1 98.31 167 PRO A N 1
ATOM 1311 C CA . PRO A 1 167 ? 4.469 18.734 -1.034 1 98.31 167 PRO A CA 1
ATOM 1312 C C . PRO A 1 167 ? 5.672 19.656 -1.176 1 98.31 167 PRO A C 1
ATOM 1314 O O . PRO A 1 167 ? 5.535 20.875 -1.033 1 98.31 167 PRO A O 1
ATOM 1317 N N . PHE A 1 168 ? 6.805 19.094 -1.522 1 97.75 168 PHE A N 1
ATOM 1318 C CA . PHE A 1 168 ? 8.031 19.875 -1.706 1 97.75 168 PHE A CA 1
ATOM 1319 C C . PHE A 1 168 ? 7.902 20.828 -2.889 1 97.75 168 PHE A C 1
ATOM 1321 O O . PHE A 1 168 ? 8.273 21.984 -2.793 1 97.75 168 PHE A O 1
ATOM 1328 N N . ARG A 1 169 ? 7.379 20.312 -3.99 1 97.38 169 ARG A N 1
ATOM 1329 C CA . ARG A 1 169 ? 7.25 21.109 -5.203 1 97.38 169 ARG A CA 1
ATOM 1330 C C . ARG A 1 169 ? 6.266 22.266 -4.996 1 97.38 169 ARG A C 1
ATOM 1332 O O . ARG A 1 169 ? 6.492 23.375 -5.477 1 97.38 169 ARG A O 1
ATOM 1339 N N . VAL A 1 170 ? 5.188 22.016 -4.297 1 97.56 170 VAL A N 1
ATOM 1340 C CA . VAL A 1 170 ? 4.219 23.062 -3.982 1 97.56 170 VAL A CA 1
ATOM 1341 C C . VAL A 1 170 ? 4.887 24.156 -3.137 1 97.56 170 VAL A C 1
ATOM 1343 O O . VAL A 1 170 ? 4.758 25.344 -3.428 1 97.56 170 VAL A O 1
ATOM 1346 N N . MET A 1 171 ? 5.59 23.719 -2.135 1 96.56 171 MET A N 1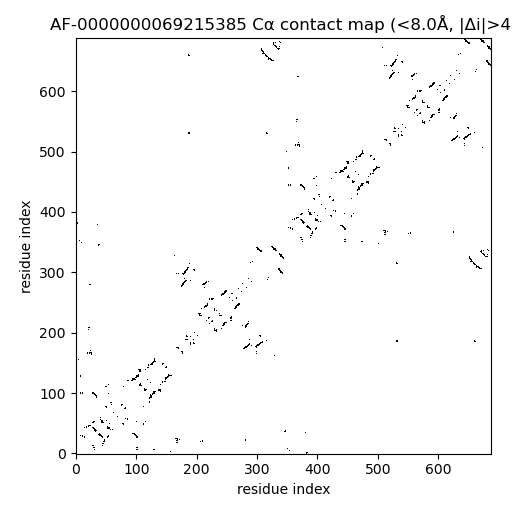
ATOM 1347 C CA . MET A 1 171 ? 6.277 24.672 -1.265 1 96.56 171 MET A CA 1
ATOM 1348 C C . MET A 1 171 ? 7.309 25.484 -2.047 1 96.56 171 MET A C 1
ATOM 1350 O O . MET A 1 171 ? 7.422 26.688 -1.859 1 96.56 171 MET A O 1
ATOM 1354 N N . GLU A 1 172 ? 8.008 24.797 -2.85 1 94.5 172 GLU A N 1
ATOM 1355 C CA . GLU A 1 172 ? 9.016 25.453 -3.674 1 94.5 172 GLU A CA 1
ATOM 1356 C C . GLU A 1 172 ? 8.383 26.5 -4.586 1 94.5 172 GLU A C 1
ATOM 1358 O O . GLU A 1 172 ? 8.922 27.594 -4.746 1 94.5 172 GLU A O 1
ATOM 1363 N N . GLN A 1 173 ? 7.305 26.203 -5.148 1 95.75 173 GLN A N 1
ATOM 1364 C CA . GLN A 1 173 ? 6.648 27.047 -6.141 1 95.75 173 GLN A CA 1
ATOM 1365 C C . GLN A 1 173 ? 5.875 28.172 -5.469 1 95.75 173 GLN A C 1
ATOM 1367 O O . GLN A 1 173 ? 5.898 29.312 -5.938 1 95.75 173 GLN A O 1
ATOM 1372 N N . LYS A 1 174 ? 5.238 27.891 -4.34 1 96.88 174 LYS A N 1
ATOM 1373 C CA . LYS A 1 174 ? 4.281 28.844 -3.77 1 96.88 174 LYS A CA 1
ATOM 1374 C C . LYS A 1 174 ? 4.82 29.453 -2.48 1 96.88 174 LYS A C 1
ATOM 1376 O O . LYS A 1 174 ? 4.258 30.422 -1.966 1 96.88 174 LYS A O 1
ATOM 1381 N N . GLY A 1 175 ? 5.863 28.844 -1.969 1 97.25 175 GLY A N 1
ATOM 1382 C CA . GLY A 1 175 ? 6.398 29.312 -0.7 1 97.25 175 GLY A CA 1
ATOM 1383 C C . GLY A 1 175 ? 5.641 28.781 0.5 1 97.25 175 GLY A C 1
ATOM 1384 O O . GLY A 1 175 ? 5.926 29.156 1.64 1 97.25 175 GLY A O 1
ATOM 1385 N N . ARG A 1 176 ? 4.602 27.953 0.204 1 98.12 176 ARG A N 1
ATOM 1386 C CA . ARG A 1 176 ? 3.748 27.406 1.249 1 98.12 176 ARG A CA 1
ATOM 1387 C C . ARG A 1 176 ? 3.271 26 0.881 1 98.12 176 ARG A C 1
ATOM 1389 O O . ARG A 1 176 ? 3.215 25.656 -0.299 1 98.12 176 ARG A O 1
ATOM 1396 N N . PHE A 1 177 ? 2.996 25.25 1.851 1 98.56 177 PHE A N 1
ATOM 1397 C CA . PHE A 1 177 ? 2.314 23.969 1.708 1 98.56 177 PHE A CA 1
ATOM 1398 C C . PHE A 1 177 ? 1.28 23.781 2.812 1 98.56 177 PHE A C 1
ATOM 1400 O O . PHE A 1 177 ? 1.612 23.844 3.998 1 98.56 177 PHE A O 1
ATOM 1407 N N . ASN A 1 178 ? 0.023 23.625 2.443 1 98.75 178 ASN A N 1
ATOM 1408 C CA . ASN A 1 178 ? -1.086 23.453 3.375 1 98.75 178 ASN A CA 1
ATOM 1409 C C . ASN A 1 178 ? -1.581 22.016 3.391 1 98.75 178 ASN A C 1
ATOM 1411 O O . ASN A 1 178 ? -2.158 21.531 2.41 1 98.75 178 ASN A O 1
ATOM 1415 N N . LEU A 1 179 ? -1.316 21.328 4.469 1 98.75 179 LEU A N 1
ATOM 1416 C CA . LEU A 1 179 ? -1.759 19.953 4.676 1 98.75 179 LEU A CA 1
ATOM 1417 C C . LEU A 1 179 ? -2.955 19.891 5.617 1 98.75 179 LEU A C 1
ATOM 1419 O O . LEU A 1 179 ? -2.891 20.406 6.738 1 98.75 179 LEU A O 1
ATOM 1423 N N . PHE A 1 180 ? -4.035 19.359 5.203 1 98.06 180 PHE A N 1
ATOM 1424 C CA . PHE A 1 180 ? -5.211 19.156 6.047 1 98.06 180 PHE A CA 1
ATOM 1425 C C . PHE A 1 180 ? -5.305 17.719 6.512 1 98.06 180 PHE A C 1
ATOM 1427 O O . PHE A 1 180 ? -5.332 16.797 5.691 1 98.06 180 PHE A O 1
ATOM 1434 N N . LYS A 1 181 ? -5.324 17.5 7.766 1 97.25 181 LYS A N 1
ATOM 1435 C CA . LYS A 1 181 ? -5.457 16.156 8.336 1 97.25 181 LYS A CA 1
ATOM 1436 C C . LYS A 1 181 ? -6.863 15.945 8.891 1 97.25 181 LYS A C 1
ATOM 1438 O O . LYS A 1 181 ? -7.363 16.75 9.68 1 97.25 181 LYS A O 1
ATOM 1443 N N . LEU A 1 182 ? -7.422 14.883 8.523 1 93.5 182 LEU A N 1
ATOM 1444 C CA . LEU A 1 182 ? -8.742 14.453 8.977 1 93.5 182 LEU A CA 1
ATOM 1445 C C . LEU A 1 182 ? -8.711 13 9.422 1 93.5 182 LEU A C 1
ATOM 1447 O O . LEU A 1 182 ? -8.102 12.156 8.766 1 93.5 182 LEU A O 1
ATOM 1451 N N . ALA A 1 183 ? -9.195 12.695 10.555 1 92.5 183 ALA A N 1
ATOM 1452 C CA . ALA A 1 183 ? -9.336 11.328 11.047 1 92.5 183 ALA A CA 1
ATOM 1453 C C . ALA A 1 183 ? -10.797 10.891 11.062 1 92.5 183 ALA A C 1
ATOM 1455 O O . ALA A 1 183 ? -11.648 11.578 11.641 1 92.5 183 ALA A O 1
ATOM 1456 N N . LEU A 1 184 ? -11.023 9.758 10.398 1 88.38 184 LEU A N 1
ATOM 1457 C CA . LEU A 1 184 ? -12.391 9.266 10.281 1 88.38 184 LEU A CA 1
ATOM 1458 C C . LEU A 1 184 ? -12.469 7.781 10.625 1 88.38 184 LEU A C 1
ATOM 1460 O O . LEU A 1 184 ? -11.5 7.043 10.422 1 88.38 184 LEU A O 1
ATOM 1464 N N . ARG A 1 185 ? -13.617 7.445 11.117 1 87 185 ARG A N 1
ATOM 1465 C CA . ARG A 1 185 ? -13.984 6.035 11.07 1 87 185 ARG A CA 1
ATOM 1466 C C . ARG A 1 185 ? -14.562 5.664 9.703 1 87 185 ARG A C 1
ATOM 1468 O O . ARG A 1 185 ? -14.844 6.543 8.891 1 87 185 ARG A O 1
ATOM 1475 N N . MET A 1 186 ? -14.781 4.453 9.461 1 81.56 186 MET A N 1
ATOM 1476 C CA . MET A 1 186 ? -15.172 3.963 8.141 1 81.56 186 MET A CA 1
ATOM 1477 C C . MET A 1 186 ? -16.484 4.586 7.699 1 81.56 186 MET A C 1
ATOM 1479 O O . MET A 1 186 ? -16.688 4.832 6.508 1 81.56 186 MET A O 1
ATOM 1483 N N . ASN A 1 187 ? -17.391 4.863 8.664 1 76.75 187 ASN A N 1
ATOM 1484 C CA . ASN A 1 187 ? -18.688 5.402 8.297 1 76.75 187 ASN A CA 1
ATOM 1485 C C . ASN A 1 187 ? -18.672 6.926 8.211 1 76.75 187 ASN A C 1
ATOM 1487 O O . ASN A 1 187 ? -19.719 7.566 8.141 1 76.75 187 ASN A O 1
ATOM 1491 N N . GLY A 1 188 ? -17.469 7.453 8.375 1 78 188 GLY A N 1
ATOM 1492 C CA . GLY A 1 188 ? -17.328 8.891 8.25 1 78 188 GLY A CA 1
ATOM 1493 C C . GLY A 1 188 ? -17.375 9.625 9.578 1 78 188 GLY A C 1
ATOM 1494 O O . GLY A 1 188 ? -17.25 10.852 9.625 1 78 188 GLY A O 1
ATOM 1495 N N . ASP A 1 189 ? -17.5 8.875 10.625 1 77.94 189 ASP A N 1
ATOM 1496 C CA . ASP A 1 189 ? -17.547 9.5 11.945 1 77.94 189 ASP A CA 1
ATOM 1497 C C . ASP A 1 189 ? -16.188 10.102 12.32 1 77.94 189 ASP A C 1
ATOM 1499 O O . ASP A 1 189 ? -15.164 9.43 12.211 1 77.94 189 ASP A O 1
ATOM 1503 N N . TYR A 1 190 ? -16.25 11.312 12.781 1 77.88 190 TYR A N 1
ATOM 1504 C CA . TYR A 1 190 ? -15.031 11.977 13.227 1 77.88 190 TYR A CA 1
ATOM 1505 C C . TYR A 1 190 ? -15.25 12.695 14.555 1 77.88 190 TYR A C 1
ATOM 1507 O O . TYR A 1 190 ? -14.383 13.43 15.023 1 77.88 190 TYR A O 1
ATOM 1515 N N . TYR A 1 191 ? -16.375 12.469 15.133 1 74.25 191 TYR A N 1
ATOM 1516 C CA . TYR A 1 191 ? -16.812 13.266 16.266 1 74.25 191 TYR A CA 1
ATOM 1517 C C . TYR A 1 191 ? -16.594 12.523 17.578 1 74.25 191 TYR A C 1
ATOM 1519 O O . TYR A 1 191 ? -16.391 13.141 18.625 1 74.25 191 TYR A O 1
ATOM 1527 N N . HIS A 1 192 ? -16.594 11.344 17.5 1 73.81 192 HIS A N 1
ATOM 1528 C CA . HIS A 1 192 ? -16.734 10.633 18.766 1 73.81 192 HIS A CA 1
ATOM 1529 C C . HIS A 1 192 ? -15.422 9.969 19.172 1 73.81 192 HIS A C 1
ATOM 1531 O O . HIS A 1 192 ? -14.914 9.094 18.469 1 73.81 192 HIS A O 1
ATOM 1537 N N . GLY A 1 193 ? -14.914 10.43 20.281 1 71.75 193 GLY A N 1
ATOM 1538 C CA . GLY A 1 193 ? -13.812 9.734 20.922 1 71.75 193 GLY A CA 1
ATOM 1539 C C . GLY A 1 193 ? -12.531 9.742 20.094 1 71.75 193 GLY A C 1
ATOM 1540 O O . GLY A 1 193 ? -12.438 10.469 19.109 1 71.75 193 GLY A O 1
ATOM 1541 N N . LYS A 1 194 ? -11.594 8.93 20.672 1 79.75 194 LYS A N 1
ATOM 1542 C CA . LYS A 1 194 ? -10.297 8.766 20.031 1 79.75 194 LYS A CA 1
ATOM 1543 C C . LYS A 1 194 ? -10.398 7.828 18.828 1 79.75 194 LYS A C 1
ATOM 1545 O O . LYS A 1 194 ? -10.945 6.727 18.938 1 79.75 194 LYS A O 1
ATOM 1550 N N . ILE A 1 195 ? -9.984 8.281 17.734 1 85.31 195 ILE A N 1
ATOM 1551 C CA . ILE A 1 195 ? -10.148 7.512 16.516 1 85.31 195 ILE A CA 1
ATOM 1552 C C . ILE A 1 195 ? -8.812 6.883 16.125 1 85.31 195 ILE A C 1
ATOM 1554 O O . ILE A 1 195 ? -8.742 5.676 15.859 1 85.31 195 ILE A O 1
ATOM 1558 N N . THR A 1 196 ? -7.684 7.652 16.234 1 88.56 196 THR A N 1
ATOM 1559 C CA . THR A 1 196 ? -6.406 7.211 15.68 1 88.56 196 THR A CA 1
ATOM 1560 C C . THR A 1 196 ? -5.621 6.41 16.719 1 88.56 196 THR A C 1
ATOM 1562 O O . THR A 1 196 ? -5.762 6.633 17.922 1 88.56 196 THR A O 1
ATOM 1565 N N . GLY A 1 197 ? -4.781 5.492 16.25 1 90.25 197 GLY A N 1
ATOM 1566 C CA . GLY A 1 197 ? -3.924 4.688 17.094 1 90.25 197 GLY A CA 1
ATOM 1567 C C . GLY A 1 197 ? -2.641 5.395 17.5 1 90.25 197 GLY A C 1
ATOM 1568 O O . GLY A 1 197 ? -2.4 6.531 17.078 1 90.25 197 GLY A O 1
ATOM 1569 N N . GLN A 1 198 ? -1.839 4.711 18.25 1 93.44 198 GLN A N 1
ATOM 1570 C CA . GLN A 1 198 ? -0.634 5.281 18.828 1 93.44 198 GLN A CA 1
ATOM 1571 C C . GLN A 1 198 ? 0.358 5.707 17.75 1 93.44 198 GLN A C 1
ATOM 1573 O O . GLN A 1 198 ? 0.922 6.801 17.812 1 93.44 198 GLN A O 1
ATOM 1578 N N . LYS A 1 199 ? 0.604 4.914 16.766 1 95.44 199 LYS A N 1
ATOM 1579 C CA . LYS A 1 199 ? 1.578 5.242 15.727 1 95.44 199 LYS A CA 1
ATOM 1580 C C . LYS A 1 199 ? 1.134 6.457 14.922 1 95.44 199 LYS A C 1
ATOM 1582 O O . LYS A 1 199 ? 1.963 7.262 14.492 1 95.44 199 LYS A O 1
ATOM 1587 N N . SER A 1 200 ? -0.157 6.559 14.727 1 94.94 200 SER A N 1
ATOM 1588 C CA . SER A 1 200 ? -0.694 7.723 14.023 1 94.94 200 SER A CA 1
ATOM 1589 C C . SER A 1 200 ? -0.513 8.992 14.852 1 94.94 200 SER A C 1
ATOM 1591 O O . SER A 1 200 ? -0.2 10.055 14.305 1 94.94 200 SER A O 1
ATOM 1593 N N . VAL A 1 201 ? -0.676 8.844 16.141 1 95.62 201 VAL A N 1
ATOM 1594 C CA . VAL A 1 201 ? -0.477 9.977 17.047 1 95.62 201 VAL A CA 1
ATOM 1595 C C . VAL A 1 201 ? 0.977 10.438 16.969 1 95.62 201 VAL A C 1
ATOM 1597 O O . VAL A 1 201 ? 1.248 11.633 16.844 1 95.62 201 VAL A O 1
ATOM 1600 N N . ILE A 1 202 ? 1.849 9.508 17.016 1 97.25 202 ILE A N 1
ATOM 1601 C CA . ILE A 1 202 ? 3.27 9.828 16.938 1 97.25 202 ILE A CA 1
ATOM 1602 C C . ILE A 1 202 ? 3.576 10.539 15.625 1 97.25 202 ILE A C 1
ATOM 1604 O O . ILE A 1 202 ? 4.258 11.57 15.617 1 97.25 202 ILE A O 1
ATOM 1608 N N . PHE A 1 203 ? 3.076 10.047 14.578 1 97.62 203 PHE A N 1
ATOM 1609 C CA . PHE A 1 203 ? 3.309 10.641 13.273 1 97.62 203 PHE A CA 1
ATOM 1610 C C . PHE A 1 203 ? 2.775 12.07 13.219 1 97.62 203 PHE A C 1
ATOM 1612 O O . PHE A 1 203 ? 3.453 12.969 12.727 1 97.62 203 PHE A O 1
ATOM 1619 N N . THR A 1 204 ? 1.595 12.25 13.727 1 96.94 204 THR A N 1
ATOM 1620 C CA . THR A 1 204 ? 0.979 13.57 13.773 1 96.94 204 THR A CA 1
ATOM 1621 C C . THR A 1 204 ? 1.82 14.531 14.609 1 96.94 204 THR A C 1
ATOM 1623 O O . THR A 1 204 ? 2.037 15.68 14.219 1 96.94 204 THR A O 1
ATOM 1626 N N . HIS A 1 205 ? 2.318 14.039 15.703 1 97.94 205 HIS A N 1
ATOM 1627 C CA . HIS A 1 205 ? 3.145 14.883 16.562 1 97.94 205 HIS A CA 1
ATOM 1628 C C . HIS A 1 205 ? 4.48 15.203 15.906 1 97.94 205 HIS A C 1
ATOM 1630 O O . HIS A 1 205 ? 5.016 16.297 16.078 1 97.94 205 HIS A O 1
ATOM 1636 N N . ASN A 1 206 ? 5 14.258 15.172 1 98.25 206 ASN A N 1
ATOM 1637 C CA . ASN A 1 206 ? 6.18 14.562 14.375 1 98.25 206 ASN A CA 1
ATOM 1638 C C . ASN A 1 206 ? 5.91 15.695 13.383 1 98.25 206 ASN A C 1
ATOM 1640 O O . ASN A 1 206 ? 6.734 16.594 13.219 1 98.25 206 ASN A O 1
ATOM 1644 N N . GLN A 1 207 ? 4.734 15.664 12.766 1 98.19 207 GLN A N 1
ATOM 1645 C CA . GLN A 1 207 ? 4.363 16.703 11.812 1 98.19 207 GLN A CA 1
ATOM 1646 C C . GLN A 1 207 ? 4.195 18.047 12.516 1 98.19 207 GLN A C 1
ATOM 1648 O O . GLN A 1 207 ? 4.609 19.094 11.984 1 98.19 207 GLN A O 1
ATOM 1653 N N . ARG A 1 208 ? 3.633 17.984 13.719 1 98 208 ARG A N 1
ATOM 1654 C CA . ARG A 1 208 ? 3.504 19.219 14.508 1 98 208 ARG A CA 1
ATOM 1655 C C . ARG A 1 208 ? 4.871 19.812 14.805 1 98 208 ARG A C 1
ATOM 1657 O O . ARG A 1 208 ? 5.031 21.047 14.797 1 98 208 ARG A O 1
ATOM 1664 N N . ALA A 1 209 ? 5.805 18.953 14.984 1 97.06 209 ALA A N 1
ATOM 1665 C CA . ALA A 1 209 ? 7.145 19.391 15.375 1 97.06 209 ALA A CA 1
ATOM 1666 C C . ALA A 1 209 ? 7.867 20.031 14.195 1 97.06 209 ALA A C 1
ATOM 1668 O O . ALA A 1 209 ? 8.859 20.75 14.375 1 97.06 209 ALA A O 1
ATOM 1669 N N . VAL A 1 210 ? 7.359 19.797 13.031 1 96.88 210 VAL A N 1
ATOM 1670 C CA . VAL A 1 210 ? 8.07 20.266 11.844 1 96.88 210 VAL A CA 1
ATOM 1671 C C . VAL A 1 210 ? 7.332 21.453 11.234 1 96.88 210 VAL A C 1
ATOM 1673 O O . VAL A 1 210 ? 7.949 22.328 10.633 1 96.88 210 VAL A O 1
ATOM 1676 N N . CYS A 1 211 ? 6.027 21.562 11.43 1 97.75 211 CYS A N 1
ATOM 1677 C CA . CYS A 1 211 ? 5.242 22.594 10.758 1 97.75 211 CYS A CA 1
ATOM 1678 C C . CYS A 1 211 ? 5.504 23.969 11.367 1 97.75 211 CYS A C 1
ATOM 1680 O O . CYS A 1 211 ? 5.969 24.062 12.5 1 97.75 211 CYS A O 1
ATOM 1682 N N . ASP A 1 212 ? 5.297 24.984 10.578 1 97.25 212 ASP A N 1
ATOM 1683 C CA . ASP A 1 212 ? 5.434 26.359 11.055 1 97.25 212 ASP A CA 1
ATOM 1684 C C . ASP A 1 212 ? 4.207 26.781 11.852 1 97.25 212 ASP A C 1
ATOM 1686 O O . ASP A 1 212 ? 4.336 27.406 12.906 1 97.25 212 ASP A O 1
ATOM 1690 N N . THR A 1 213 ? 3.092 26.438 11.32 1 98.25 213 THR A N 1
ATOM 1691 C CA . THR A 1 213 ? 1.836 26.828 11.953 1 98.25 213 THR A CA 1
ATOM 1692 C C . THR A 1 213 ? 0.861 25.656 11.984 1 98.25 213 THR A C 1
ATOM 1694 O O . THR A 1 213 ? 0.7 24.953 10.984 1 98.25 213 THR A O 1
ATOM 1697 N N . LEU A 1 214 ? 0.327 25.375 13.148 1 98.5 214 LEU A N 1
ATOM 1698 C CA . LEU A 1 214 ? -0.789 24.453 13.32 1 98.5 214 LEU A CA 1
ATOM 1699 C C . LEU A 1 214 ? -2.111 25.219 13.398 1 98.5 214 LEU A C 1
ATOM 1701 O O . LEU A 1 214 ? -2.271 26.109 14.234 1 98.5 214 LEU A O 1
ATOM 1705 N N . ILE A 1 215 ? -3.016 24.891 12.523 1 98.5 215 ILE A N 1
ATOM 1706 C CA . ILE A 1 215 ? -4.293 25.594 12.445 1 98.5 215 ILE A CA 1
ATOM 1707 C C . ILE A 1 215 ? -5.41 24.688 12.953 1 98.5 215 ILE A C 1
ATOM 1709 O O . ILE A 1 215 ? -5.492 23.516 12.562 1 98.5 215 ILE A O 1
ATOM 1713 N N . ILE A 1 216 ? -6.289 25.219 13.758 1 97.56 216 ILE A N 1
ATOM 1714 C CA . ILE A 1 216 ? -7.371 24.469 14.375 1 97.56 216 ILE A CA 1
ATOM 1715 C C . ILE A 1 216 ? -8.617 25.344 14.484 1 97.56 216 ILE A C 1
ATOM 1717 O O . ILE A 1 216 ? -8.523 26.578 14.43 1 97.56 216 ILE A O 1
ATOM 1721 N N . SER A 1 217 ? -9.711 24.75 14.594 1 96.31 217 SER A N 1
ATOM 1722 C CA . SER A 1 217 ? -10.945 25.5 14.773 1 96.31 217 SER A CA 1
ATOM 1723 C C . SER A 1 217 ? -11.203 25.797 16.25 1 96.31 217 SER A C 1
ATOM 1725 O O . SER A 1 217 ? -10.844 25 17.125 1 96.31 217 SER A O 1
ATOM 1727 N N . GLY A 1 218 ? -11.922 26.906 16.469 1 96.19 218 GLY A N 1
ATOM 1728 C CA . GLY A 1 218 ? -12.344 27.203 17.828 1 96.19 218 GLY A CA 1
ATOM 1729 C C . GLY A 1 218 ? -13.258 26.156 18.406 1 96.19 218 GLY A C 1
ATOM 1730 O O . GLY A 1 218 ? -13.242 25.906 19.625 1 96.19 218 GLY A O 1
ATOM 1731 N N . LYS A 1 219 ? -13.969 25.516 17.578 1 92.88 219 LYS A N 1
ATOM 1732 C CA . LYS A 1 219 ? -14.859 24.453 18.031 1 92.88 219 LYS A CA 1
ATOM 1733 C C . LYS A 1 219 ? -14.07 23.328 18.688 1 92.88 219 LYS A C 1
ATOM 1735 O O . LYS A 1 219 ? -14.469 22.812 19.734 1 92.88 219 LYS A O 1
ATOM 1740 N N . THR A 1 220 ? -12.977 22.969 18.094 1 92.12 220 THR A N 1
ATOM 1741 C CA . THR A 1 220 ? -12.133 21.906 18.641 1 92.12 220 THR A CA 1
ATOM 1742 C C . THR A 1 220 ? -11.578 22.312 20 1 92.12 220 THR A C 1
ATOM 1744 O O . THR A 1 220 ? -11.523 21.5 20.922 1 92.12 220 THR A O 1
ATOM 1747 N N . ILE A 1 221 ? -11.219 23.516 20.125 1 94.88 221 ILE A N 1
ATOM 1748 C CA . ILE A 1 221 ? -10.703 24 21.406 1 94.88 221 ILE A CA 1
ATOM 1749 C C . ILE A 1 221 ? -11.781 23.906 22.469 1 94.88 221 ILE A C 1
ATOM 1751 O O . ILE A 1 221 ? -11.523 23.422 23.578 1 94.88 221 ILE A O 1
ATOM 1755 N N . ARG A 1 222 ? -12.953 24.359 22.156 1 94.38 222 ARG A N 1
ATOM 1756 C CA . ARG A 1 222 ? -14.055 24.406 23.109 1 94.38 222 ARG A CA 1
ATOM 1757 C C . ARG A 1 222 ? -14.492 23 23.5 1 94.38 222 ARG A C 1
ATOM 1759 O O . ARG A 1 222 ? -14.875 22.75 24.656 1 94.38 222 ARG A O 1
ATOM 1766 N N . THR A 1 223 ? -14.352 22.078 22.594 1 90.56 223 THR A N 1
ATOM 1767 C CA . THR A 1 223 ? -14.883 20.734 22.812 1 90.56 223 THR A CA 1
ATOM 1768 C C . THR A 1 223 ? -13.828 19.844 23.453 1 90.56 223 THR A C 1
ATOM 1770 O O . THR A 1 223 ? -14.117 19.125 24.406 1 90.56 223 THR A O 1
ATOM 1773 N N . ASP A 1 224 ? -12.602 19.891 22.969 1 91.19 224 ASP A N 1
ATOM 1774 C CA . ASP A 1 224 ? -11.594 18.922 23.375 1 91.19 224 ASP A CA 1
ATOM 1775 C C . ASP A 1 224 ? -10.547 19.562 24.297 1 91.19 224 ASP A C 1
ATOM 1777 O O . ASP A 1 224 ? -9.766 18.859 24.938 1 91.19 224 ASP A O 1
ATOM 1781 N N . ASN A 1 225 ? -10.398 20.828 24.328 1 95.25 225 ASN A N 1
ATOM 1782 C CA . ASN A 1 225 ? -9.422 21.594 25.109 1 95.25 225 ASN A CA 1
ATOM 1783 C C . ASN A 1 225 ? -8.031 20.984 25 1 95.25 225 ASN A C 1
ATOM 1785 O O . ASN A 1 225 ? -7.398 20.672 26.016 1 95.25 225 ASN A O 1
ATOM 1789 N N . PRO A 1 226 ? -7.531 20.859 23.766 1 95.5 226 PRO A N 1
ATOM 1790 C CA . PRO A 1 226 ? -6.258 20.156 23.562 1 95.5 226 PRO A CA 1
ATOM 1791 C C . PRO A 1 226 ? -5.047 21.047 23.875 1 95.5 226 PRO A C 1
ATOM 1793 O O . PRO A 1 226 ? -5.148 22.266 23.828 1 95.5 226 PRO A O 1
ATOM 1796 N N . LEU A 1 227 ? -3.922 20.438 24.156 1 96.31 227 LEU A N 1
ATOM 1797 C CA . LEU A 1 227 ? -2.658 21.141 24.359 1 96.31 227 LEU A CA 1
ATOM 1798 C C . LEU A 1 227 ? -2.045 21.547 23.031 1 96.31 227 LEU A C 1
ATOM 1800 O O . LEU A 1 227 ? -1.437 22.609 22.906 1 96.31 227 LEU A O 1
ATOM 1804 N N . LEU A 1 228 ? -2.154 20.656 21.969 1 97 228 LEU A N 1
ATOM 1805 C CA . LEU A 1 228 ? -1.604 20.812 20.641 1 97 228 LEU A CA 1
ATOM 1806 C C . LEU A 1 228 ? -0.09 20.984 20.688 1 97 228 LEU A C 1
ATOM 1808 O O . LEU A 1 228 ? 0.464 21.875 20.016 1 97 228 LEU A O 1
ATOM 1812 N N . ASP A 1 229 ? 0.57 20.203 21.531 1 96.44 229 ASP A N 1
ATOM 1813 C CA . ASP A 1 229 ? 2.027 20.203 21.625 1 96.44 229 ASP A CA 1
ATOM 1814 C C . ASP A 1 229 ? 2.617 19 20.875 1 96.44 229 ASP A C 1
ATOM 1816 O O . ASP A 1 229 ? 1.963 18.422 20.016 1 96.44 229 ASP A O 1
ATOM 1820 N N . THR A 1 230 ? 3.865 18.719 21.094 1 96.69 230 THR A N 1
ATOM 1821 C CA . THR A 1 230 ? 4.574 17.641 20.406 1 96.69 230 THR A CA 1
ATOM 1822 C C . THR A 1 230 ? 5.074 16.609 21.406 1 96.69 230 THR A C 1
ATOM 1824 O O . THR A 1 230 ? 6.148 16.031 21.219 1 96.69 230 THR A O 1
ATOM 1827 N N . ARG A 1 231 ? 4.324 16.297 22.422 1 94.69 231 ARG A N 1
ATOM 1828 C CA . ARG A 1 231 ? 4.781 15.492 23.547 1 94.69 231 ARG A CA 1
ATOM 1829 C C . ARG A 1 231 ? 5.008 14.039 23.125 1 94.69 231 ARG A C 1
ATOM 1831 O O . ARG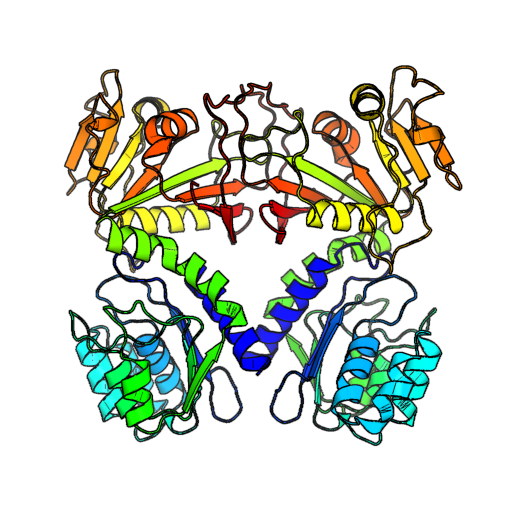 A 1 231 ? 5.801 13.328 23.75 1 94.69 231 ARG A O 1
ATOM 1838 N N . PHE A 1 232 ? 4.391 13.625 22.062 1 95.5 232 PHE A N 1
ATOM 1839 C CA . PHE A 1 232 ? 4.469 12.219 21.672 1 95.5 232 PHE A CA 1
ATOM 1840 C C . PHE A 1 232 ? 5.395 12.039 20.484 1 95.5 232 PHE A C 1
ATOM 1842 O O . PHE A 1 232 ? 5.488 10.945 19.922 1 95.5 232 PHE A O 1
ATOM 1849 N N . CYS A 1 233 ? 6.047 13.086 20 1 96.5 233 CYS A N 1
ATOM 1850 C CA . CYS A 1 233 ? 6.914 12.984 18.828 1 96.5 233 CYS A CA 1
ATOM 1851 C C . CYS A 1 233 ? 8.133 12.117 19.125 1 96.5 233 CYS A C 1
ATOM 1853 O O . CYS A 1 233 ? 8.477 11.906 20.297 1 96.5 233 CYS A O 1
ATOM 1855 N N . ASP A 1 234 ? 8.672 11.547 18.094 1 96.19 234 ASP A N 1
ATOM 1856 C CA . ASP A 1 234 ? 9.938 10.844 18.234 1 96.19 234 ASP A CA 1
ATOM 1857 C C . ASP A 1 234 ? 11.031 11.781 18.734 1 96.19 234 ASP A C 1
ATOM 1859 O O . ASP A 1 234 ? 10.977 12.992 18.5 1 96.19 234 ASP A O 1
ATOM 1863 N N . ARG A 1 235 ? 12.078 11.273 19.391 1 92.19 235 ARG A N 1
ATOM 1864 C CA . ARG A 1 235 ? 13.18 12.023 19.984 1 92.19 235 ARG A CA 1
ATOM 1865 C C . ARG A 1 235 ? 13.867 12.898 18.938 1 92.19 235 ARG A C 1
ATOM 1867 O O . ARG A 1 235 ? 14.336 13.992 19.25 1 92.19 235 ARG A O 1
ATOM 1874 N N . PHE A 1 236 ? 13.773 12.414 17.812 1 91.12 236 PHE A N 1
ATOM 1875 C CA . PHE A 1 236 ? 14.453 13.094 16.719 1 91.12 236 PHE A CA 1
ATOM 1876 C C . PHE A 1 236 ? 13.812 14.445 16.438 1 91.12 236 PHE A C 1
ATOM 1878 O O . PHE A 1 236 ? 14.477 15.367 15.969 1 91.12 236 PHE A O 1
ATOM 1885 N N . TYR A 1 237 ? 12.547 14.578 16.797 1 94 237 TYR A N 1
ATOM 1886 C CA . TYR A 1 237 ? 11.797 15.789 16.469 1 94 237 TYR A CA 1
ATOM 1887 C C . TYR A 1 237 ? 11.492 16.594 17.734 1 94 237 TYR A C 1
ATOM 1889 O O . TYR A 1 237 ? 10.734 17.562 17.688 1 94 237 TYR A O 1
ATOM 1897 N N . HIS A 1 238 ? 12.141 16.391 18.719 1 88.81 238 HIS A N 1
ATOM 1898 C CA . HIS A 1 238 ? 11.812 16.984 20.016 1 88.81 238 HIS A CA 1
ATOM 1899 C C . HIS A 1 238 ? 12.164 18.469 20.031 1 88.81 238 HIS A C 1
ATOM 1901 O O . HIS A 1 238 ? 12.883 18.953 19.156 1 88.81 238 HIS A O 1
ATOM 1907 N N . ASN A 1 239 ? 11.508 19.172 20.984 1 81.31 239 ASN A N 1
ATOM 1908 C CA . ASN A 1 239 ? 11.852 20.516 21.453 1 81.31 239 ASN A CA 1
ATOM 1909 C C . ASN A 1 239 ? 11.32 21.578 20.5 1 81.31 239 ASN A C 1
ATOM 1911 O O . ASN A 1 239 ? 11.922 22.656 20.375 1 81.31 239 ASN A O 1
ATOM 1915 N N . LYS A 1 240 ? 10.328 21.281 19.781 1 90.44 240 LYS A N 1
ATOM 1916 C CA . LYS A 1 240 ? 9.695 22.312 18.969 1 90.44 240 LYS A CA 1
ATOM 1917 C C . LYS A 1 240 ? 8.18 22.172 18.984 1 90.44 240 LYS A C 1
ATOM 1919 O O . LYS A 1 240 ? 7.648 21.125 18.609 1 90.44 240 LYS A O 1
ATOM 1924 N N . ASN A 1 241 ? 7.57 23.203 19.469 1 94.81 241 ASN A N 1
ATOM 1925 C CA . ASN A 1 241 ? 6.117 23.281 19.375 1 94.81 241 ASN A CA 1
ATOM 1926 C C . ASN A 1 241 ? 5.676 24.25 18.281 1 94.81 241 ASN A C 1
ATOM 1928 O O . ASN A 1 241 ? 6.297 25.297 18.078 1 94.81 241 ASN A O 1
ATOM 1932 N N . PRO A 1 242 ? 4.664 23.891 17.641 1 96.69 242 PRO A N 1
ATOM 1933 C CA . PRO A 1 242 ? 4.219 24.766 16.547 1 96.69 242 PRO A CA 1
ATOM 1934 C C . PRO A 1 242 ? 3.523 26.031 17.062 1 96.69 242 PRO A C 1
ATOM 1936 O O . PRO A 1 242 ? 2.941 26.016 18.156 1 96.69 242 PRO A O 1
ATOM 1939 N N . ASN A 1 243 ? 3.625 27.125 16.266 1 98.12 243 ASN A N 1
ATOM 1940 C CA . ASN A 1 243 ? 2.697 28.234 16.453 1 98.12 243 ASN A CA 1
ATOM 1941 C C . ASN A 1 243 ? 1.257 27.812 16.172 1 98.12 243 ASN A C 1
ATOM 1943 O O . ASN A 1 243 ? 1.013 26.969 15.32 1 98.12 243 ASN A O 1
ATOM 1947 N N . ILE A 1 244 ? 0.34 28.438 16.922 1 98.44 244 ILE A N 1
ATOM 1948 C CA . ILE A 1 244 ? -1.057 28.031 16.812 1 98.44 244 ILE A CA 1
ATOM 1949 C C . ILE A 1 244 ? -1.876 29.156 16.188 1 98.44 244 ILE A C 1
ATOM 1951 O O . ILE A 1 244 ? -1.73 30.312 16.578 1 98.44 244 ILE A O 1
ATOM 1955 N N . ALA A 1 245 ? -2.615 28.844 15.211 1 98.56 245 ALA A N 1
ATOM 1956 C CA . ALA A 1 245 ? -3.654 29.719 14.688 1 98.56 245 ALA A CA 1
ATOM 1957 C C . ALA A 1 245 ? -5.039 29.109 14.891 1 98.56 245 ALA A C 1
ATOM 1959 O O . ALA A 1 245 ? -5.324 28.031 14.383 1 98.56 245 ALA A O 1
ATOM 1960 N N . ILE A 1 246 ? -5.898 29.812 15.633 1 98.12 246 ILE A N 1
ATOM 1961 C CA . ILE A 1 246 ? -7.25 29.344 15.914 1 98.12 246 ILE A CA 1
ATOM 1962 C C . ILE A 1 246 ? -8.25 30.125 15.062 1 98.12 246 ILE A C 1
ATOM 1964 O O . ILE A 1 246 ? -8.297 31.359 15.117 1 98.12 246 ILE A O 1
ATOM 1968 N N . LEU A 1 247 ? -8.938 29.422 14.25 1 98 247 LEU A N 1
ATOM 1969 C CA . LEU A 1 247 ? -10.039 30.047 13.508 1 98 247 LEU A CA 1
ATOM 1970 C C . LEU A 1 247 ? -11.336 29.953 14.297 1 98 247 LEU A C 1
ATOM 1972 O O . LEU A 1 247 ? -11.867 28.859 14.508 1 98 247 LEU A O 1
ATOM 1976 N N . SER A 1 248 ? -11.852 31.062 14.703 1 96.94 248 SER A N 1
ATOM 1977 C CA . SER A 1 248 ? -13.055 31.062 15.516 1 96.94 248 SER A CA 1
ATOM 1978 C C . SER A 1 248 ? -13.82 32.375 15.383 1 96.94 248 SER A C 1
ATOM 1980 O O . SER A 1 248 ? -13.219 33.469 15.359 1 96.94 248 SER A O 1
ATOM 1982 N N . LYS A 1 249 ? -15.086 32.281 15.273 1 93.69 249 LYS A N 1
ATOM 1983 C CA . LYS A 1 249 ? -15.945 33.438 15.312 1 93.69 249 LYS A CA 1
ATOM 1984 C C . LYS A 1 249 ? -16.375 33.781 16.734 1 93.69 249 LYS A C 1
ATOM 1986 O O . LYS A 1 249 ? -16.766 34.906 17.031 1 93.69 249 LYS A O 1
ATOM 1991 N N . ARG A 1 250 ? -16.328 32.844 17.609 1 94.62 250 ARG A N 1
ATOM 1992 C CA . ARG A 1 250 ? -16.719 33 19 1 94.62 250 ARG A CA 1
ATOM 1993 C C . ARG A 1 250 ? -15.484 33.125 19.891 1 94.62 250 ARG A C 1
ATOM 1995 O O . ARG A 1 250 ? -14.391 32.719 19.516 1 94.62 250 ARG A O 1
ATOM 2002 N N . SER A 1 251 ? -15.719 33.625 21.062 1 94 251 SER A N 1
ATOM 2003 C CA . SER A 1 251 ? -14.633 33.812 22 1 94 251 SER A CA 1
ATOM 2004 C C . SER A 1 251 ? -14.031 32.5 22.453 1 94 251 SER A C 1
ATOM 2006 O O . SER A 1 251 ? -14.742 31.484 22.516 1 94 251 SER A O 1
ATOM 2008 N N . ILE A 1 252 ? -12.734 32.5 22.688 1 96.12 252 ILE A N 1
ATOM 2009 C CA . ILE A 1 252 ? -12.008 31.359 23.219 1 96.12 252 ILE A CA 1
ATOM 2010 C C . ILE A 1 252 ? -11.625 31.625 24.672 1 96.12 252 ILE A C 1
ATOM 2012 O O . ILE A 1 252 ? -11.141 32.719 25.016 1 96.12 252 ILE A O 1
ATOM 2016 N N . ASN A 1 253 ? -11.875 30.688 25.531 1 96.06 253 ASN A N 1
ATOM 2017 C CA . ASN A 1 253 ? -11.5 30.797 26.938 1 96.06 253 ASN A CA 1
ATOM 2018 C C . ASN A 1 253 ? -10 31.016 27.109 1 96.06 253 ASN A C 1
ATOM 2020 O O . ASN A 1 253 ? -9.195 30.188 26.688 1 96.06 253 ASN A O 1
ATOM 2024 N N . PRO A 1 254 ? -9.602 32.031 27.781 1 94.5 254 PRO A N 1
ATOM 2025 C CA . PRO A 1 254 ? -8.172 32.344 27.953 1 94.5 254 PRO A CA 1
ATOM 2026 C C . PRO A 1 254 ? -7.461 31.281 28.812 1 94.5 254 PRO A C 1
ATOM 2028 O O . PRO A 1 254 ? -6.227 31.25 28.844 1 94.5 254 PRO A O 1
ATOM 2031 N N . HIS A 1 255 ? -8.219 30.438 29.406 1 96.06 255 HIS A N 1
ATOM 2032 C CA . HIS A 1 255 ? -7.625 29.422 30.266 1 96.06 255 HIS A CA 1
ATOM 2033 C C . HIS A 1 255 ? -7.551 28.078 29.562 1 96.06 255 HIS A C 1
ATOM 2035 O O . HIS A 1 255 ? -7.223 27.062 30.188 1 96.06 255 HIS A O 1
ATOM 2041 N N . SER A 1 256 ? -7.887 28.125 28.312 1 96.94 256 SER A N 1
ATOM 2042 C CA . SER A 1 256 ? -7.746 26.906 27.531 1 96.94 256 SER A CA 1
ATOM 2043 C C . SER A 1 256 ? -6.312 26.375 27.578 1 96.94 256 SER A C 1
ATOM 2045 O O . SER A 1 256 ? -5.363 27.172 27.609 1 96.94 256 SER A O 1
ATOM 2047 N N . LYS A 1 257 ? -6.125 25.078 27.516 1 97.44 257 LYS A N 1
ATOM 2048 C CA . LYS A 1 257 ? -4.84 24.391 27.672 1 97.44 257 LYS A CA 1
ATOM 2049 C C . LYS A 1 257 ? -3.854 24.828 26.594 1 97.44 257 LYS A C 1
ATOM 2051 O O . LYS A 1 257 ? -2.645 24.875 26.828 1 97.44 257 LYS A O 1
ATOM 2056 N N . VAL A 1 258 ? -4.355 25.172 25.469 1 97.06 258 VAL A N 1
ATOM 2057 C CA . VAL A 1 258 ? -3.529 25.547 24.328 1 97.06 258 VAL A CA 1
ATOM 2058 C C . VAL A 1 258 ? -2.652 26.734 24.672 1 97.06 258 VAL A C 1
ATOM 2060 O O . VAL A 1 258 ? -1.554 26.891 24.141 1 97.06 258 VAL A O 1
ATOM 2063 N N . PHE A 1 259 ? -3.043 27.547 25.656 1 97 259 PHE A N 1
ATOM 2064 C CA . PHE A 1 259 ? -2.332 28.781 26 1 97 259 PHE A CA 1
ATOM 2065 C C . PHE A 1 259 ? -1.254 28.5 27.047 1 97 259 PHE A C 1
ATOM 2067 O O . PHE A 1 259 ? -0.433 29.375 27.344 1 97 259 PHE A O 1
ATOM 2074 N N . SER A 1 260 ? -1.173 27.359 27.562 1 95.44 260 SER A N 1
ATOM 2075 C CA . SER A 1 260 ? -0.272 27.062 28.672 1 95.44 260 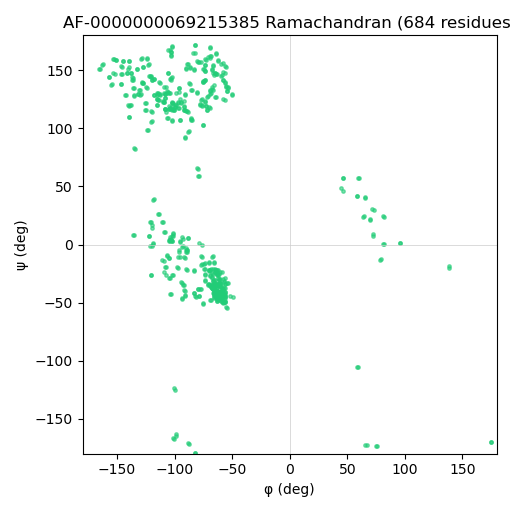SER A CA 1
ATOM 2076 C C . SER A 1 260 ? 1.048 26.484 28.172 1 95.44 260 SER A C 1
ATOM 2078 O O . SER A 1 260 ? 2.008 26.359 28.938 1 95.44 260 SER A O 1
ATOM 2080 N N . VAL A 1 261 ? 1.069 26.141 26.891 1 94.88 261 VAL A N 1
ATOM 2081 C CA . VAL A 1 261 ? 2.275 25.547 26.328 1 94.88 261 VAL A CA 1
ATOM 2082 C C . VAL A 1 261 ? 3.287 26.641 26 1 94.88 261 VAL A C 1
ATOM 2084 O O . VAL A 1 261 ? 2.953 27.625 25.344 1 94.88 261 VAL A O 1
ATOM 2087 N N . PRO A 1 262 ? 4.516 26.516 26.391 1 92.06 262 PRO A N 1
ATOM 2088 C CA . PRO A 1 262 ? 5.5 27.594 26.219 1 92.06 262 PRO A CA 1
ATOM 2089 C C . PRO A 1 262 ? 6.129 27.594 24.828 1 92.06 262 PRO A C 1
ATOM 2091 O O . PRO A 1 262 ? 5.957 26.641 24.062 1 92.06 262 PRO A O 1
ATOM 2094 N N . ASN A 1 263 ? 6.777 28.719 24.531 1 92 263 ASN A N 1
ATOM 2095 C CA . ASN A 1 263 ? 7.652 28.859 23.375 1 92 263 ASN A CA 1
ATOM 2096 C C . ASN A 1 263 ? 6.879 28.734 22.062 1 92 263 ASN A C 1
ATOM 2098 O O . ASN A 1 263 ? 7.281 28 21.172 1 92 263 ASN A O 1
ATOM 2102 N N . ARG A 1 264 ? 5.742 29.312 22.031 1 96.19 264 ARG A N 1
ATOM 2103 C CA . ARG A 1 264 ? 4.965 29.359 20.797 1 96.19 264 ARG A CA 1
ATOM 2104 C C . ARG A 1 264 ? 4.043 30.578 20.781 1 96.19 264 ARG A C 1
ATOM 2106 O O . ARG A 1 264 ? 3.812 31.188 21.812 1 96.19 264 ARG A O 1
ATOM 2113 N N . LEU A 1 265 ? 3.633 30.953 19.672 1 97 265 LEU A N 1
ATOM 2114 C CA . LEU A 1 265 ? 2.594 31.969 19.516 1 97 265 LEU A CA 1
ATOM 2115 C C . LEU A 1 265 ? 1.228 31.328 19.328 1 97 265 LEU A C 1
ATOM 2117 O O . LEU A 1 265 ? 1.112 30.297 18.641 1 97 265 LEU A O 1
ATOM 2121 N N . VAL A 1 266 ? 0.258 31.875 20.047 1 97.81 266 VAL A N 1
ATOM 2122 C CA . VAL A 1 266 ? -1.126 31.453 19.844 1 97.81 266 VAL A CA 1
ATOM 2123 C C . VAL A 1 266 ? -1.972 32.656 19.422 1 97.81 266 VAL A C 1
ATOM 2125 O O . VAL A 1 266 ? -2.105 33.625 20.172 1 97.81 266 VAL A O 1
ATOM 2128 N N . ASN A 1 267 ? -2.482 32.625 18.219 1 97.56 267 ASN A N 1
ATOM 2129 C CA . ASN A 1 267 ? -3.283 33.719 17.672 1 97.56 267 ASN A CA 1
ATOM 2130 C C . ASN A 1 267 ? -4.68 33.25 17.281 1 97.56 267 ASN A C 1
ATOM 2132 O O . ASN A 1 267 ? -4.848 32.125 16.781 1 97.56 267 ASN A O 1
ATOM 2136 N N . ILE A 1 268 ? -5.652 34.125 17.469 1 97.62 268 ILE A N 1
ATOM 2137 C CA . ILE A 1 268 ? -7.039 33.844 17.109 1 97.62 268 ILE A CA 1
ATOM 2138 C C . ILE A 1 268 ? -7.438 34.656 15.898 1 97.62 268 ILE A C 1
ATOM 2140 O O . ILE A 1 268 ? -7.172 35.875 15.844 1 97.62 268 ILE A O 1
ATOM 2144 N N . PHE A 1 269 ? -7.977 34 14.953 1 97.56 269 PHE A N 1
ATOM 2145 C CA . PHE A 1 269 ? -8.453 34.625 13.734 1 97.56 269 PHE A CA 1
ATOM 2146 C C . PHE A 1 269 ? -9.961 34.438 13.578 1 97.56 269 PHE A C 1
ATOM 2148 O O . PHE A 1 269 ? -10.484 33.375 13.852 1 97.56 269 PHE A O 1
ATOM 2155 N N . ASN A 1 270 ? -10.641 35.5 13.055 1 96.31 270 ASN A N 1
ATOM 2156 C CA . ASN A 1 270 ? -12.094 35.406 12.906 1 96.31 270 ASN A CA 1
ATOM 2157 C C . ASN A 1 270 ? -12.492 35.188 11.445 1 96.31 270 ASN A C 1
ATOM 2159 O O . ASN A 1 270 ? -13.641 34.875 11.156 1 96.31 270 ASN A O 1
ATOM 2163 N N . ASN A 1 271 ? -11.469 35.375 10.602 1 95.44 271 ASN A N 1
ATOM 2164 C CA . ASN A 1 271 ? -11.695 35.219 9.172 1 95.44 271 ASN A CA 1
ATOM 2165 C C . ASN A 1 271 ? -10.648 34.281 8.547 1 95.44 271 ASN A C 1
ATOM 2167 O O . ASN A 1 271 ? -9.445 34.5 8.711 1 95.44 271 ASN A O 1
ATOM 2171 N N . PRO A 1 272 ? -11.117 33.281 7.789 1 95 272 PRO A N 1
ATOM 2172 C CA . PRO A 1 272 ? -10.188 32.344 7.152 1 95 272 PRO A CA 1
ATOM 2173 C C . PRO A 1 272 ? -9.141 33.062 6.297 1 95 272 PRO A C 1
ATOM 2175 O O . PRO A 1 272 ? -8 32.594 6.188 1 95 272 PRO A O 1
ATOM 2178 N N . LYS A 1 273 ? -9.477 34.125 5.703 1 94.12 273 LYS A N 1
ATOM 2179 C CA . LYS A 1 273 ? -8.578 34.875 4.801 1 94.12 273 LYS A CA 1
ATOM 2180 C C . LYS A 1 273 ? -7.375 35.406 5.547 1 94.12 273 LYS A C 1
ATOM 2182 O O . LYS A 1 273 ? -6.344 35.719 4.941 1 94.12 273 LYS A O 1
ATOM 2187 N N . ASP A 1 274 ? -7.547 35.594 6.84 1 96.12 274 ASP A N 1
ATOM 2188 C CA . ASP A 1 274 ? -6.5 36.219 7.637 1 96.12 274 ASP A CA 1
ATOM 2189 C C . ASP A 1 274 ? -5.531 35.188 8.188 1 96.12 274 ASP A C 1
ATOM 2191 O O . ASP A 1 274 ? -4.516 35.531 8.789 1 96.12 274 ASP A O 1
ATOM 2195 N N . LEU A 1 275 ? -5.82 33.938 7.996 1 97.5 275 LEU A N 1
ATOM 2196 C CA . LEU A 1 275 ? -4.961 32.875 8.492 1 97.5 275 LEU A CA 1
ATOM 2197 C C . LEU A 1 275 ? -3.598 32.906 7.809 1 97.5 275 LEU A C 1
ATOM 2199 O O . LEU A 1 275 ? -3.498 33.281 6.637 1 97.5 275 LEU A O 1
ATOM 2203 N N . PRO A 1 276 ? -2.576 32.531 8.477 1 96.75 276 PRO A N 1
ATOM 2204 C CA . PRO A 1 276 ? -1.223 32.5 7.918 1 96.75 276 PRO A CA 1
ATOM 2205 C C . PRO A 1 276 ? -0.956 31.281 7.047 1 96.75 276 PRO A C 1
ATOM 2207 O O . PRO A 1 276 ? -0.026 30.516 7.32 1 96.75 276 PRO A O 1
ATOM 2210 N N . LEU A 1 277 ? -1.636 31.172 5.961 1 97.56 277 LEU A N 1
ATOM 2211 C CA . LEU A 1 277 ? -1.577 29.984 5.125 1 97.56 277 LEU A CA 1
ATOM 2212 C C . LEU A 1 277 ? -0.728 30.234 3.881 1 97.56 277 LEU A C 1
ATOM 2214 O O . LEU A 1 277 ? -0.651 29.375 2.996 1 97.56 277 LEU A O 1
ATOM 2218 N N . GLU A 1 278 ? -0.13 31.359 3.799 1 97.19 278 GLU A N 1
ATOM 2219 C CA . GLU A 1 278 ? 0.536 31.75 2.561 1 97.19 278 GLU A CA 1
ATOM 2220 C C . GLU A 1 278 ? 2.051 31.609 2.684 1 97.19 278 GLU A C 1
ATOM 2222 O O . GLU A 1 278 ? 2.787 31.969 1.762 1 97.19 278 GLU A O 1
ATOM 2227 N N . LYS A 1 279 ? 2.459 31.094 3.816 1 97.19 279 LYS A N 1
ATOM 2228 C CA . LYS A 1 279 ? 3.898 30.922 3.994 1 97.19 279 LYS A CA 1
ATOM 2229 C C . LYS A 1 279 ? 4.207 29.688 4.84 1 97.19 279 LYS A C 1
ATOM 2231 O O . LYS A 1 279 ? 3.516 29.422 5.824 1 97.19 279 LYS A O 1
ATOM 2236 N N . GLY A 1 280 ? 5.227 28.984 4.387 1 97.75 280 GLY A N 1
ATOM 2237 C CA . GLY A 1 280 ? 5.738 27.891 5.191 1 97.75 280 GLY A CA 1
ATOM 2238 C C . GLY A 1 280 ? 4.848 26.672 5.168 1 97.75 280 GLY A C 1
ATOM 2239 O O . GLY A 1 280 ? 3.971 26.547 4.312 1 97.75 280 GLY A O 1
ATOM 2240 N N . PHE A 1 281 ? 5.152 25.688 5.973 1 98.44 281 PHE A N 1
ATOM 2241 C CA . PHE A 1 281 ? 4.375 24.469 6.129 1 98.44 281 PHE A CA 1
ATOM 2242 C C . PHE A 1 281 ? 3.266 24.656 7.156 1 98.44 281 PHE A C 1
ATOM 2244 O O . PHE A 1 281 ? 3.537 24.812 8.352 1 98.44 281 PHE A O 1
ATOM 2251 N N . ASN A 1 282 ? 2.043 24.719 6.727 1 98.81 282 ASN A N 1
ATOM 2252 C CA . ASN A 1 282 ? 0.859 24.859 7.57 1 98.81 282 ASN A CA 1
ATOM 2253 C C . ASN A 1 282 ? 0.117 23.531 7.711 1 98.81 282 ASN A C 1
ATOM 2255 O O . ASN A 1 282 ? -0.322 22.953 6.715 1 98.81 282 ASN A O 1
ATOM 2259 N N . PHE A 1 283 ? 0.054 23.094 8.906 1 98.69 283 PHE A N 1
ATOM 2260 C CA . PHE A 1 283 ? -0.619 21.844 9.25 1 98.69 283 PHE A CA 1
ATOM 2261 C C . PHE A 1 283 ? -1.987 22.109 9.859 1 98.69 283 PHE A C 1
ATOM 2263 O O . PHE A 1 283 ? -2.09 22.781 10.898 1 98.69 283 PHE A O 1
ATOM 2270 N N . ILE A 1 284 ? -3.039 21.688 9.195 1 98.62 284 ILE A N 1
ATOM 2271 C CA . ILE A 1 284 ? -4.406 21.984 9.602 1 98.62 284 ILE A CA 1
ATOM 2272 C C . ILE A 1 284 ? -5.074 20.703 10.125 1 98.62 284 ILE A C 1
ATOM 2274 O O . ILE A 1 284 ? -5.082 19.688 9.445 1 98.62 284 ILE A O 1
ATOM 2278 N N . GLU A 1 285 ? -5.535 20.75 11.336 1 96.75 285 GLU A N 1
ATOM 2279 C CA . GLU A 1 285 ? -6.25 19.625 11.93 1 96.75 285 GLU A CA 1
ATOM 2280 C C . GLU A 1 285 ? -7.703 20 12.227 1 96.75 285 GLU A C 1
ATOM 2282 O O . GLU A 1 285 ? -7.973 20.984 12.898 1 96.75 285 GLU A O 1
ATOM 2287 N N . GLY A 1 286 ? -8.617 19.234 11.719 1 93.06 286 GLY A N 1
ATOM 2288 C CA . GLY A 1 286 ? -10.008 19.531 12.008 1 93.06 286 GLY A CA 1
ATOM 2289 C C . GLY A 1 286 ? -10.984 18.641 11.266 1 93.06 286 GLY A C 1
ATOM 2290 O O . GLY A 1 286 ? -10.594 17.609 10.711 1 93.06 286 GLY A O 1
ATOM 2291 N N . GLY A 1 287 ? -12.234 19 11.328 1 88.38 287 GLY A N 1
ATOM 2292 C CA . GLY A 1 287 ? -13.289 18.234 10.664 1 88.38 287 GLY A CA 1
ATOM 2293 C C . GLY A 1 287 ? -13.695 18.828 9.328 1 88.38 287 GLY A C 1
ATOM 2294 O O . GLY A 1 287 ? -12.984 19.672 8.773 1 88.38 287 GLY A O 1
ATOM 2295 N N . TRP A 1 288 ? -14.836 18.406 8.852 1 85.69 288 TRP A N 1
ATOM 2296 C CA . TRP A 1 288 ? -15.281 18.766 7.508 1 85.69 288 TRP A CA 1
ATOM 2297 C C . TRP A 1 288 ? -15.641 20.234 7.434 1 85.69 288 TRP A C 1
ATOM 2299 O O . TRP A 1 288 ? -15.453 20.875 6.395 1 85.69 288 TRP A O 1
ATOM 2309 N N . GLY A 1 289 ? -16.172 20.766 8.5 1 86 289 GLY A N 1
ATOM 2310 C CA . GLY A 1 289 ? -16.5 22.188 8.5 1 86 289 GLY A CA 1
ATOM 2311 C C . GLY A 1 289 ? -15.281 23.062 8.242 1 86 289 GLY A C 1
ATOM 2312 O O . GLY A 1 289 ? -15.344 23.984 7.414 1 86 289 GLY A O 1
ATOM 2313 N N . LEU A 1 290 ? -14.25 22.781 8.992 1 91.94 290 LEU A N 1
ATOM 2314 C CA . LEU A 1 290 ? -13.016 23.516 8.773 1 91.94 290 LEU A CA 1
ATOM 2315 C C . LEU A 1 290 ? -12.461 23.25 7.379 1 91.94 290 LEU A C 1
ATOM 2317 O O . LEU A 1 290 ? -11.992 24.172 6.707 1 91.94 290 LEU A O 1
ATOM 2321 N N . PHE A 1 291 ? -12.508 22.047 6.906 1 91.88 291 PHE A N 1
ATOM 2322 C CA . PHE A 1 291 ? -12.039 21.688 5.578 1 91.88 291 PHE A CA 1
ATOM 2323 C C . PHE A 1 291 ? -12.734 22.516 4.508 1 91.88 291 PHE A C 1
ATOM 2325 O O . PHE A 1 291 ? -12.086 23.078 3.617 1 91.88 291 PHE A O 1
ATOM 2332 N N . GLU A 1 292 ? -14.008 22.609 4.68 1 89.12 292 GLU A N 1
ATOM 2333 C CA . GLU A 1 292 ? -14.797 23.359 3.705 1 89.12 292 GLU A CA 1
ATOM 2334 C C . GLU A 1 292 ? -14.422 24.828 3.707 1 89.12 292 GLU A C 1
ATOM 2336 O O . GLU A 1 292 ? -14.344 25.453 2.648 1 89.12 292 GLU A O 1
ATOM 2341 N N . SER A 1 293 ? -14.211 25.359 4.832 1 91.44 293 SER A N 1
ATOM 2342 C CA . SER A 1 293 ? -13.922 26.781 4.973 1 91.44 293 SER A CA 1
ATOM 2343 C C . SER A 1 293 ? -12.57 27.141 4.355 1 91.44 293 SER A C 1
ATOM 2345 O O . SER A 1 293 ? -12.336 28.297 3.996 1 91.44 293 SER A O 1
ATOM 2347 N N . LEU A 1 294 ? -11.695 26.109 4.211 1 94.75 294 LEU A N 1
ATOM 2348 C CA . LEU A 1 294 ? -10.344 26.391 3.734 1 94.75 294 LEU A CA 1
ATOM 2349 C C . LEU A 1 294 ? -10.062 25.641 2.434 1 94.75 294 LEU A C 1
ATOM 2351 O O . LEU A 1 294 ? -8.906 25.484 2.047 1 94.75 294 LEU A O 1
ATOM 2355 N N . ARG A 1 295 ? -11.023 25.156 1.755 1 91.44 295 ARG A N 1
ATOM 2356 C CA . ARG A 1 295 ? -10.938 24.25 0.609 1 91.44 295 ARG A CA 1
ATOM 2357 C C . ARG A 1 295 ? -9.977 24.797 -0.442 1 91.44 295 ARG A C 1
ATOM 2359 O O . ARG A 1 295 ? -9.125 24.062 -0.944 1 91.44 295 ARG A O 1
ATOM 2366 N N . ASP A 1 296 ? -10.039 26 -0.743 1 92 296 ASP A N 1
ATOM 2367 C CA . ASP A 1 296 ? -9.273 26.609 -1.832 1 92 296 ASP A CA 1
ATOM 2368 C C . ASP A 1 296 ? -7.816 26.828 -1.429 1 92 296 ASP A C 1
ATOM 2370 O O . ASP A 1 296 ? -6.969 27.094 -2.277 1 92 296 ASP A O 1
ATOM 2374 N N . LYS A 1 297 ? -7.547 26.641 -0.151 1 95.69 297 LYS A N 1
ATOM 2375 C CA . LYS A 1 297 ? -6.195 26.891 0.347 1 95.69 297 LYS A CA 1
ATOM 2376 C C . LYS A 1 297 ? -5.473 25.594 0.647 1 95.69 297 LYS A C 1
ATOM 2378 O O . LYS A 1 297 ? -4.262 25.578 0.876 1 95.69 297 LYS A O 1
ATOM 2383 N N . ILE A 1 298 ? -6.191 24.516 0.618 1 96.75 298 ILE A N 1
ATOM 2384 C CA . ILE A 1 298 ? -5.625 23.219 0.971 1 96.75 298 ILE A CA 1
ATOM 2385 C C . ILE A 1 298 ? -4.949 22.609 -0.251 1 96.75 298 ILE A C 1
ATOM 2387 O O . ILE A 1 298 ? -5.52 22.594 -1.343 1 96.75 298 ILE A O 1
ATOM 2391 N N . ASP A 1 299 ? -3.727 22.109 -0.06 1 98.25 299 ASP A N 1
ATOM 2392 C CA . ASP A 1 299 ? -3.023 21.453 -1.153 1 98.25 299 ASP A CA 1
ATOM 2393 C C . ASP A 1 299 ? -3.258 19.938 -1.121 1 98.25 299 ASP A C 1
ATOM 2395 O O . ASP A 1 299 ? -3.527 19.328 -2.156 1 98.25 299 ASP A O 1
ATOM 2399 N N . VAL A 1 300 ? -3.139 19.344 0.03 1 98.38 300 VAL A N 1
ATOM 2400 C CA . VAL A 1 300 ? -3.26 17.906 0.196 1 98.38 300 VAL A CA 1
ATOM 2401 C C . VAL A 1 300 ? -4.113 17.594 1.424 1 98.38 300 VAL A C 1
ATOM 2403 O O . VAL A 1 300 ? -3.984 18.25 2.459 1 98.38 300 VAL A O 1
ATOM 2406 N N . LEU A 1 301 ? -5.004 16.703 1.297 1 96.88 301 LEU A N 1
ATOM 2407 C CA . LEU A 1 301 ? -5.77 16.125 2.391 1 96.88 301 LEU A CA 1
ATOM 2408 C C . LEU A 1 301 ? -5.152 14.805 2.846 1 96.88 301 LEU A C 1
ATOM 2410 O O . LEU A 1 301 ? -4.953 13.891 2.037 1 96.88 301 LEU A O 1
ATOM 2414 N N . LEU A 1 302 ? -4.703 14.734 4.074 1 97.5 302 LEU A N 1
ATOM 2415 C CA . LEU A 1 302 ? -4.281 13.484 4.707 1 97.5 302 LEU A CA 1
ATOM 2416 C C . LEU A 1 302 ? -5.414 12.875 5.523 1 97.5 302 LEU A C 1
ATOM 2418 O O . LEU A 1 302 ? -5.738 13.375 6.605 1 97.5 302 LEU A O 1
ATOM 2422 N N . LEU A 1 303 ? -5.969 11.836 5.031 1 95.25 303 LEU A N 1
ATOM 2423 C CA . LEU A 1 303 ? -7.098 11.18 5.68 1 95.25 303 LEU A CA 1
ATOM 2424 C C . LEU A 1 303 ? -6.637 9.945 6.457 1 95.25 303 LEU A C 1
ATOM 2426 O O . LEU A 1 303 ? -6.066 9.023 5.879 1 95.25 303 LEU A O 1
ATOM 2430 N N . HIS A 1 304 ? -6.797 10 7.766 1 95.25 304 HIS A N 1
ATOM 2431 C CA . HIS A 1 304 ? -6.656 8.805 8.602 1 95.25 304 HIS A CA 1
ATOM 2432 C C . HIS A 1 304 ? -7.965 8.031 8.664 1 95.25 304 HIS A C 1
ATOM 2434 O O . HIS A 1 304 ? -8.914 8.461 9.328 1 95.25 304 HIS A O 1
ATOM 2440 N N . SER A 1 305 ? -8.023 6.906 8 1 92.5 305 SER A N 1
ATOM 2441 C CA . SER A 1 305 ? -9.227 6.074 7.996 1 92.5 305 SER A CA 1
ATOM 2442 C C . SER A 1 305 ? -9.07 4.879 8.93 1 92.5 305 SER A C 1
ATOM 2444 O O . SER A 1 305 ? -8.336 3.934 8.625 1 92.5 305 SER A O 1
ATOM 2446 N N . HIS A 1 306 ? -9.711 4.895 10.031 1 91.69 306 HIS A N 1
ATOM 2447 C CA . HIS A 1 306 ? -9.602 3.834 11.023 1 91.69 306 HIS A CA 1
ATOM 2448 C C . HIS A 1 306 ? -10.586 2.705 10.734 1 91.69 306 HIS A C 1
ATOM 2450 O O . HIS A 1 306 ? -11.742 2.957 10.391 1 91.69 306 HIS A O 1
ATOM 2456 N N . ALA A 1 307 ? -10.172 1.48 10.875 1 90.25 307 ALA A N 1
ATOM 2457 C CA . ALA A 1 307 ? -10.984 0.304 10.57 1 90.25 307 ALA A CA 1
ATOM 2458 C C . ALA A 1 307 ? -11.969 0.009 11.695 1 90.25 307 ALA A C 1
ATOM 2460 O O . ALA A 1 307 ? -11.977 -1.093 12.25 1 90.25 307 ALA A O 1
ATOM 2461 N N . SER A 1 308 ? -12.789 0.945 11.961 1 87.5 308 SER A N 1
ATOM 2462 C CA . SER A 1 308 ? -13.805 0.803 13 1 87.5 308 SER A CA 1
ATOM 2463 C C . SER A 1 308 ? -15.039 1.64 12.68 1 87.5 308 SER A C 1
ATOM 2465 O O . SER A 1 308 ? -15.008 2.492 11.789 1 87.5 308 SER A O 1
ATOM 2467 N N . MET A 1 309 ? -16.156 1.235 13.305 1 81.94 309 MET A N 1
ATOM 2468 C CA . MET A 1 309 ? -17.422 1.986 13.281 1 81.94 309 MET A CA 1
ATOM 2469 C C . MET A 1 309 ? -18.062 2.014 14.664 1 81.94 309 MET A C 1
ATOM 2471 O O . MET A 1 309 ? -17.953 1.049 15.422 1 81.94 309 MET A O 1
ATOM 2475 N N . ILE A 1 310 ? -18.656 3.125 14.922 1 77.75 310 ILE A N 1
ATOM 2476 C CA . ILE A 1 310 ? -19.312 3.244 16.219 1 77.75 310 ILE A CA 1
ATOM 2477 C C . ILE A 1 310 ? -20.812 3.066 16.062 1 77.75 310 ILE A C 1
ATOM 2479 O O . ILE A 1 310 ? -21.328 3.004 14.938 1 77.75 310 ILE A O 1
ATOM 2483 N N . SER A 1 311 ? -21.516 2.957 17.188 1 76.06 311 SER A N 1
ATOM 2484 C CA . SER A 1 311 ? -22.953 2.715 17.203 1 76.06 311 SER A CA 1
ATOM 2485 C C . SER A 1 311 ? -23.734 4.023 17.281 1 76.06 311 SER A C 1
ATOM 2487 O O . SER A 1 311 ? -24.969 4.012 17.328 1 76.06 311 SER A O 1
ATOM 2489 N N . GLU A 1 312 ? -23.031 5.086 17.188 1 72.62 312 GLU A N 1
ATOM 2490 C CA . GLU A 1 312 ? -23.703 6.375 17.312 1 72.62 312 GLU A CA 1
ATOM 2491 C C . GLU A 1 312 ? -23.969 6.984 15.93 1 72.62 312 GLU A C 1
ATOM 2493 O O . GLU A 1 312 ? -23.125 6.898 15.039 1 72.62 312 GLU A O 1
ATOM 2498 N N . ALA A 1 313 ? -25.188 7.375 15.797 1 66 313 ALA A N 1
ATOM 2499 C CA . ALA A 1 313 ? -25.531 8.086 14.57 1 66 313 ALA A CA 1
ATOM 2500 C C . ALA A 1 313 ? -24.969 9.5 14.578 1 66 313 ALA A C 1
ATOM 2502 O O . ALA A 1 313 ? -24.781 10.094 15.641 1 66 313 ALA A O 1
ATOM 2503 N N . PHE A 1 314 ? -24.531 9.898 13.477 1 68.12 314 PHE A N 1
ATOM 2504 C CA . PHE A 1 314 ? -24.109 11.281 13.344 1 68.12 314 PHE A CA 1
ATOM 2505 C C . PHE A 1 314 ? -24.547 11.852 12 1 68.12 314 PHE A C 1
ATOM 2507 O O . PHE A 1 314 ? -24.969 11.109 11.109 1 68.12 314 PHE A O 1
ATOM 2514 N N . SER A 1 315 ? -24.719 13.156 12 1 66.25 315 SER A N 1
ATOM 2515 C CA . SER A 1 315 ? -25.062 13.82 10.75 1 66.25 315 SER A CA 1
ATOM 2516 C C . SER A 1 315 ? -23.844 13.961 9.844 1 66.25 315 SER A C 1
ATOM 2518 O O . SER A 1 315 ? -22.812 14.484 10.266 1 66.25 315 SER A O 1
ATOM 2520 N N . ALA A 1 316 ? -24.078 13.32 8.695 1 66.31 316 ALA A N 1
ATOM 2521 C CA . ALA A 1 316 ? -22.969 13.469 7.754 1 66.31 316 ALA A CA 1
ATOM 2522 C C . ALA A 1 316 ? -22.844 14.906 7.27 1 66.31 316 ALA A C 1
ATOM 2524 O O . ALA A 1 316 ? -23.844 15.594 7.07 1 66.31 316 ALA A O 1
ATOM 2525 N N . PHE A 1 317 ? -21.719 15.336 7.246 1 67.12 317 PHE A N 1
ATOM 2526 C CA . PHE A 1 317 ? -21.438 16.688 6.773 1 67.12 317 PHE A CA 1
ATOM 2527 C C . PHE A 1 317 ? -21.578 16.766 5.258 1 67.12 317 PHE A C 1
ATOM 2529 O O . PHE A 1 317 ? -21.172 15.867 4.535 1 67.12 317 PHE A O 1
ATOM 2536 N N . ALA A 1 318 ? -22.422 17.641 4.82 1 68.12 318 ALA A N 1
ATOM 2537 C CA . ALA A 1 318 ? -22.562 17.922 3.391 1 68.12 318 ALA A CA 1
ATOM 2538 C C . ALA A 1 318 ? -21.656 19.062 2.965 1 68.12 318 ALA A C 1
ATOM 2540 O O . ALA A 1 318 ? -21.703 20.156 3.549 1 68.12 318 ALA A O 1
ATOM 2541 N N . LEU A 1 319 ? -20.812 18.719 1.962 1 76.5 319 LEU A N 1
ATOM 2542 C CA . LEU A 1 319 ? -19.984 19.781 1.413 1 76.5 319 LEU A CA 1
ATOM 2543 C C . LEU A 1 319 ? -20.797 20.703 0.514 1 76.5 319 LEU A C 1
ATOM 2545 O O . LEU A 1 319 ? -21.688 20.234 -0.205 1 76.5 319 LEU A O 1
ATOM 2549 N N . LYS A 1 320 ? -20.562 21.922 0.598 1 77.69 320 LYS A N 1
ATOM 2550 C CA . LYS A 1 320 ? -21.234 22.859 -0.31 1 77.69 320 LYS A CA 1
ATOM 2551 C C . LYS A 1 320 ? -20.812 22.609 -1.756 1 77.69 320 LYS A C 1
ATOM 2553 O O . LYS A 1 320 ? -21.641 22.688 -2.668 1 77.69 320 LYS A O 1
ATOM 2558 N N . THR A 1 321 ? -19.594 22.281 -1.908 1 78.69 321 THR A N 1
ATOM 2559 C CA . THR A 1 321 ? -19.047 21.953 -3.219 1 78.69 321 THR A CA 1
ATOM 2560 C C . THR A 1 321 ? -18.406 20.578 -3.211 1 78.69 321 THR A C 1
ATOM 2562 O O . THR A 1 321 ? -17.625 20.25 -2.312 1 78.69 321 THR A O 1
ATOM 2565 N N . PRO A 1 322 ? -18.766 19.922 -4.273 1 83.06 322 PRO A N 1
ATOM 2566 C CA . PRO A 1 322 ? -18.172 18.594 -4.355 1 83.06 322 PRO A CA 1
ATOM 2567 C C . PRO A 1 322 ? -16.641 18.641 -4.375 1 83.06 322 PRO A C 1
ATOM 2569 O O . PRO A 1 322 ? -16.047 19.609 -4.867 1 83.06 322 PRO A O 1
ATOM 2572 N N . PHE A 1 323 ? -16.094 17.672 -3.779 1 87.25 323 PHE A N 1
ATOM 2573 C CA . PHE A 1 323 ? -14.641 17.516 -3.746 1 87.25 323 PHE A CA 1
ATOM 2574 C C . PHE A 1 323 ? -14.211 16.328 -4.59 1 87.25 323 PHE A C 1
ATOM 2576 O O . PHE A 1 323 ? -14.766 15.234 -4.465 1 87.25 323 PHE A O 1
ATOM 2583 N N . LYS A 1 324 ? -13.367 16.547 -5.527 1 87.12 324 LYS A N 1
ATOM 2584 C CA . LYS A 1 324 ? -12.719 15.484 -6.293 1 87.12 324 LYS A CA 1
ATOM 2585 C C . LYS A 1 324 ? -11.203 15.555 -6.152 1 87.12 324 LYS A C 1
ATOM 2587 O O . LYS A 1 324 ? -10.562 16.438 -6.73 1 87.12 324 LYS A O 1
ATOM 2592 N N . GLY A 1 325 ? -10.672 14.672 -5.398 1 93.06 325 GLY A N 1
ATOM 2593 C CA . GLY A 1 325 ? -9.234 14.656 -5.184 1 93.06 325 GLY A CA 1
ATOM 2594 C C . GLY A 1 325 ? -8.523 13.578 -5.984 1 93.06 325 GLY A C 1
ATOM 2595 O O . GLY A 1 325 ? -9.172 12.75 -6.629 1 93.06 325 GLY A O 1
ATOM 2596 N N . ARG A 1 326 ? -7.262 13.695 -6.059 1 95.56 326 ARG A N 1
ATOM 2597 C CA . ARG A 1 326 ? -6.41 12.664 -6.648 1 95.56 326 ARG A CA 1
ATOM 2598 C C . ARG A 1 326 ? -5.66 11.891 -5.566 1 95.56 326 ARG A C 1
ATOM 2600 O O . ARG A 1 326 ? -4.855 12.461 -4.828 1 95.56 326 ARG A O 1
ATOM 2607 N N . LEU A 1 327 ? -5.934 10.617 -5.461 1 96.5 327 LEU A N 1
ATOM 2608 C CA . LEU A 1 327 ? -5.258 9.781 -4.477 1 96.5 327 LEU A CA 1
ATOM 2609 C C . LEU A 1 327 ? -3.791 9.586 -4.848 1 96.5 327 LEU A C 1
ATOM 2611 O O . LEU A 1 327 ? -3.484 8.977 -5.879 1 96.5 327 LEU A O 1
ATOM 2615 N N . LEU A 1 328 ? -2.879 10.047 -4 1 97.69 328 LEU A N 1
ATOM 2616 C CA . LEU A 1 328 ? -1.446 10 -4.27 1 97.69 328 LEU A CA 1
ATOM 2617 C C . LEU A 1 328 ? -0.831 8.711 -3.729 1 97.69 328 LEU A C 1
ATOM 2619 O O . LEU A 1 328 ? 0.04 8.117 -4.367 1 97.69 328 LEU A O 1
ATOM 2623 N N . HIS A 1 329 ? -1.271 8.32 -2.6 1 97.75 329 HIS A N 1
ATOM 2624 C CA . HIS A 1 329 ? -0.643 7.207 -1.896 1 97.75 329 HIS A CA 1
ATOM 2625 C C . HIS A 1 329 ? -1.538 6.688 -0.776 1 97.75 329 HIS A C 1
ATOM 2627 O O . HIS A 1 329 ? -2.369 7.426 -0.247 1 97.75 329 HIS A O 1
ATOM 2633 N N . ALA A 1 330 ? -1.453 5.453 -0.439 1 96.62 330 ALA A N 1
ATOM 2634 C CA . ALA A 1 330 ? -2.098 4.809 0.702 1 96.62 330 ALA A CA 1
ATOM 2635 C C . ALA A 1 330 ? -1.098 3.977 1.499 1 96.62 330 ALA A C 1
ATOM 2637 O O . ALA A 1 330 ? -0.302 3.232 0.922 1 96.62 330 ALA A O 1
ATOM 2638 N N . GLN A 1 331 ? -1.112 4.129 2.744 1 95.69 331 GLN A N 1
ATOM 2639 C CA . GLN A 1 331 ? -0.256 3.328 3.615 1 95.69 331 GLN A CA 1
ATOM 2640 C C . GLN A 1 331 ? -1 2.902 4.879 1 95.69 331 GLN A C 1
ATOM 2642 O O . GLN A 1 331 ? -2.006 3.51 5.246 1 95.69 331 GLN A O 1
ATOM 2647 N N . ILE A 1 332 ? -0.531 1.859 5.504 1 94.81 332 ILE A N 1
ATOM 2648 C CA . ILE A 1 332 ? -1.159 1.33 6.711 1 94.81 332 ILE A CA 1
ATOM 2649 C C . ILE A 1 332 ? -0.312 1.682 7.93 1 94.81 332 ILE A C 1
ATOM 2651 O O . ILE A 1 332 ? 0.911 1.527 7.91 1 94.81 332 ILE A O 1
ATOM 2655 N N . LEU A 1 333 ? -0.948 2.182 8.875 1 94.12 333 LEU A N 1
ATOM 2656 C CA . LEU A 1 333 ? -0.378 2.385 10.203 1 94.12 333 LEU A CA 1
ATOM 2657 C C . LEU A 1 333 ? -1.226 1.697 11.266 1 94.12 333 LEU A C 1
ATOM 2659 O O . LEU A 1 333 ? -2.203 2.271 11.75 1 94.12 333 LEU A O 1
ATOM 2663 N N . GLU A 1 334 ? -0.783 0.491 11.68 1 91.94 334 GLU A N 1
ATOM 2664 C CA . GLU A 1 334 ? -1.548 -0.346 12.594 1 91.94 334 GLU A CA 1
ATOM 2665 C C . GLU A 1 334 ? -2.924 -0.678 12.023 1 91.94 334 GLU A C 1
ATOM 2667 O O . GLU A 1 334 ? -3.029 -1.378 11.016 1 91.94 334 GLU A O 1
ATOM 2672 N N . ASN A 1 335 ? -3.967 -0.07 12.531 1 92.5 335 ASN A N 1
ATOM 2673 C CA . ASN A 1 335 ? -5.309 -0.403 12.07 1 92.5 335 ASN A CA 1
ATOM 2674 C C . ASN A 1 335 ? -5.957 0.771 11.336 1 92.5 335 ASN A C 1
ATOM 2676 O O . ASN A 1 335 ? -7.184 0.908 11.344 1 92.5 335 ASN A O 1
ATOM 2680 N N . GLU A 1 336 ? -5.039 1.621 10.773 1 94.19 336 GLU A N 1
ATOM 2681 C CA . GLU A 1 336 ? -5.5 2.787 10.023 1 94.19 336 GLU A CA 1
ATOM 2682 C C . GLU A 1 336 ? -4.875 2.834 8.633 1 94.19 336 GLU A C 1
ATOM 2684 O O . GLU A 1 336 ? -3.705 2.488 8.461 1 94.19 336 GLU A O 1
ATOM 2689 N N . ALA A 1 337 ? -5.73 3.205 7.711 1 95.31 337 ALA A N 1
ATOM 2690 C CA . ALA A 1 337 ? -5.211 3.543 6.391 1 95.31 337 ALA A CA 1
ATOM 2691 C C . ALA A 1 337 ? -4.973 5.047 6.262 1 95.31 337 ALA A C 1
ATOM 2693 O O . ALA A 1 337 ? -5.879 5.848 6.504 1 95.31 337 ALA A O 1
ATOM 2694 N N . LEU A 1 338 ? -3.754 5.461 5.969 1 96.81 338 LEU A N 1
ATOM 2695 C CA . LEU A 1 338 ? -3.438 6.848 5.652 1 96.81 338 LEU A CA 1
ATOM 2696 C C . LEU A 1 338 ? -3.557 7.102 4.152 1 96.81 338 LEU A C 1
ATOM 2698 O O . LEU A 1 338 ? -2.832 6.504 3.357 1 96.81 338 LEU A O 1
ATOM 2702 N N . LEU A 1 339 ? -4.48 7.926 3.803 1 96.44 339 LEU A N 1
ATOM 2703 C CA . LEU A 1 339 ? -4.703 8.273 2.404 1 96.44 339 LEU A CA 1
ATOM 2704 C C . LEU A 1 339 ? -4.246 9.703 2.123 1 96.44 339 LEU A C 1
ATOM 2706 O O . LEU A 1 339 ? -4.746 10.648 2.736 1 96.44 339 LEU A O 1
ATOM 2710 N N . TRP A 1 340 ? -3.248 9.828 1.259 1 98 340 TRP A N 1
ATOM 2711 C CA . TRP A 1 340 ? -2.771 11.133 0.805 1 98 340 TRP A CA 1
ATOM 2712 C C . TRP A 1 340 ? -3.488 11.562 -0.472 1 98 340 TRP A C 1
ATOM 2714 O O . TRP A 1 340 ? -3.32 10.938 -1.523 1 98 340 TRP A O 1
ATOM 2724 N N . ILE A 1 341 ? -4.266 12.664 -0.371 1 97.25 341 ILE A N 1
ATOM 2725 C CA . ILE A 1 341 ? -5.148 13.047 -1.468 1 97.25 341 ILE A CA 1
ATOM 2726 C C . ILE A 1 341 ? -4.859 14.492 -1.884 1 97.25 341 ILE A C 1
ATOM 2728 O O . ILE A 1 341 ? -5.027 15.422 -1.09 1 97.25 341 ILE A O 1
ATOM 2732 N N . GLU A 1 342 ? -4.395 14.664 -3.088 1 97.38 342 GLU A N 1
ATOM 2733 C CA . GLU A 1 342 ? -4.184 16 -3.617 1 97.38 342 GLU A CA 1
ATOM 2734 C C . GLU A 1 342 ? -5.512 16.719 -3.852 1 97.38 342 GLU A C 1
ATOM 2736 O O . GLU A 1 342 ? -6.449 16.141 -4.406 1 97.38 342 GLU A O 1
ATOM 2741 N N . ASN A 1 343 ? -5.559 17.906 -3.346 1 90.5 343 ASN A N 1
ATOM 2742 C CA . ASN A 1 343 ? -6.746 18.719 -3.592 1 90.5 343 ASN A CA 1
ATOM 2743 C C . ASN A 1 343 ? -6.758 19.281 -5.012 1 90.5 343 ASN A C 1
ATOM 2745 O O . ASN A 1 343 ? -5.879 20.062 -5.379 1 90.5 343 ASN A O 1
ATOM 2749 N N . SER A 1 344 ? -7.535 18.719 -5.934 1 76.44 344 SER A N 1
ATOM 2750 C CA . SER A 1 344 ? -7.574 19.156 -7.328 1 76.44 344 SER A CA 1
ATOM 2751 C C . SER A 1 344 ? -8.867 19.906 -7.629 1 76.44 344 SER A C 1
ATOM 2753 O O . SER A 1 344 ? -9.891 19.688 -6.973 1 76.44 344 SER A O 1
ATOM 2755 N N . MET B 1 1 ? 20 -11.438 2.873 1 62.19 1 MET B N 1
ATOM 2756 C CA . MET B 1 1 ? 18.688 -11.812 3.381 1 62.19 1 MET B CA 1
ATOM 2757 C C . MET B 1 1 ? 17.703 -10.656 3.26 1 62.19 1 MET B C 1
ATOM 2759 O O . MET B 1 1 ? 16.531 -10.859 2.961 1 62.19 1 MET B O 1
ATOM 2763 N N . ARG B 1 2 ? 18.156 -9.539 3.08 1 84.31 2 ARG B N 1
ATOM 2764 C CA . ARG B 1 2 ? 17.297 -8.359 3.031 1 84.31 2 ARG B CA 1
ATOM 2765 C C . ARG B 1 2 ? 16.688 -8.188 1.644 1 84.31 2 ARG B C 1
ATOM 2767 O O . ARG B 1 2 ? 15.539 -7.777 1.515 1 84.31 2 ARG B O 1
ATOM 2774 N N . LEU B 1 3 ? 17.422 -8.828 0.663 1 94.62 3 LEU B N 1
ATOM 2775 C CA . LEU B 1 3 ? 16.922 -8.688 -0.7 1 94.62 3 LEU B CA 1
ATOM 2776 C C . LEU B 1 3 ? 15.695 -9.562 -0.919 1 94.62 3 LEU B C 1
ATOM 2778 O O . LEU B 1 3 ? 14.664 -9.086 -1.393 1 94.62 3 LEU B O 1
ATOM 2782 N N . TYR B 1 4 ? 15.828 -10.891 -0.545 1 96.31 4 TYR B N 1
ATOM 2783 C CA . TYR B 1 4 ? 14.727 -11.82 -0.737 1 96.31 4 TYR B CA 1
ATOM 2784 C C . TYR B 1 4 ? 13.484 -11.359 0.016 1 96.31 4 TYR B C 1
ATOM 2786 O O . TYR B 1 4 ? 12.367 -11.469 -0.494 1 96.31 4 TYR B O 1
ATOM 2794 N N . GLU B 1 5 ? 13.758 -10.82 1.221 1 96.62 5 GLU B N 1
ATOM 2795 C CA . GLU B 1 5 ? 12.641 -10.312 2.016 1 96.62 5 GLU B CA 1
ATOM 2796 C C . GLU B 1 5 ? 11.93 -9.172 1.299 1 96.62 5 GLU B C 1
ATOM 2798 O O . GLU B 1 5 ? 10.695 -9.156 1.221 1 96.62 5 GLU B O 1
ATOM 2803 N N . SER B 1 6 ? 12.688 -8.242 0.788 1 96.81 6 SER B N 1
ATOM 2804 C CA . SER B 1 6 ? 12.125 -7.094 0.083 1 96.81 6 SER B CA 1
ATOM 2805 C C . SER B 1 6 ? 11.375 -7.527 -1.173 1 96.81 6 SER B C 1
ATOM 2807 O O . SER B 1 6 ? 10.273 -7.051 -1.435 1 96.81 6 SER B O 1
ATOM 2809 N N . LEU B 1 7 ? 11.93 -8.438 -1.93 1 97.5 7 LEU B N 1
ATOM 2810 C CA . LEU B 1 7 ? 11.297 -8.898 -3.162 1 97.5 7 LEU B CA 1
ATOM 2811 C C . LEU B 1 7 ? 10.07 -9.742 -2.859 1 97.5 7 LEU B C 1
ATOM 2813 O O . LEU B 1 7 ? 9.086 -9.703 -3.6 1 97.5 7 LEU B O 1
ATOM 2817 N N . LEU B 1 8 ? 10.133 -10.516 -1.769 1 97.94 8 LEU B N 1
ATOM 2818 C CA . LEU B 1 8 ? 8.992 -11.328 -1.366 1 97.94 8 LEU B CA 1
ATOM 2819 C C . LEU B 1 8 ? 7.816 -10.445 -0.95 1 97.94 8 LEU B C 1
ATOM 2821 O O . LEU B 1 8 ? 6.656 -10.805 -1.168 1 97.94 8 LEU B O 1
ATOM 2825 N N . GLU B 1 9 ? 8.102 -9.305 -0.35 1 97 9 GLU B N 1
ATOM 2826 C CA . GLU B 1 9 ? 7.043 -8.352 -0.036 1 97 9 GLU B CA 1
ATOM 2827 C C . GLU B 1 9 ? 6.348 -7.859 -1.303 1 97 9 GLU B C 1
ATOM 2829 O O . GLU B 1 9 ? 5.129 -7.664 -1.313 1 97 9 GLU B O 1
ATOM 2834 N N . ILE B 1 10 ? 7.09 -7.699 -2.35 1 97.31 10 ILE B N 1
ATOM 2835 C CA . ILE B 1 10 ? 6.527 -7.328 -3.645 1 97.31 10 ILE B CA 1
ATOM 2836 C C . ILE B 1 10 ? 5.613 -8.445 -4.148 1 97.31 10 ILE B C 1
ATOM 2838 O O . ILE B 1 10 ? 4.527 -8.18 -4.668 1 97.31 10 ILE B O 1
ATOM 2842 N N . CYS B 1 11 ? 6.027 -9.68 -3.965 1 98.56 11 CYS B N 1
ATOM 2843 C CA . CYS B 1 11 ? 5.203 -10.82 -4.348 1 98.56 11 CYS B CA 1
ATOM 2844 C C . CYS B 1 11 ? 3.879 -10.812 -3.592 1 98.56 11 CYS B C 1
ATOM 2846 O O . CYS B 1 11 ? 2.82 -11.031 -4.184 1 98.56 11 CYS B O 1
ATOM 2848 N N . LEU B 1 12 ? 3.969 -10.531 -2.273 1 98.56 12 LEU B N 1
ATOM 2849 C CA . LEU B 1 12 ? 2.76 -10.484 -1.459 1 98.56 12 LEU B CA 1
ATOM 2850 C C . LEU B 1 12 ? 1.801 -9.414 -1.971 1 98.56 12 LEU B C 1
ATOM 2852 O O . LEU B 1 12 ? 0.608 -9.672 -2.145 1 98.56 12 LEU B O 1
ATOM 2856 N N . ASN B 1 13 ? 2.33 -8.273 -2.242 1 97.62 13 ASN B N 1
ATOM 2857 C CA . ASN B 1 13 ? 1.499 -7.191 -2.758 1 97.62 13 ASN B CA 1
ATOM 2858 C C . ASN B 1 13 ? 0.866 -7.559 -4.098 1 97.62 13 ASN B C 1
ATOM 2860 O O . ASN B 1 13 ? -0.301 -7.246 -4.34 1 97.62 13 ASN B O 1
ATOM 2864 N N . LYS B 1 14 ? 1.616 -8.172 -4.914 1 98.06 14 LYS B N 1
ATOM 2865 C CA . LYS B 1 14 ? 1.102 -8.594 -6.215 1 98.06 14 LYS B CA 1
ATOM 2866 C C . LYS B 1 14 ? -0.035 -9.602 -6.051 1 98.06 14 LYS B C 1
ATOM 2868 O O . LYS B 1 14 ? -1.035 -9.539 -6.77 1 98.06 14 LYS B O 1
ATOM 2873 N N . ALA B 1 15 ? 0.105 -10.531 -5.137 1 98.62 15 ALA B N 1
ATOM 2874 C CA . ALA B 1 15 ? -0.933 -11.531 -4.895 1 98.62 15 ALA B CA 1
ATOM 2875 C C . ALA B 1 15 ? -2.23 -10.875 -4.43 1 98.62 15 ALA B C 1
ATOM 2877 O O . ALA B 1 15 ? -3.322 -11.32 -4.785 1 98.62 15 ALA B O 1
ATOM 2878 N N . TRP B 1 16 ? -2.15 -9.773 -3.658 1 98.38 16 TRP B N 1
ATOM 2879 C CA . TRP B 1 16 ? -3.322 -9.062 -3.164 1 98.38 16 TRP B CA 1
ATOM 2880 C C . TRP B 1 16 ? -4.137 -8.492 -4.316 1 98.38 16 TRP B C 1
ATOM 2882 O O . TRP B 1 16 ? -5.359 -8.352 -4.215 1 98.38 16 TRP B O 1
ATOM 2892 N N . GLU B 1 17 ? -3.496 -8.219 -5.438 1 97.12 17 GLU B N 1
ATOM 2893 C CA . GLU B 1 17 ? -4.199 -7.672 -6.594 1 97.12 17 GLU B CA 1
ATOM 2894 C C . GLU B 1 17 ? -5.195 -8.68 -7.16 1 97.12 17 GLU B C 1
ATOM 2896 O O . GLU B 1 17 ? -6.102 -8.312 -7.906 1 97.12 17 GLU B O 1
ATOM 2901 N N . TYR B 1 18 ? -5.07 -9.922 -6.77 1 97.44 18 TYR B N 1
ATOM 2902 C CA . TYR B 1 18 ? -5.945 -10.977 -7.266 1 97.44 18 TYR B CA 1
ATOM 2903 C C . TYR B 1 18 ? -6.684 -11.656 -6.121 1 97.44 18 TYR B C 1
ATOM 2905 O O . TYR B 1 18 ? -7.168 -12.781 -6.266 1 97.44 18 TYR B O 1
ATOM 2913 N N . GLN B 1 19 ? -6.754 -10.992 -4.988 1 98.12 19 GLN B N 1
ATOM 2914 C CA . GLN B 1 19 ? -7.355 -11.562 -3.785 1 98.12 19 GLN B CA 1
ATOM 2915 C C . GLN B 1 19 ? -8.773 -12.055 -4.059 1 98.12 19 GLN B C 1
ATOM 2917 O O . GLN B 1 19 ? -9.562 -11.352 -4.691 1 98.12 19 GLN B O 1
ATOM 2922 N N . THR B 1 20 ? -9.117 -13.203 -3.662 1 98.19 20 THR B N 1
ATOM 2923 C CA . THR B 1 20 ? -10.375 -13.938 -3.703 1 98.19 20 THR B CA 1
ATOM 2924 C C . THR B 1 20 ? -10.609 -14.531 -5.09 1 98.19 20 THR B C 1
ATOM 2926 O O . THR B 1 20 ? -11.484 -15.383 -5.266 1 98.19 20 THR B O 1
ATOM 2929 N N . LEU B 1 21 ? -9.867 -14.141 -6.129 1 97.88 21 LEU B N 1
ATOM 2930 C CA . LEU B 1 21 ? -10.117 -14.602 -7.492 1 97.88 21 LEU B CA 1
ATOM 2931 C C . LEU B 1 21 ? -9.672 -16.047 -7.668 1 97.88 21 LEU B C 1
ATOM 2933 O O . LEU B 1 21 ? -10.188 -16.766 -8.523 1 97.88 21 LEU B O 1
ATOM 2937 N N . ALA B 1 22 ? -8.805 -16.5 -6.809 1 96.25 22 ALA B N 1
ATOM 2938 C CA . ALA B 1 22 ? -8.289 -17.859 -6.895 1 96.25 22 ALA B CA 1
ATOM 2939 C C . ALA B 1 22 ? -9.062 -18.797 -5.98 1 96.25 22 ALA B C 1
ATOM 2941 O O . ALA B 1 22 ? -8.82 -20.016 -5.977 1 96.25 22 ALA B O 1
ATOM 2942 N N . LEU B 1 23 ? -9.969 -18.281 -5.16 1 96.44 23 LEU B N 1
ATOM 2943 C CA . LEU B 1 23 ? -10.734 -19.172 -4.281 1 96.44 23 LEU B CA 1
ATOM 2944 C C . LEU B 1 23 ? -11.445 -20.25 -5.082 1 96.44 23 LEU B C 1
ATOM 2946 O O . LEU B 1 23 ? -11.945 -20 -6.176 1 96.44 23 LEU B O 1
ATOM 2950 N N . GLU B 1 24 ? -11.352 -21.438 -4.551 1 94.81 24 GLU B N 1
ATOM 2951 C CA . GLU B 1 24 ? -11.102 -21.891 -3.184 1 94.81 24 GLU B CA 1
ATOM 2952 C C . GLU B 1 24 ? -9.625 -22.203 -2.961 1 94.81 24 GLU B C 1
ATOM 2954 O O . GLU B 1 24 ? -9.25 -22.734 -1.917 1 94.81 24 GLU B O 1
ATOM 2959 N N . ASN B 1 25 ? -8.758 -21.969 -4 1 94.94 25 ASN B N 1
ATOM 2960 C CA . ASN B 1 25 ? -7.309 -22.047 -3.844 1 94.94 25 ASN B CA 1
ATOM 2961 C C . ASN B 1 25 ? -6.758 -20.781 -3.18 1 94.94 25 ASN B C 1
ATOM 2963 O O . ASN B 1 25 ? -7.426 -19.75 -3.146 1 94.94 25 ASN B O 1
ATOM 2967 N N . PRO B 1 26 ? -5.625 -20.906 -2.59 1 96.69 26 PRO B N 1
ATOM 2968 C CA . PRO B 1 26 ? -5.039 -19.719 -1.945 1 96.69 26 PRO B CA 1
ATOM 2969 C C . PRO B 1 26 ? -4.492 -18.719 -2.949 1 96.69 26 PRO B C 1
ATOM 2971 O O . PRO B 1 26 ? -4.125 -19.078 -4.066 1 96.69 26 PRO B O 1
ATOM 2974 N N . SER B 1 27 ? -4.535 -17.438 -2.578 1 97.94 27 SER B N 1
ATOM 2975 C CA . SER B 1 27 ? -3.844 -16.391 -3.33 1 97.94 27 SER B CA 1
ATOM 2976 C C . SER B 1 27 ? -2.334 -16.484 -3.141 1 97.94 27 SER B C 1
ATOM 2978 O O . SER B 1 27 ? -1.83 -16.312 -2.029 1 97.94 27 SER B O 1
ATOM 2980 N N . VAL B 1 28 ? -1.597 -16.766 -4.199 1 98.5 28 VAL B N 1
ATOM 2981 C CA . VAL B 1 28 ? -0.158 -17 -4.137 1 98.5 28 VAL B CA 1
ATOM 2982 C C . VAL B 1 28 ? 0.538 -16.281 -5.285 1 98.5 28 VAL B C 1
ATOM 2984 O O . VAL B 1 28 ? -0.009 -16.172 -6.383 1 98.5 28 VAL B O 1
ATOM 2987 N N . ALA B 1 29 ? 1.657 -15.742 -5.027 1 98.81 29 ALA B N 1
ATOM 2988 C CA . ALA B 1 29 ? 2.539 -15.195 -6.059 1 98.81 29 ALA B CA 1
ATOM 2989 C C . ALA B 1 29 ? 3.91 -15.867 -6.012 1 98.81 29 ALA B C 1
ATOM 2991 O O . ALA B 1 29 ? 4.316 -16.391 -4.973 1 98.81 29 ALA B O 1
ATOM 2992 N N . CYS B 1 30 ? 4.594 -15.852 -7.156 1 98.88 30 CYS B N 1
ATOM 2993 C CA . CYS B 1 30 ? 5.918 -16.453 -7.301 1 98.88 30 CYS B CA 1
ATOM 2994 C C . CYS B 1 30 ? 6.797 -15.617 -8.227 1 98.88 30 CYS B C 1
ATOM 2996 O O . CYS B 1 30 ? 6.359 -15.219 -9.305 1 98.88 30 CYS B O 1
ATOM 2998 N N . MET B 1 31 ? 7.953 -15.312 -7.754 1 98.81 31 MET B N 1
ATOM 2999 C CA . MET B 1 31 ? 8.969 -14.609 -8.539 1 98.81 31 MET B CA 1
ATOM 3000 C C . MET B 1 31 ? 10.164 -15.508 -8.805 1 98.81 31 MET B C 1
ATOM 3002 O O . MET B 1 31 ? 10.594 -16.266 -7.93 1 98.81 31 MET B O 1
ATOM 3006 N N . VAL B 1 32 ? 10.727 -15.461 -10.008 1 98.75 32 VAL B N 1
ATOM 3007 C CA . VAL B 1 32 ? 11.93 -16.203 -10.352 1 98.75 32 VAL B CA 1
ATOM 3008 C C . VAL B 1 32 ? 13.078 -15.242 -10.633 1 98.75 32 VAL B C 1
ATOM 3010 O O . VAL B 1 32 ? 12.93 -14.305 -11.43 1 98.75 32 VAL B O 1
ATOM 3013 N N . LEU B 1 33 ? 14.133 -15.438 -9.93 1 97.94 33 LEU B N 1
ATOM 3014 C CA . LEU B 1 33 ? 15.359 -14.672 -10.148 1 97.94 33 LEU B CA 1
ATOM 3015 C C . LEU B 1 33 ? 16.406 -15.516 -10.852 1 97.94 33 LEU B C 1
ATOM 3017 O O . LEU B 1 33 ? 16.531 -16.719 -10.578 1 97.94 33 LEU B O 1
ATOM 3021 N N . ASP B 1 34 ? 17.234 -14.93 -11.664 1 96.56 34 ASP B N 1
ATOM 3022 C CA . ASP B 1 34 ? 18.359 -15.656 -12.258 1 96.56 34 ASP B CA 1
ATOM 3023 C C . ASP B 1 34 ? 19.594 -15.602 -11.352 1 96.56 34 ASP B C 1
ATOM 3025 O O . ASP B 1 34 ? 19.5 -15.148 -10.211 1 96.56 34 ASP B O 1
ATOM 3029 N N . LYS B 1 35 ? 20.688 -16.047 -11.852 1 94 35 LYS B N 1
ATOM 3030 C CA . LYS B 1 35 ? 21.922 -16.188 -11.07 1 94 35 LYS B CA 1
ATOM 3031 C C . LYS B 1 35 ? 22.406 -14.82 -10.594 1 94 35 LYS B C 1
ATOM 3033 O O . LYS B 1 35 ? 23.078 -14.719 -9.57 1 94 35 LYS B O 1
ATOM 3038 N N . ASN B 1 36 ? 22.016 -13.766 -11.312 1 91.31 36 ASN B N 1
ATOM 3039 C CA . ASN B 1 36 ? 22.438 -12.406 -10.969 1 91.31 36 ASN B CA 1
ATOM 3040 C C . ASN B 1 36 ? 21.344 -11.648 -10.242 1 91.31 36 ASN B C 1
ATOM 3042 O O . ASN B 1 36 ? 21.391 -10.422 -10.133 1 91.31 36 ASN B O 1
ATOM 3046 N N . HIS B 1 37 ? 20.266 -12.328 -9.852 1 93.12 37 HIS B N 1
ATOM 3047 C CA . HIS B 1 37 ? 19.125 -11.789 -9.117 1 93.12 37 HIS B CA 1
ATOM 3048 C C . HIS B 1 37 ? 18.297 -10.852 -9.992 1 93.12 37 HIS B C 1
ATOM 3050 O O . HIS B 1 37 ? 17.594 -9.984 -9.484 1 93.12 37 HIS B O 1
ATOM 3056 N N . GLU B 1 38 ? 18.5 -11.062 -11.273 1 93.81 38 GLU B N 1
ATOM 3057 C CA . GLU B 1 38 ? 17.562 -10.383 -12.164 1 93.81 38 GLU B CA 1
ATOM 3058 C C . GLU B 1 38 ? 16.188 -11.07 -12.156 1 93.81 38 GLU B C 1
ATOM 3060 O O . GLU B 1 38 ? 16.109 -12.297 -12.148 1 93.81 38 GLU B O 1
ATOM 3065 N N . ILE B 1 39 ? 15.211 -10.266 -12.195 1 97.62 39 ILE B N 1
ATOM 3066 C CA . ILE B 1 39 ? 13.859 -10.82 -12.148 1 97.62 39 ILE B CA 1
ATOM 3067 C C . ILE B 1 39 ? 13.484 -11.375 -13.523 1 97.62 39 ILE B C 1
ATOM 3069 O O . ILE B 1 39 ? 13.406 -10.633 -14.5 1 97.62 39 ILE B O 1
ATOM 3073 N N . LEU B 1 40 ? 13.195 -12.617 -13.539 1 98.06 40 LEU B N 1
ATOM 3074 C CA . LEU B 1 40 ? 12.789 -13.258 -14.789 1 98.06 40 LEU B CA 1
ATOM 3075 C C . LEU B 1 40 ? 11.273 -13.242 -14.938 1 98.06 40 LEU B C 1
ATOM 3077 O O . LEU B 1 40 ? 10.758 -13.102 -16.047 1 98.06 40 LEU B O 1
ATOM 3081 N N . SER B 1 41 ? 10.609 -13.375 -13.828 1 98.31 41 SER B N 1
ATOM 3082 C CA . SER B 1 41 ? 9.156 -13.414 -13.883 1 98.31 41 SER B CA 1
ATOM 3083 C C . SER B 1 41 ? 8.547 -13.148 -12.516 1 98.31 41 SER B C 1
ATOM 3085 O O . SER B 1 41 ? 9.219 -13.289 -11.484 1 98.31 41 SER B O 1
ATOM 3087 N N . LEU B 1 42 ? 7.41 -12.688 -12.43 1 98.5 42 LEU B N 1
ATOM 3088 C CA . LEU B 1 42 ? 6.508 -12.531 -11.297 1 98.5 42 LEU B CA 1
ATOM 3089 C C . LEU B 1 42 ? 5.074 -12.859 -11.688 1 98.5 42 LEU B C 1
ATOM 3091 O O . LEU B 1 42 ? 4.469 -12.148 -12.492 1 98.5 42 LEU B O 1
ATOM 3095 N N . GLU B 1 43 ? 4.578 -13.961 -11.188 1 98.56 43 GLU B N 1
ATOM 3096 C CA . GLU B 1 43 ? 3.248 -14.43 -11.562 1 98.56 43 GLU B CA 1
ATOM 3097 C C . GLU B 1 43 ? 2.398 -14.727 -10.328 1 98.56 43 GLU B C 1
ATOM 3099 O O . GLU B 1 43 ? 2.926 -14.852 -9.219 1 98.56 43 GLU B O 1
ATOM 3104 N N . THR B 1 44 ? 1.096 -14.766 -10.492 1 98.44 44 THR B N 1
ATOM 3105 C CA . THR B 1 44 ? 0.135 -15.031 -9.43 1 98.44 44 THR B CA 1
ATOM 3106 C C . THR B 1 44 ? -0.813 -16.156 -9.836 1 98.44 44 THR B C 1
ATOM 3108 O O . THR B 1 44 ? -0.945 -16.469 -11.016 1 98.44 44 THR B O 1
ATOM 3111 N N . HIS B 1 45 ? -1.304 -16.844 -8.82 1 97.62 45 HIS B N 1
ATOM 3112 C CA . HIS B 1 45 ? -2.412 -17.75 -9.07 1 97.62 45 HIS B CA 1
ATOM 3113 C C . HIS B 1 45 ? -3.709 -17 -9.32 1 97.62 45 HIS B C 1
ATOM 3115 O O . HIS B 1 45 ? -4.246 -16.359 -8.414 1 97.62 45 HIS B O 1
ATOM 3121 N N . LYS B 1 46 ? -4.332 -17.141 -10.461 1 95.19 46 LYS B N 1
ATOM 3122 C CA . LYS B 1 46 ? -5.359 -16.203 -10.898 1 95.19 46 LYS B CA 1
ATOM 3123 C C . LYS B 1 46 ? -6.754 -16.812 -10.742 1 95.19 46 LYS B C 1
ATOM 3125 O O . LYS B 1 46 ? -7.738 -16.078 -10.602 1 95.19 46 LYS B O 1
ATOM 3130 N N . LYS B 1 47 ? -6.797 -18.094 -10.844 1 94.81 47 LYS B N 1
ATOM 3131 C CA . LYS B 1 47 ? -8.094 -18.766 -10.812 1 94.81 47 LYS B CA 1
ATOM 3132 C C . LYS B 1 47 ? -7.953 -20.219 -10.375 1 94.81 47 LYS B C 1
ATOM 3134 O O . LYS B 1 47 ? -6.98 -20.891 -10.734 1 94.81 47 LYS B O 1
ATOM 3139 N N . ALA B 1 48 ? -8.938 -20.672 -9.633 1 93.06 48 ALA B N 1
ATOM 3140 C CA . ALA B 1 48 ? -8.922 -22.062 -9.195 1 93.06 48 ALA B CA 1
ATOM 3141 C C . ALA B 1 48 ? -8.875 -23.016 -10.383 1 93.06 48 ALA B C 1
ATOM 3143 O O . ALA B 1 48 ? -9.453 -22.734 -11.438 1 93.06 48 ALA B O 1
ATOM 3144 N N . LYS B 1 49 ? -8.086 -24.125 -10.234 1 90.62 49 LYS B N 1
ATOM 3145 C CA . LYS B 1 49 ? -7.988 -25.219 -11.203 1 90.62 49 LYS B CA 1
ATOM 3146 C C . LYS B 1 49 ? -7.203 -24.781 -12.445 1 90.62 49 LYS B C 1
ATOM 3148 O O . LYS B 1 49 ? -7.32 -25.391 -13.508 1 90.62 49 LYS B O 1
ATOM 3153 N N . THR B 1 50 ? -6.648 -23.672 -12.414 1 93.94 50 THR B N 1
ATOM 3154 C CA . THR B 1 50 ? -5.695 -23.219 -13.422 1 93.94 50 THR B CA 1
ATOM 3155 C C . THR B 1 50 ? -4.266 -23.297 -12.891 1 93.94 50 THR B C 1
ATOM 3157 O O . THR B 1 50 ? -4.051 -23.625 -11.719 1 93.94 50 THR B O 1
ATOM 3160 N N . PRO B 1 51 ? -3.271 -23.156 -13.773 1 95.69 51 PRO B N 1
ATOM 3161 C CA . PRO B 1 51 ? -1.89 -23.281 -13.297 1 95.69 51 PRO B CA 1
ATOM 3162 C C . PRO B 1 51 ? -1.582 -22.359 -12.117 1 95.69 51 PRO B C 1
ATOM 3164 O O . PRO B 1 51 ? -1.957 -21.188 -12.141 1 95.69 51 PRO B O 1
ATOM 3167 N N . HIS B 1 52 ? -0.909 -22.922 -11.086 1 97.06 52 HIS B N 1
ATOM 3168 C CA . HIS B 1 52 ? -0.534 -22.172 -9.891 1 97.06 52 HIS B CA 1
ATOM 3169 C C . HIS B 1 52 ? 0.544 -21.141 -10.211 1 97.06 52 HIS B C 1
ATOM 3171 O O . HIS B 1 52 ? 1.095 -21.125 -11.312 1 97.06 52 HIS B O 1
ATOM 3177 N N . ALA B 1 53 ? 0.798 -20.281 -9.281 1 98.31 53 ALA B N 1
ATOM 3178 C CA . ALA B 1 53 ? 1.747 -19.188 -9.453 1 98.31 53 ALA B CA 1
ATOM 3179 C C . ALA B 1 53 ? 3.127 -19.719 -9.844 1 98.31 53 ALA B C 1
ATOM 3181 O O . ALA B 1 53 ? 3.799 -19.141 -10.703 1 98.31 53 ALA B O 1
ATOM 3182 N N . GLU B 1 54 ? 3.6 -20.844 -9.172 1 98.38 54 GLU B N 1
ATOM 3183 C CA . GLU B 1 54 ? 4.922 -21.422 -9.43 1 98.38 54 GLU B CA 1
ATOM 3184 C C . GLU B 1 54 ? 5.051 -21.891 -10.867 1 98.38 54 GLU B C 1
ATOM 3186 O O . GLU B 1 54 ? 6.07 -21.656 -11.523 1 98.38 54 GLU B O 1
ATOM 3191 N N . VAL B 1 55 ? 4.02 -22.562 -11.32 1 98.06 55 VAL B N 1
ATOM 3192 C CA . VAL B 1 55 ? 4.008 -23.078 -12.68 1 98.06 55 VAL B CA 1
ATOM 3193 C C . VAL B 1 55 ? 4.055 -21.938 -13.68 1 98.06 55 VAL B C 1
ATOM 3195 O O . VAL B 1 55 ? 4.848 -21.953 -14.625 1 98.06 55 VAL B O 1
ATOM 3198 N N . LEU B 1 56 ? 3.225 -20.922 -13.406 1 98.31 56 LEU B N 1
ATOM 3199 C CA . LEU B 1 56 ? 3.176 -19.766 -14.289 1 98.31 56 LEU B CA 1
ATOM 3200 C C . LEU B 1 56 ? 4.504 -19.016 -14.281 1 98.31 56 LEU B C 1
ATOM 3202 O O . LEU B 1 56 ? 4.969 -18.547 -15.328 1 98.31 56 LEU B O 1
ATOM 3206 N N . ALA B 1 57 ? 5.066 -18.844 -13.117 1 98.69 57 ALA B N 1
ATOM 3207 C CA . ALA B 1 57 ? 6.355 -18.172 -13.008 1 98.69 57 ALA B CA 1
ATOM 3208 C C . ALA B 1 57 ? 7.441 -18.938 -13.766 1 98.69 57 ALA B C 1
ATOM 3210 O O . ALA B 1 57 ? 8.273 -18.344 -14.453 1 98.69 57 ALA B O 1
ATOM 3211 N N . ALA B 1 58 ? 7.453 -20.281 -13.625 1 98.69 58 ALA B N 1
ATOM 3212 C CA . ALA B 1 58 ? 8.398 -21.109 -14.367 1 98.69 58 ALA B CA 1
ATOM 3213 C C . ALA B 1 58 ? 8.203 -20.953 -15.875 1 98.69 58 ALA B C 1
ATOM 3215 O O . ALA B 1 58 ? 9.172 -20.859 -16.625 1 98.69 58 ALA B O 1
ATOM 3216 N N . LYS B 1 59 ? 6.965 -21 -16.266 1 98.56 59 LYS B N 1
ATOM 3217 C CA . LYS B 1 59 ? 6.641 -20.812 -17.688 1 98.56 59 LYS B CA 1
ATOM 3218 C C . LYS B 1 59 ? 7.223 -19.516 -18.219 1 98.56 59 LYS B C 1
ATOM 3220 O O . LYS B 1 59 ? 7.949 -19.516 -19.219 1 98.56 59 LYS B O 1
ATOM 3225 N N . SER B 1 60 ? 6.883 -18.391 -17.531 1 98.38 60 SER B N 1
ATOM 3226 C CA . SER B 1 60 ? 7.332 -17.062 -17.953 1 98.38 60 SER B CA 1
ATOM 3227 C C . SER B 1 60 ? 8.852 -16.969 -17.922 1 98.38 60 SER B C 1
ATOM 3229 O O . SER B 1 60 ? 9.461 -16.391 -18.828 1 98.38 60 SER B O 1
ATOM 3231 N N . ALA B 1 61 ? 9.453 -17.531 -16.891 1 98.5 61 ALA B N 1
ATOM 3232 C CA . ALA B 1 61 ? 10.906 -17.5 -16.781 1 98.5 61 ALA B CA 1
ATOM 3233 C C . ALA B 1 61 ? 11.57 -18.312 -17.891 1 98.5 61 ALA B C 1
ATOM 3235 O O . ALA B 1 61 ? 12.57 -17.891 -18.469 1 98.5 61 ALA B O 1
ATOM 3236 N N . LEU B 1 62 ? 11.008 -19.484 -18.188 1 98.56 62 LEU B N 1
ATOM 3237 C CA . LEU B 1 62 ? 11.594 -20.359 -19.188 1 98.56 62 LEU B CA 1
ATOM 3238 C C . LEU B 1 62 ? 11.555 -19.703 -20.562 1 98.56 62 LEU B C 1
ATOM 3240 O O . LEU B 1 62 ? 12.477 -19.891 -21.375 1 98.56 62 LEU B O 1
ATOM 3244 N N . LYS B 1 63 ? 10.5 -18.906 -20.859 1 98.12 63 LYS B N 1
ATOM 3245 C CA . LYS B 1 63 ? 10.43 -18.172 -22.125 1 98.12 63 LYS B CA 1
ATOM 3246 C C . LYS B 1 63 ? 11.648 -17.281 -22.297 1 98.12 63 LYS B C 1
ATOM 3248 O O . LYS B 1 63 ? 12.125 -17.078 -23.422 1 98.12 63 LYS B O 1
ATOM 3253 N N . ILE B 1 64 ? 12.133 -16.766 -21.203 1 97.19 64 ILE B N 1
ATOM 3254 C CA . ILE B 1 64 ? 13.281 -15.859 -21.234 1 97.19 64 ILE B CA 1
ATOM 3255 C C . ILE B 1 64 ? 14.57 -16.672 -21.281 1 97.19 64 ILE B C 1
ATOM 3257 O O . ILE B 1 64 ? 15.492 -16.344 -22.031 1 97.19 64 ILE B O 1
ATOM 3261 N N . LEU B 1 65 ? 14.641 -17.734 -20.516 1 97.31 65 LEU B N 1
ATOM 3262 C CA . LEU B 1 65 ? 15.852 -18.531 -20.375 1 97.31 65 LEU B CA 1
ATOM 3263 C C . LEU B 1 65 ? 16.109 -19.375 -21.625 1 97.31 65 LEU B C 1
ATOM 3265 O O . LEU B 1 65 ? 17.25 -19.703 -21.953 1 97.31 65 LEU B O 1
ATOM 3269 N N . ARG B 1 66 ? 15.016 -19.781 -22.297 1 97.56 66 ARG B N 1
ATOM 3270 C CA . ARG B 1 66 ? 15.055 -20.562 -23.531 1 97.56 66 ARG B CA 1
ATOM 3271 C C . ARG B 1 66 ? 14.094 -20 -24.562 1 97.56 66 ARG B C 1
ATOM 3273 O O . ARG B 1 66 ? 13.039 -20.578 -24.844 1 97.56 66 ARG B O 1
ATOM 3280 N N . PRO B 1 67 ? 14.469 -19 -25.281 1 96.81 67 PRO B N 1
ATOM 3281 C CA . PRO B 1 67 ? 13.586 -18.25 -26.172 1 96.81 67 PRO B CA 1
ATOM 3282 C C . PRO B 1 67 ? 13 -19.125 -27.281 1 96.81 67 PRO B C 1
ATOM 3284 O O . PRO B 1 67 ? 11.922 -18.828 -27.797 1 96.81 67 PRO B O 1
ATOM 3287 N N . HIS B 1 68 ? 13.703 -20.234 -27.641 1 96.62 68 HIS B N 1
ATOM 3288 C CA . HIS B 1 68 ? 13.211 -21.078 -28.719 1 96.62 68 HIS B CA 1
ATOM 3289 C C . HIS B 1 68 ? 11.953 -21.828 -28.297 1 96.62 68 HIS B C 1
ATOM 3291 O O . HIS B 1 68 ? 11.242 -22.375 -29.141 1 96.62 68 HIS B O 1
ATOM 3297 N N . LEU B 1 69 ? 11.664 -21.875 -27 1 97.19 69 LEU B N 1
ATOM 3298 C CA . LEU B 1 69 ? 10.492 -22.578 -26.484 1 97.19 69 LEU B CA 1
ATOM 3299 C C . LEU B 1 69 ? 9.312 -21.625 -26.328 1 97.19 69 LEU B C 1
ATOM 3301 O O . LEU B 1 69 ? 8.219 -22.031 -25.922 1 97.19 69 LEU B O 1
ATOM 3305 N N . LYS B 1 70 ? 9.438 -20.359 -26.594 1 96.75 70 LYS B N 1
ATOM 3306 C CA . LYS B 1 70 ? 8.445 -19.328 -26.328 1 96.75 70 LYS B CA 1
ATOM 3307 C C . LYS B 1 70 ? 7.109 -19.656 -27 1 96.75 70 LYS B C 1
ATOM 3309 O O . LYS B 1 70 ? 6.066 -19.609 -26.344 1 96.75 70 LYS B O 1
ATOM 3314 N N . SER B 1 71 ? 7.121 -20 -28.25 1 96.5 71 SER B N 1
ATOM 3315 C CA . SER B 1 71 ? 5.902 -20.281 -29 1 96.5 71 SER B CA 1
ATOM 3316 C C . SER B 1 71 ? 5.164 -21.484 -28.438 1 96.5 71 SER B C 1
ATOM 3318 O O . SER B 1 71 ? 3.938 -21.469 -28.328 1 96.5 71 SER B O 1
ATOM 3320 N N . ASP B 1 72 ? 5.91 -22.516 -28.094 1 96.56 72 ASP B N 1
ATOM 3321 C CA . ASP B 1 72 ? 5.316 -23.719 -27.5 1 96.56 72 ASP B CA 1
ATOM 3322 C C . ASP B 1 72 ? 4.66 -23.406 -26.156 1 96.56 72 ASP B C 1
ATOM 3324 O O . ASP B 1 72 ? 3.529 -23.828 -25.906 1 96.56 72 ASP B O 1
ATOM 3328 N N . LEU B 1 73 ? 5.312 -22.672 -25.391 1 97.12 73 LEU B N 1
ATOM 3329 C CA . LEU B 1 73 ? 4.859 -22.375 -24.047 1 97.12 73 LEU B CA 1
ATOM 3330 C C . LEU B 1 73 ? 3.604 -21.5 -24.078 1 97.12 73 LEU B C 1
ATOM 3332 O O . LEU B 1 73 ? 2.723 -21.641 -23.234 1 97.12 73 LEU B O 1
ATOM 3336 N N . GLU B 1 74 ? 3.533 -20.594 -25.016 1 95 74 GLU B N 1
ATOM 3337 C CA . GLU B 1 74 ? 2.406 -19.672 -25.109 1 95 74 GLU B CA 1
ATOM 3338 C C . GLU B 1 74 ? 1.106 -20.422 -25.391 1 95 74 GLU B C 1
ATOM 3340 O O . GLU B 1 74 ? 0.027 -19.969 -25.016 1 95 74 GLU B O 1
ATOM 3345 N N . LYS B 1 75 ? 1.231 -21.578 -25.938 1 93.56 75 LYS B N 1
ATOM 3346 C CA . LYS B 1 75 ? 0.063 -22.359 -26.344 1 93.56 75 LYS B CA 1
ATOM 3347 C C . LYS B 1 75 ? -0.414 -23.281 -25.234 1 93.56 75 LYS B C 1
ATOM 3349 O O . LYS B 1 75 ? -1.507 -23.844 -25.312 1 93.56 75 LYS B O 1
ATOM 3354 N N . LEU B 1 76 ? 0.376 -23.422 -24.234 1 93.94 76 LEU B N 1
ATOM 3355 C CA . LEU B 1 76 ? 0.057 -24.375 -23.188 1 93.94 76 LEU B CA 1
ATOM 3356 C C . LEU B 1 76 ? -0.743 -23.703 -22.078 1 93.94 76 LEU B C 1
ATOM 3358 O O . LEU B 1 76 ? -0.244 -22.812 -21.391 1 93.94 76 LEU B O 1
ATOM 3362 N N . GLU B 1 77 ? -1.948 -24.188 -21.859 1 90.69 77 GLU B N 1
ATOM 3363 C CA . GLU B 1 77 ? -2.818 -23.594 -20.859 1 90.69 77 GLU B CA 1
ATOM 3364 C C . GLU B 1 77 ? -3.203 -24.609 -19.781 1 90.69 77 GLU B C 1
ATOM 3366 O O . GLU B 1 77 ? -3.451 -24.234 -18.625 1 90.69 77 GLU B O 1
ATOM 3371 N N . ASP B 1 78 ? -3.184 -25.844 -20.172 1 93.56 78 ASP B N 1
ATOM 3372 C CA . ASP B 1 78 ? -3.557 -26.906 -19.25 1 93.56 78 ASP B CA 1
ATOM 3373 C C . ASP B 1 78 ? -2.48 -27.109 -18.188 1 93.56 78 ASP B C 1
ATOM 3375 O O . ASP B 1 78 ? -1.305 -27.281 -18.5 1 93.56 78 ASP B O 1
ATOM 3379 N N . PRO B 1 79 ? -2.873 -27.078 -16.938 1 93.62 79 PRO B N 1
ATOM 3380 C CA . PRO B 1 79 ? -1.888 -27.125 -15.852 1 93.62 79 PRO B CA 1
ATOM 3381 C C . PRO B 1 79 ? -1 -28.359 -15.922 1 93.62 79 PRO B C 1
ATOM 3383 O O . PRO B 1 79 ? 0.217 -28.266 -15.742 1 93.62 79 PRO B O 1
ATOM 3386 N N . LYS B 1 80 ? -1.521 -29.516 -16.188 1 93.81 80 LYS B N 1
ATOM 3387 C CA . LYS B 1 80 ? -0.74 -30.75 -16.234 1 93.81 80 LYS B CA 1
ATOM 3388 C C . LYS B 1 80 ? 0.209 -30.75 -17.422 1 93.81 80 LYS B C 1
ATOM 3390 O O . LYS B 1 80 ? 1.393 -31.078 -17.281 1 93.81 80 LYS B O 1
ATOM 3395 N N . THR B 1 81 ? -0.342 -30.406 -18.562 1 96.12 81 THR B N 1
ATOM 3396 C CA . THR B 1 81 ? 0.471 -30.391 -19.781 1 96.12 81 THR B CA 1
ATOM 3397 C C . THR B 1 81 ? 1.613 -29.375 -19.656 1 96.12 81 THR B C 1
ATOM 3399 O O . THR B 1 81 ? 2.742 -29.656 -20.062 1 96.12 81 THR B O 1
ATOM 3402 N N . LEU B 1 82 ? 1.215 -28.266 -19.109 1 97.06 82 LEU B N 1
ATOM 3403 C CA . LEU B 1 82 ? 2.234 -27.234 -18.906 1 97.06 82 LEU B CA 1
ATOM 3404 C C . LEU B 1 82 ? 3.309 -27.719 -17.938 1 97.06 82 LEU B C 1
ATOM 3406 O O . LEU B 1 82 ? 4.504 -27.594 -18.219 1 97.06 82 LEU B O 1
ATOM 3410 N N . SER B 1 83 ? 2.947 -28.25 -16.844 1 96.31 83 SER B N 1
ATOM 3411 C CA . SER B 1 83 ? 3.889 -28.781 -15.852 1 96.31 83 SER B CA 1
ATOM 3412 C C . SER B 1 83 ? 4.801 -29.828 -16.469 1 96.31 83 SER B C 1
ATOM 3414 O O . SER B 1 83 ? 6.016 -29.797 -16.266 1 96.31 83 SER B O 1
ATOM 3416 N N . ASP B 1 84 ? 4.215 -30.734 -17.266 1 96.56 84 ASP B N 1
ATOM 3417 C CA . ASP B 1 84 ? 4.984 -31.797 -17.906 1 96.56 84 ASP B CA 1
ATOM 3418 C C . ASP B 1 84 ? 5.98 -31.219 -18.906 1 96.56 84 ASP B C 1
ATOM 3420 O O . ASP B 1 84 ? 7.129 -31.656 -18.984 1 96.56 84 ASP B O 1
ATOM 3424 N N . PHE B 1 85 ? 5.508 -30.281 -19.609 1 97.88 85 PHE B N 1
ATOM 3425 C CA . PHE B 1 85 ? 6.379 -29.625 -20.578 1 97.88 85 PHE B CA 1
ATOM 3426 C C . PHE B 1 85 ? 7.57 -28.984 -19.891 1 97.88 85 PHE B C 1
ATOM 3428 O O . PHE B 1 85 ? 8.711 -29.141 -20.328 1 97.88 85 PHE B O 1
ATOM 3435 N N . LEU B 1 86 ? 7.316 -28.297 -18.812 1 98.12 86 LEU B N 1
ATOM 3436 C CA . LEU B 1 86 ? 8.375 -27.641 -18.062 1 98.12 86 LEU B CA 1
ATOM 3437 C C . LEU B 1 86 ? 9.383 -28.656 -17.531 1 98.12 86 LEU B C 1
ATOM 3439 O O . LEU B 1 86 ? 10.594 -28.453 -17.625 1 98.12 86 LEU B O 1
ATOM 3443 N N . LYS B 1 87 ? 8.953 -29.766 -17.062 1 97.31 87 LYS B N 1
ATOM 3444 C CA . LYS B 1 87 ? 9.805 -30.812 -16.484 1 97.31 87 LYS B CA 1
ATOM 3445 C C . LYS B 1 87 ? 10.719 -31.422 -17.547 1 97.31 87 LYS B C 1
ATOM 3447 O O . LYS B 1 87 ? 11.859 -31.766 -17.266 1 97.31 87 LYS B O 1
ATOM 3452 N N . THR B 1 88 ? 10.219 -31.422 -18.734 1 97.31 88 THR B N 1
ATOM 3453 C CA . THR B 1 88 ? 10.914 -32.188 -19.75 1 97.31 88 THR B CA 1
ATOM 3454 C C . THR B 1 88 ? 11.812 -31.281 -20.594 1 97.31 88 THR B C 1
ATOM 3456 O O . THR B 1 88 ? 12.805 -31.75 -21.172 1 97.31 88 THR B O 1
ATOM 3459 N N . HIS B 1 89 ? 11.555 -30 -20.578 1 97.31 89 HIS B N 1
ATOM 3460 C CA . HIS B 1 89 ? 12.234 -29.172 -21.562 1 97.31 89 HIS B CA 1
ATOM 3461 C C . HIS B 1 89 ? 13.109 -28.125 -20.875 1 97.31 89 HIS B C 1
ATOM 3463 O O . HIS B 1 89 ? 13.789 -27.344 -21.547 1 97.31 89 HIS B O 1
ATOM 3469 N N . HIS B 1 90 ? 13.148 -28.125 -19.562 1 97 90 HIS B N 1
ATOM 3470 C CA . HIS B 1 90 ? 13.867 -27.047 -18.891 1 97 90 HIS B CA 1
ATOM 3471 C C . HIS B 1 90 ? 15.367 -27.156 -19.109 1 97 90 HIS B C 1
ATOM 3473 O O . HIS B 1 90 ? 16.078 -26.156 -19.078 1 97 90 HIS B O 1
ATOM 3479 N N . ASP B 1 91 ? 15.914 -28.406 -19.359 1 96.81 91 ASP B N 1
ATOM 3480 C CA . ASP B 1 91 ? 17.328 -28.641 -19.625 1 96.81 91 ASP B CA 1
ATOM 3481 C C . ASP B 1 91 ? 18.203 -27.875 -18.656 1 96.81 91 ASP B C 1
ATOM 3483 O O . ASP B 1 91 ? 19.094 -27.125 -19.062 1 96.81 91 ASP B O 1
ATOM 3487 N N . ASN B 1 92 ? 17.969 -27.922 -17.422 1 97.69 92 ASN B N 1
ATOM 3488 C CA . ASN B 1 92 ? 18.734 -27.359 -16.297 1 97.69 92 ASN B CA 1
ATOM 3489 C C . ASN B 1 92 ? 18.781 -25.844 -16.359 1 97.69 92 ASN B C 1
ATOM 3491 O O . ASN B 1 92 ? 19.734 -25.234 -15.867 1 97.69 92 ASN B O 1
ATOM 3495 N N . ALA B 1 93 ? 17.797 -25.25 -17.047 1 97.94 93 ALA B N 1
ATOM 3496 C CA . ALA B 1 93 ? 17.766 -23.797 -17.203 1 97.94 93 ALA B CA 1
ATOM 3497 C C . ALA B 1 93 ? 17.625 -23.109 -15.852 1 97.94 93 ALA B C 1
ATOM 3499 O O . ALA B 1 93 ? 18.031 -21.953 -15.688 1 97.94 93 ALA B O 1
ATOM 3500 N N . PHE B 1 94 ? 17.109 -23.781 -14.797 1 98.56 94 PHE B N 1
ATOM 3501 C CA . PHE B 1 94 ? 16.75 -23.156 -13.531 1 98.56 94 PHE B CA 1
ATOM 3502 C C . PHE B 1 94 ? 17.797 -23.438 -12.469 1 98.56 94 PHE B C 1
ATOM 3504 O O . PHE B 1 94 ? 17.656 -23.016 -11.32 1 98.56 94 PHE B O 1
ATOM 3511 N N . LYS B 1 95 ? 18.891 -24.094 -12.773 1 97.94 95 LYS B N 1
ATOM 3512 C CA . LYS B 1 95 ? 19.859 -24.609 -11.812 1 97.94 95 LYS B CA 1
ATOM 3513 C C . LYS B 1 95 ? 20.406 -23.5 -10.922 1 97.94 95 LYS B C 1
ATOM 3515 O O . LYS B 1 95 ? 20.703 -23.719 -9.75 1 97.94 95 LYS B O 1
ATOM 3520 N N . ASP B 1 96 ? 20.516 -22.234 -11.438 1 97.81 96 ASP B N 1
ATOM 3521 C CA . ASP B 1 96 ? 21.062 -21.125 -10.672 1 97.81 96 ASP B CA 1
ATOM 3522 C C . ASP B 1 96 ? 19.969 -20.125 -10.289 1 97.81 96 ASP B C 1
ATOM 3524 O O . ASP B 1 96 ? 20.266 -19.016 -9.82 1 97.81 96 ASP B O 1
ATOM 3528 N N . CYS B 1 97 ? 18.719 -20.484 -10.492 1 98.31 97 CYS B N 1
ATOM 3529 C CA . CYS B 1 97 ? 17.609 -19.562 -10.258 1 98.31 97 CYS B CA 1
ATOM 3530 C C . CYS B 1 97 ? 17.125 -19.656 -8.812 1 98.31 97 CYS B C 1
ATOM 3532 O O . CYS B 1 97 ? 17.391 -20.641 -8.125 1 98.31 97 CYS B O 1
ATOM 3534 N N . VAL B 1 98 ? 16.531 -18.625 -8.344 1 98.19 98 VAL B N 1
ATOM 3535 C CA . VAL B 1 98 ? 15.883 -18.562 -7.039 1 98.19 98 VAL B CA 1
ATOM 3536 C C . VAL B 1 98 ? 14.375 -18.359 -7.223 1 98.19 98 VAL B C 1
ATOM 3538 O O . VAL B 1 98 ? 13.953 -17.516 -8 1 98.19 98 VAL B O 1
ATOM 3541 N N . PHE B 1 99 ? 13.586 -19.188 -6.59 1 98.81 99 PHE B N 1
ATOM 3542 C CA . PHE B 1 99 ? 12.141 -19.016 -6.559 1 98.81 99 PHE B CA 1
ATOM 3543 C C . PHE B 1 99 ? 11.703 -18.359 -5.258 1 98.81 99 PHE B C 1
ATOM 3545 O O . PHE B 1 99 ? 12.023 -18.844 -4.168 1 98.81 99 PHE B O 1
ATOM 3552 N N . LEU B 1 100 ? 11.086 -17.234 -5.332 1 98.75 100 LEU B N 1
ATOM 3553 C CA . LEU B 1 100 ? 10.43 -16.578 -4.207 1 98.75 100 LEU B CA 1
ATOM 3554 C C . LEU B 1 100 ? 8.922 -16.828 -4.242 1 98.75 100 LEU B C 1
ATOM 3556 O O . LEU B 1 100 ? 8.25 -16.438 -5.207 1 98.75 100 LEU B O 1
ATOM 3560 N N . ILE B 1 101 ? 8.391 -17.469 -3.242 1 98.81 101 ILE B N 1
ATOM 3561 C CA . ILE B 1 101 ? 6.988 -17.875 -3.24 1 98.81 101 ILE B CA 1
ATOM 3562 C C . ILE B 1 101 ? 6.316 -17.391 -1.953 1 98.81 101 ILE B C 1
ATOM 3564 O O . ILE B 1 101 ? 6.879 -17.531 -0.864 1 98.81 101 ILE B O 1
ATOM 3568 N N . THR B 1 102 ? 5.098 -16.906 -2.016 1 98.75 102 THR B N 1
ATOM 3569 C CA . THR B 1 102 ? 4.434 -16.328 -0.854 1 98.75 102 THR B CA 1
ATOM 3570 C C . THR B 1 102 ? 3.93 -17.422 0.084 1 98.75 102 THR B C 1
ATOM 3572 O O . THR B 1 102 ? 3.633 -17.156 1.251 1 98.75 102 THR B O 1
ATOM 3575 N N . LEU B 1 103 ? 3.84 -18.609 -0.418 1 98.5 103 LEU B N 1
ATOM 3576 C CA . LEU B 1 103 ? 3.357 -19.75 0.354 1 98.5 103 LEU B CA 1
ATOM 3577 C C . LEU B 1 103 ? 4.152 -21 0.022 1 98.5 103 LEU B C 1
ATOM 3579 O O . LEU B 1 103 ? 4.594 -21.188 -1.116 1 98.5 103 LEU B O 1
ATOM 3583 N N . GLU B 1 104 ? 4.344 -21.875 0.966 1 98.38 104 GLU B N 1
ATOM 3584 C CA . GLU B 1 104 ? 4.992 -23.172 0.723 1 98.38 104 GLU B CA 1
ATOM 3585 C C . GLU B 1 104 ? 4.363 -23.891 -0.469 1 98.38 104 GLU B C 1
ATOM 3587 O O . GLU B 1 104 ? 3.139 -24 -0.559 1 98.38 104 GLU B O 1
ATOM 3592 N N . PRO B 1 105 ? 5.191 -24.328 -1.392 1 97.31 105 PRO B N 1
ATOM 3593 C CA . PRO B 1 105 ? 4.648 -25.062 -2.533 1 97.31 105 PRO B CA 1
ATOM 3594 C C . PRO B 1 105 ? 3.83 -26.281 -2.111 1 97.31 105 PRO B C 1
ATOM 3596 O O . PRO B 1 105 ? 4.211 -27 -1.18 1 97.31 105 PRO B O 1
ATOM 3599 N N . CYS B 1 106 ? 2.77 -26.469 -2.785 1 94.62 106 CYS B N 1
ATOM 3600 C CA . CYS B 1 106 ? 1.893 -27.578 -2.457 1 94.62 106 CYS B CA 1
ATOM 3601 C C . CYS B 1 106 ? 2.568 -28.906 -2.764 1 94.62 106 CYS B C 1
ATOM 3603 O O . CYS B 1 106 ? 3.414 -28.984 -3.656 1 94.62 106 CYS B O 1
ATOM 3605 N N . ASN B 1 107 ? 2.223 -29.969 -2.002 1 92.44 107 ASN B N 1
ATOM 3606 C CA . ASN B 1 107 ? 2.82 -31.281 -2.156 1 92.44 107 ASN B CA 1
ATOM 3607 C C . ASN B 1 107 ? 1.772 -32.344 -2.512 1 92.44 107 ASN B C 1
ATOM 3609 O O . ASN B 1 107 ? 2.078 -33.531 -2.57 1 92.44 107 ASN B O 1
ATOM 3613 N N . SER B 1 108 ? 0.614 -31.984 -2.596 1 83.06 108 SER B N 1
ATOM 3614 C CA . SER B 1 108 ? -0.442 -32.938 -2.922 1 83.06 108 SER B CA 1
ATOM 3615 C C . SER B 1 108 ? -0.88 -32.812 -4.375 1 83.06 108 SER B C 1
ATOM 3617 O O . SER B 1 108 ? -0.761 -31.734 -4.969 1 83.06 108 SER B O 1
ATOM 3619 N N . TYR B 1 109 ? -1.156 -34.062 -4.812 1 69.62 109 TYR B N 1
ATOM 3620 C CA . TYR B 1 109 ? -1.677 -34.094 -6.176 1 69.62 109 TYR B CA 1
ATOM 3621 C C . TYR B 1 109 ? -3.193 -33.938 -6.184 1 69.62 109 TYR B C 1
ATOM 3623 O O . TYR B 1 109 ? -3.904 -34.719 -5.559 1 69.62 109 TYR B O 1
ATOM 3631 N N . GLY B 1 110 ? -3.656 -32.812 -6.395 1 66.62 110 GLY B N 1
ATOM 3632 C CA . GLY B 1 110 ? -5.09 -32.688 -6.605 1 66.62 110 GLY B CA 1
ATOM 3633 C C . GLY B 1 110 ? -5.465 -32.562 -8.07 1 66.62 110 GLY B C 1
ATOM 3634 O O . GLY B 1 110 ? -5.094 -33.406 -8.891 1 66.62 110 GLY B O 1
ATOM 3635 N N . LYS B 1 111 ? -6.113 -31.609 -8.492 1 70.56 111 LYS B N 1
ATOM 3636 C CA . LYS B 1 111 ? -6.504 -31.359 -9.875 1 70.56 111 LYS B CA 1
ATOM 3637 C C . LYS B 1 111 ? -5.305 -30.906 -10.711 1 70.56 111 LYS B C 1
ATOM 3639 O O . LYS B 1 111 ? -5.281 -31.109 -11.93 1 70.56 111 LYS B O 1
ATOM 3644 N N . THR B 1 112 ? -4.352 -30.344 -10.062 1 82.94 112 THR B N 1
ATOM 3645 C CA . THR B 1 112 ? -3.105 -29.922 -10.695 1 82.94 112 THR B CA 1
ATOM 3646 C C . THR B 1 112 ? -1.91 -30.594 -10.023 1 82.94 112 THR B C 1
ATOM 3648 O O . THR B 1 112 ? -1.969 -30.953 -8.852 1 82.94 112 THR B O 1
ATOM 3651 N N . PRO B 1 113 ? -0.899 -30.906 -10.875 1 89.69 113 PRO B N 1
ATOM 3652 C CA . PRO B 1 113 ? 0.296 -31.5 -10.266 1 89.69 113 PRO B CA 1
ATOM 3653 C C . PRO B 1 113 ? 0.893 -30.609 -9.172 1 89.69 113 PRO B C 1
ATOM 3655 O O . PRO B 1 113 ? 0.705 -29.391 -9.18 1 89.69 113 PRO B O 1
ATOM 3658 N N . ALA B 1 114 ? 1.561 -31.344 -8.273 1 93.38 114 ALA B N 1
ATOM 3659 C CA . ALA B 1 114 ? 2.15 -30.641 -7.133 1 93.38 114 ALA B CA 1
ATOM 3660 C C . ALA B 1 114 ? 3.275 -29.719 -7.582 1 93.38 114 ALA B C 1
ATOM 3662 O O . ALA B 1 114 ? 4.133 -30.109 -8.375 1 93.38 114 ALA B O 1
ATOM 3663 N N . CYS B 1 115 ? 3.215 -28.516 -7.074 1 96.88 115 CYS B N 1
ATOM 3664 C CA . CYS B 1 115 ? 4.262 -27.562 -7.41 1 96.88 115 CYS B CA 1
ATOM 3665 C C . CYS B 1 115 ? 5.605 -28 -6.848 1 96.88 115 CYS B C 1
ATOM 3667 O O . CYS B 1 115 ? 6.648 -27.734 -7.449 1 96.88 115 CYS B O 1
ATOM 3669 N N . SER B 1 116 ? 5.598 -28.609 -5.684 1 97.06 116 SER B N 1
ATOM 3670 C CA . SER B 1 116 ? 6.844 -29.125 -5.125 1 97.06 116 SER B CA 1
ATOM 3671 C C . SER B 1 116 ? 7.473 -30.156 -6.051 1 97.06 116 SER B C 1
ATOM 3673 O O . SER B 1 116 ? 8.703 -30.234 -6.172 1 97.06 116 SER B O 1
ATOM 3675 N N . GLY B 1 117 ? 6.652 -31.031 -6.652 1 96.31 117 GLY B N 1
ATOM 3676 C CA . GLY B 1 117 ? 7.148 -31.984 -7.633 1 96.31 117 GLY B CA 1
ATOM 3677 C C . GLY B 1 117 ? 7.797 -31.328 -8.836 1 96.31 117 GLY B C 1
ATOM 3678 O O . GLY B 1 117 ? 8.828 -31.781 -9.32 1 96.31 117 GLY B O 1
ATOM 3679 N N . LEU B 1 118 ? 7.148 -30.297 -9.312 1 97.69 118 LEU B N 1
ATOM 3680 C CA . LEU B 1 118 ? 7.723 -29.547 -10.414 1 97.69 118 LEU B CA 1
ATOM 3681 C C . LEU B 1 118 ? 9.086 -28.969 -10.039 1 97.69 118 LEU B C 1
ATOM 3683 O O . LEU B 1 118 ? 10.062 -29.141 -10.781 1 97.69 118 LEU B O 1
ATOM 3687 N N . LEU B 1 119 ? 9.148 -28.312 -8.867 1 98.5 119 LEU B N 1
ATOM 3688 C CA . LEU B 1 119 ? 10.383 -27.688 -8.414 1 98.5 119 LEU B CA 1
ATOM 3689 C C . LEU B 1 119 ? 11.469 -28.719 -8.164 1 98.5 119 LEU B C 1
ATOM 3691 O O . LEU B 1 119 ? 12.656 -28.453 -8.383 1 98.5 119 LEU B O 1
ATOM 3695 N N . GLU B 1 120 ? 11.062 -29.906 -7.707 1 98 120 GLU B N 1
ATOM 3696 C CA . GLU B 1 120 ? 12 -31 -7.5 1 98 120 GLU B CA 1
ATOM 3697 C C . GLU B 1 120 ? 12.734 -31.344 -8.789 1 98 120 GLU B C 1
ATOM 3699 O O . GLU B 1 120 ? 13.93 -31.672 -8.766 1 98 120 GLU B O 1
ATOM 3704 N N . ILE B 1 121 ? 12.039 -31.312 -9.852 1 97.88 121 ILE B N 1
ATOM 3705 C CA . ILE B 1 121 ? 12.586 -31.688 -11.148 1 97.88 121 ILE B CA 1
ATOM 3706 C C . ILE B 1 121 ? 13.359 -30.5 -11.742 1 97.88 121 ILE B C 1
ATOM 3708 O O . ILE B 1 121 ? 14.461 -30.688 -12.281 1 97.88 121 ILE B O 1
ATOM 3712 N N . LEU B 1 122 ? 12.789 -29.281 -11.672 1 98.44 122 LEU B N 1
ATOM 3713 C CA . LEU B 1 122 ? 13.461 -28.094 -12.195 1 98.44 122 LEU B CA 1
ATOM 3714 C C . LEU B 1 122 ? 14.773 -27.844 -11.477 1 98.44 122 LEU B C 1
ATOM 3716 O O . LEU B 1 122 ? 15.719 -27.312 -12.062 1 98.44 122 LEU B O 1
ATOM 3720 N N . LYS B 1 123 ? 14.828 -28.141 -10.203 1 98.44 123 LYS B N 1
ATOM 3721 C CA . LYS B 1 123 ? 16 -28.125 -9.328 1 98.44 123 LYS B CA 1
ATOM 3722 C C . LYS B 1 123 ? 16.625 -26.734 -9.281 1 98.44 123 LYS B C 1
ATOM 3724 O O . LYS B 1 123 ? 17.812 -26.578 -9.57 1 98.44 123 LYS B O 1
ATOM 3729 N N . PRO B 1 124 ? 15.852 -25.734 -8.898 1 98.62 124 PRO B N 1
ATOM 3730 C CA . PRO B 1 124 ? 16.453 -24.422 -8.703 1 98.62 124 PRO B CA 1
ATOM 3731 C C . PRO B 1 124 ? 17.484 -24.406 -7.57 1 98.62 124 PRO B C 1
ATOM 3733 O O . PRO B 1 124 ? 17.531 -25.344 -6.766 1 98.62 124 PRO B O 1
ATOM 3736 N N . LYS B 1 125 ? 18.266 -23.328 -7.57 1 98.19 125 LYS B N 1
ATOM 3737 C CA . LYS B 1 125 ? 19.281 -23.188 -6.531 1 98.19 125 LYS B CA 1
ATOM 3738 C C . LYS B 1 125 ? 18.641 -23.016 -5.156 1 98.19 125 LYS B C 1
ATOM 3740 O O . LYS B 1 125 ? 19.125 -23.594 -4.172 1 98.19 125 LYS B O 1
ATOM 3745 N N . ARG B 1 126 ? 17.609 -22.281 -5.125 1 98 126 ARG B N 1
ATOM 3746 C CA . ARG B 1 126 ? 17.016 -21.922 -3.84 1 98 126 ARG B CA 1
ATOM 3747 C C . ARG B 1 126 ? 15.531 -21.625 -3.99 1 98 126 ARG B C 1
ATOM 3749 O O . ARG B 1 126 ? 15.102 -21.078 -5.004 1 98 126 ARG B O 1
ATOM 3756 N N . VAL B 1 127 ? 14.789 -21.938 -2.957 1 98.75 127 VAL B N 1
ATOM 3757 C CA . VAL B 1 127 ? 13.383 -21.578 -2.818 1 98.75 127 VAL B CA 1
ATOM 3758 C C . VAL B 1 127 ? 13.172 -20.844 -1.496 1 98.75 127 VAL B C 1
ATOM 3760 O O . VAL B 1 127 ? 13.523 -21.359 -0.431 1 98.75 127 VAL B O 1
ATOM 3763 N N . VAL B 1 128 ? 12.656 -19.625 -1.578 1 98.5 128 VAL B N 1
ATOM 3764 C CA . VAL B 1 128 ? 12.375 -18.812 -0.406 1 98.5 128 VAL B CA 1
ATOM 3765 C C . VAL B 1 128 ? 10.875 -18.578 -0.283 1 98.5 128 VAL B C 1
ATOM 3767 O O . VAL B 1 128 ? 10.219 -18.188 -1.255 1 98.5 128 VAL B O 1
ATOM 3770 N N . ILE B 1 129 ? 10.32 -18.812 0.888 1 98.5 129 ILE B N 1
ATOM 3771 C CA . ILE B 1 129 ? 8.875 -18.672 1.046 1 98.5 129 ILE B CA 1
ATOM 3772 C C . ILE B 1 129 ? 8.562 -17.688 2.17 1 98.5 129 ILE B C 1
ATOM 3774 O O . ILE B 1 129 ? 9.414 -17.438 3.031 1 98.5 129 ILE B O 1
ATOM 3778 N N . ALA B 1 130 ? 7.336 -17.156 2.166 1 98.25 130 ALA B N 1
ATOM 3779 C CA . ALA B 1 130 ? 6.918 -16.203 3.193 1 98.25 130 ALA B CA 1
ATOM 3780 C C . ALA B 1 130 ? 6.191 -16.906 4.332 1 98.25 130 ALA B C 1
ATOM 3782 O O . ALA B 1 130 ? 6.234 -16.469 5.48 1 98.25 130 ALA B O 1
ATOM 3783 N N . ALA B 1 131 ? 5.473 -17.984 3.992 1 97.75 131 ALA B N 1
ATOM 3784 C CA . ALA B 1 131 ? 4.695 -18.703 5 1 97.75 131 ALA B CA 1
ATOM 3785 C C . ALA B 1 131 ? 4.66 -20.203 4.707 1 97.75 131 ALA B C 1
ATOM 3787 O O . ALA B 1 131 ? 4.621 -20.609 3.545 1 97.75 131 ALA B O 1
ATOM 3788 N N . GLU B 1 132 ? 4.633 -20.953 5.727 1 96.62 132 GLU B N 1
ATOM 3789 C CA . GLU B 1 132 ? 4.453 -22.391 5.605 1 96.62 132 GLU B CA 1
ATOM 3790 C C . GLU B 1 132 ? 2.979 -22.75 5.469 1 96.62 132 GLU B C 1
ATOM 3792 O O . GLU B 1 132 ? 2.105 -22.016 5.934 1 96.62 132 GLU B O 1
ATOM 3797 N N . GLU B 1 133 ? 2.818 -23.812 4.793 1 93.94 133 GLU B N 1
ATOM 3798 C CA . GLU B 1 133 ? 1.465 -24.359 4.699 1 93.94 133 GLU B CA 1
ATOM 3799 C C . GLU B 1 133 ? 1.005 -24.922 6.035 1 93.94 133 GLU B C 1
ATOM 3801 O O . GLU B 1 133 ? 1.825 -25.203 6.914 1 93.94 133 GLU B O 1
ATOM 3806 N N . ASN B 1 134 ? -0.331 -25.062 6.145 1 90.88 134 ASN B N 1
ATOM 3807 C CA . ASN B 1 134 ? -0.858 -25.688 7.355 1 90.88 134 ASN B CA 1
ATOM 3808 C C . ASN B 1 134 ? -0.385 -27.125 7.496 1 90.88 134 ASN B C 1
ATOM 3810 O O . ASN B 1 134 ? -0.057 -27.781 6.5 1 90.88 134 ASN B O 1
ATOM 3814 N N . GLU B 1 135 ? -0.392 -27.641 8.625 1 86.69 135 GLU B N 1
ATOM 3815 C CA . GLU B 1 135 ? 0.165 -28.938 8.961 1 86.69 135 GLU B CA 1
ATOM 3816 C C . GLU B 1 135 ? -0.436 -30.047 8.094 1 86.69 135 GLU B C 1
ATOM 3818 O O . GLU B 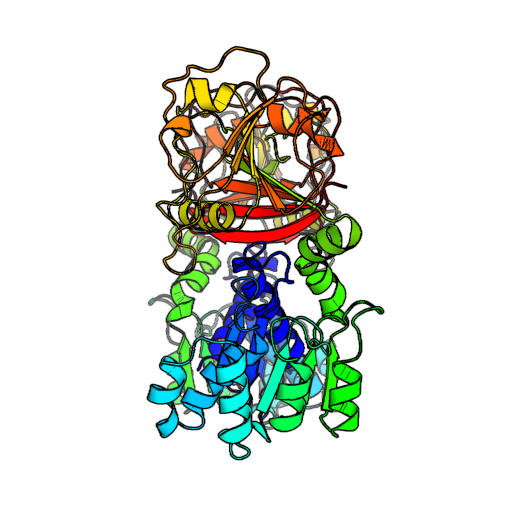1 135 ? 0.274 -30.953 7.652 1 86.69 135 GLU B O 1
ATOM 3823 N N . ALA B 1 136 ? -1.704 -29.969 7.777 1 82.75 136 ALA B N 1
ATOM 3824 C CA . ALA B 1 136 ? -2.4 -31.016 7.023 1 82.75 136 ALA B CA 1
ATOM 3825 C C . ALA B 1 136 ? -1.928 -31.047 5.57 1 82.75 136 ALA B C 1
ATOM 3827 O O . ALA B 1 136 ? -2.029 -32.062 4.898 1 82.75 136 ALA B O 1
ATOM 3828 N N . LYS B 1 137 ? -1.399 -29.984 5.156 1 85.56 137 LYS B N 1
ATOM 3829 C CA . LYS B 1 137 ? -1.053 -29.875 3.74 1 85.56 137 LYS B CA 1
ATOM 3830 C C . LYS B 1 137 ? 0.435 -29.578 3.559 1 85.56 137 LYS B C 1
ATOM 3832 O O . LYS B 1 137 ? 0.894 -29.344 2.441 1 85.56 137 LYS B O 1
ATOM 3837 N N . LYS B 1 138 ? 1.146 -29.625 4.637 1 88.88 138 LYS B N 1
ATOM 3838 C CA . LYS B 1 138 ? 2.584 -29.375 4.613 1 88.88 138 LYS B CA 1
ATOM 3839 C C . LYS B 1 138 ? 3.33 -30.516 3.906 1 88.88 138 LYS B C 1
ATOM 3841 O O . LYS B 1 138 ? 2.762 -31.578 3.656 1 88.88 138 LYS B O 1
ATOM 3846 N N . GLY B 1 139 ? 4.598 -30.234 3.49 1 92.25 139 GLY B N 1
ATOM 3847 C CA . GLY B 1 139 ? 5.422 -31.266 2.898 1 92.25 139 GLY B CA 1
ATOM 3848 C C . GLY B 1 139 ? 6.207 -30.797 1.69 1 92.25 139 GLY B C 1
ATOM 3849 O O . GLY B 1 139 ? 7.184 -31.422 1.286 1 92.25 139 GLY B O 1
ATOM 3850 N N . GLY B 1 140 ? 5.754 -29.719 1.178 1 95.25 140 GLY B N 1
ATOM 3851 C CA . GLY B 1 140 ? 6.43 -29.203 0.002 1 95.25 140 GLY B CA 1
ATOM 3852 C C . GLY B 1 140 ? 7.879 -28.828 0.263 1 95.25 140 GLY B C 1
ATOM 3853 O O . GLY B 1 140 ? 8.758 -29.156 -0.534 1 95.25 140 GLY B O 1
ATOM 3854 N N . LEU B 1 141 ? 8.125 -28.203 1.326 1 95.88 141 LEU B N 1
ATOM 3855 C CA . LEU B 1 141 ? 9.484 -27.812 1.672 1 95.88 141 LEU B CA 1
ATOM 3856 C C . LEU B 1 141 ? 10.352 -29.031 1.941 1 95.88 141 LEU B C 1
ATOM 3858 O O . LEU B 1 141 ? 11.516 -29.078 1.521 1 95.88 141 LEU B O 1
ATOM 3862 N N . ALA B 1 142 ? 9.82 -29.984 2.668 1 96 142 ALA B N 1
ATOM 3863 C CA . ALA B 1 142 ? 10.539 -31.219 2.971 1 96 142 ALA B CA 1
ATOM 3864 C C . ALA B 1 142 ? 10.945 -31.953 1.692 1 96 142 ALA B C 1
ATOM 3866 O O . ALA B 1 142 ? 12.062 -32.469 1.595 1 96 142 ALA B O 1
ATOM 3867 N N . ARG B 1 143 ? 10.039 -31.984 0.796 1 96.56 143 ARG B N 1
ATOM 3868 C CA . ARG B 1 143 ? 10.328 -32.594 -0.494 1 96.56 143 ARG B CA 1
ATOM 3869 C C . ARG B 1 143 ? 11.492 -31.906 -1.188 1 96.56 143 ARG B C 1
ATOM 3871 O O . ARG B 1 143 ? 12.391 -32.562 -1.717 1 96.56 143 ARG B O 1
ATOM 3878 N N . LEU B 1 144 ? 11.461 -30.609 -1.2 1 98.06 144 LEU B N 1
ATOM 3879 C CA . LEU B 1 144 ? 12.516 -29.828 -1.843 1 98.06 144 LEU B CA 1
ATOM 3880 C C . LEU B 1 144 ? 13.852 -30.047 -1.138 1 98.06 144 LEU B C 1
ATOM 3882 O O . LEU B 1 144 ? 14.891 -30.156 -1.791 1 98.06 144 LEU B O 1
ATOM 3886 N N . GLN B 1 145 ? 13.844 -30.094 0.196 1 97.5 145 GLN B N 1
ATOM 3887 C CA . GLN B 1 145 ? 15.055 -30.344 0.965 1 97.5 145 GLN B CA 1
ATOM 3888 C C . GLN B 1 145 ? 15.641 -31.719 0.641 1 97.5 145 GLN B C 1
ATOM 3890 O O . GLN B 1 145 ? 16.844 -31.859 0.475 1 97.5 145 GLN B O 1
ATOM 3895 N N . LYS B 1 146 ? 14.828 -32.656 0.572 1 97.06 146 LYS B N 1
ATOM 3896 C CA . LYS B 1 146 ? 15.258 -34.031 0.215 1 97.06 146 LYS B CA 1
ATOM 3897 C C . LYS B 1 146 ? 15.914 -34.031 -1.165 1 97.06 146 LYS B C 1
ATOM 3899 O O . LYS B 1 146 ? 16.828 -34.812 -1.41 1 97.06 146 LYS B O 1
ATOM 3904 N N . ALA B 1 147 ? 15.375 -33.25 -1.981 1 97.12 147 ALA B N 1
ATOM 3905 C CA . ALA B 1 147 ? 15.922 -33.125 -3.332 1 97.12 147 ALA B CA 1
ATOM 3906 C C . ALA B 1 147 ? 17.188 -32.281 -3.346 1 97.12 147 ALA B C 1
ATOM 3908 O O . ALA B 1 147 ? 17.719 -31.953 -4.414 1 97.12 147 ALA B O 1
ATOM 3909 N N . ARG B 1 148 ? 17.688 -31.75 -2.254 1 97.44 148 ARG B N 1
ATOM 3910 C CA . ARG B 1 148 ? 18.922 -30.984 -2.07 1 97.44 148 ARG B CA 1
ATOM 3911 C C . ARG B 1 148 ? 18.781 -29.578 -2.664 1 97.44 148 ARG B C 1
ATOM 3913 O O . ARG B 1 148 ? 19.734 -29.047 -3.25 1 97.44 148 ARG B O 1
ATOM 3920 N N . ILE B 1 149 ? 17.578 -29.047 -2.674 1 98.38 149 ILE B N 1
ATOM 3921 C CA . ILE B 1 149 ? 17.328 -27.641 -2.988 1 98.38 149 ILE B CA 1
ATOM 3922 C C . ILE B 1 149 ? 17.344 -26.812 -1.705 1 98.38 149 ILE B C 1
ATOM 3924 O O . ILE B 1 149 ? 16.734 -27.188 -0.703 1 98.38 149 ILE B O 1
ATOM 3928 N N . GLU B 1 150 ? 18.125 -25.734 -1.732 1 98.12 150 GLU B N 1
ATOM 3929 C CA . GLU B 1 150 ? 18.172 -24.875 -0.558 1 98.12 150 GLU B CA 1
ATOM 3930 C C . GLU B 1 150 ? 16.812 -24.219 -0.308 1 98.12 150 GLU B C 1
ATOM 3932 O O . GLU B 1 150 ? 16.219 -23.656 -1.225 1 98.12 150 GLU B O 1
ATOM 3937 N N . THR B 1 151 ? 16.281 -24.344 0.887 1 98 151 THR B N 1
ATOM 3938 C CA . THR B 1 151 ? 15 -23.734 1.231 1 98 151 THR B CA 1
ATOM 3939 C C . THR B 1 151 ? 15.164 -22.734 2.377 1 98 151 THR B C 1
ATOM 3941 O O . THR B 1 151 ? 15.984 -22.953 3.273 1 98 151 THR B O 1
ATOM 3944 N N . MET B 1 152 ? 14.461 -21.656 2.312 1 97.06 152 MET B N 1
ATOM 3945 C CA . MET B 1 152 ? 14.477 -20.625 3.346 1 97.06 152 MET B CA 1
ATOM 3946 C C . MET B 1 152 ? 13.07 -20.109 3.629 1 97.06 152 MET B C 1
ATOM 3948 O O . MET B 1 152 ? 12.242 -20.031 2.725 1 97.06 152 MET B O 1
ATOM 3952 N N . ILE B 1 153 ? 12.852 -19.734 4.867 1 97.31 153 ILE B N 1
ATOM 3953 C CA . ILE B 1 153 ? 11.594 -19.109 5.27 1 97.31 153 ILE B CA 1
ATOM 3954 C C . ILE B 1 153 ? 11.844 -17.703 5.773 1 97.31 153 ILE B C 1
ATOM 3956 O O . ILE B 1 153 ? 12.711 -17.484 6.617 1 97.31 153 ILE B O 1
ATOM 3960 N N . CYS B 1 154 ? 11.109 -16.781 5.242 1 97 154 CYS B N 1
ATOM 3961 C CA . CYS B 1 154 ? 11.203 -15.406 5.719 1 97 154 CYS B CA 1
ATOM 3962 C C . CYS B 1 154 ? 10.195 -15.148 6.836 1 97 154 CYS B C 1
ATOM 3964 O O . CYS B 1 154 ? 9.117 -14.609 6.59 1 97 154 CYS B O 1
ATOM 3966 N N . HIS B 1 155 ? 10.57 -15.32 8.008 1 96.19 155 HIS B N 1
ATOM 3967 C CA . HIS B 1 155 ? 9.688 -15.281 9.164 1 96.19 155 HIS B CA 1
ATOM 3968 C C . HIS B 1 155 ? 9.141 -13.883 9.398 1 96.19 155 HIS B C 1
ATOM 3970 O O . HIS B 1 155 ? 8.023 -13.719 9.891 1 96.19 155 HIS B O 1
ATOM 3976 N N . ASN B 1 156 ? 9.891 -12.891 9 1 95.69 156 ASN B N 1
ATOM 3977 C CA . ASN B 1 156 ? 9.461 -11.508 9.188 1 95.69 156 ASN B CA 1
ATOM 3978 C C . ASN B 1 156 ? 8.211 -11.195 8.367 1 95.69 156 ASN B C 1
ATOM 3980 O O . ASN B 1 156 ? 7.516 -10.211 8.641 1 95.69 156 ASN B O 1
ATOM 3984 N N . LEU B 1 157 ? 7.934 -11.977 7.309 1 97.44 157 LEU B N 1
ATOM 3985 C CA . LEU B 1 157 ? 6.805 -11.719 6.418 1 97.44 157 LEU B CA 1
ATOM 3986 C C . LEU B 1 157 ? 5.645 -12.664 6.727 1 97.44 157 LEU B C 1
ATOM 3988 O O . LEU B 1 157 ? 4.609 -12.609 6.062 1 97.44 157 LEU B O 1
ATOM 3992 N N . GLU B 1 158 ? 5.773 -13.477 7.707 1 97.25 158 GLU B N 1
ATOM 3993 C CA . GLU B 1 158 ? 4.801 -14.531 7.984 1 97.25 158 GLU B CA 1
ATOM 3994 C C . GLU B 1 158 ? 3.422 -13.945 8.266 1 97.25 158 GLU B C 1
ATOM 3996 O O . GLU B 1 158 ? 2.414 -14.438 7.754 1 97.25 158 GLU B O 1
ATOM 4001 N N . ASN B 1 159 ? 3.338 -12.867 9.086 1 96.81 159 ASN B N 1
ATOM 4002 C CA . ASN B 1 159 ? 2.053 -12.273 9.43 1 96.81 159 ASN B CA 1
ATOM 4003 C C . ASN B 1 159 ? 1.358 -11.688 8.203 1 96.81 159 ASN B C 1
ATOM 4005 O O . ASN B 1 159 ? 0.154 -11.867 8.016 1 96.81 159 ASN B O 1
ATOM 4009 N N . LYS B 1 160 ? 2.121 -10.984 7.398 1 97.69 160 LYS B N 1
ATOM 4010 C CA . LYS B 1 160 ? 1.556 -10.438 6.164 1 97.69 160 LYS B CA 1
ATOM 4011 C C . LYS B 1 160 ? 1.062 -11.555 5.25 1 97.69 160 LYS B C 1
ATOM 4013 O O . LYS B 1 160 ? 0.012 -11.422 4.613 1 97.69 160 LYS B O 1
ATOM 4018 N N . ALA B 1 161 ? 1.833 -12.609 5.152 1 98.5 161 ALA B N 1
ATOM 4019 C CA . ALA B 1 161 ? 1.448 -13.75 4.324 1 98.5 161 ALA B CA 1
ATOM 4020 C C . ALA B 1 161 ? 0.188 -14.414 4.863 1 98.5 161 ALA B C 1
ATOM 4022 O O . ALA B 1 161 ? -0.685 -14.828 4.094 1 98.5 161 ALA B O 1
ATOM 4023 N N . LYS B 1 162 ? 0.084 -14.523 6.148 1 97.56 162 LYS B N 1
ATOM 4024 C CA . LYS B 1 162 ? -1.104 -15.094 6.773 1 97.56 162 LYS B CA 1
ATOM 4025 C C . LYS B 1 162 ? -2.338 -14.234 6.496 1 97.56 162 LYS B C 1
ATOM 4027 O O . LYS B 1 162 ? -3.428 -14.766 6.27 1 97.56 162 LYS B O 1
ATOM 4032 N N . ASP B 1 163 ? -2.152 -12.938 6.578 1 98.19 163 ASP B N 1
ATOM 4033 C CA . ASP B 1 163 ? -3.254 -12.039 6.238 1 98.19 163 ASP B CA 1
ATOM 4034 C C . ASP B 1 163 ? -3.74 -12.281 4.812 1 98.19 163 ASP B C 1
ATOM 4036 O O . ASP B 1 163 ? -4.945 -12.32 4.559 1 98.19 163 ASP B O 1
ATOM 4040 N N . LEU B 1 164 ? -2.809 -12.438 3.891 1 98.56 164 LEU B N 1
ATOM 4041 C CA . LEU B 1 164 ? -3.127 -12.711 2.494 1 98.56 164 LEU B CA 1
ATOM 4042 C C . LEU B 1 164 ? -3.904 -14.008 2.357 1 98.56 164 LEU B C 1
ATOM 4044 O O . LEU B 1 164 ? -4.809 -14.117 1.525 1 98.56 164 LEU B O 1
ATOM 4048 N N . LEU B 1 165 ? -3.658 -15.008 3.188 1 98.25 165 LEU B N 1
ATOM 4049 C CA . LEU B 1 165 ? -4.215 -16.359 3.07 1 98.25 165 LEU B CA 1
ATOM 4050 C C . LEU B 1 165 ? -5.543 -16.453 3.812 1 98.25 165 LEU B C 1
ATOM 4052 O O . LEU B 1 165 ? -6.227 -17.484 3.73 1 98.25 165 LEU B O 1
ATOM 4056 N N . LEU B 1 166 ? -5.984 -15.445 4.512 1 98.19 166 LEU B N 1
ATOM 4057 C CA . LEU B 1 166 ? -7.121 -15.5 5.426 1 98.19 166 LEU B CA 1
ATOM 4058 C C . LEU B 1 166 ? -8.375 -15.984 4.707 1 98.19 166 LEU B C 1
ATOM 4060 O O . LEU B 1 166 ? -9.047 -16.906 5.176 1 98.19 166 LEU B O 1
ATOM 4064 N N . PRO B 1 167 ? -8.734 -15.414 3.543 1 98.38 167 PRO B N 1
ATOM 4065 C CA . PRO B 1 167 ? -9.945 -15.906 2.871 1 98.38 167 PRO B CA 1
ATOM 4066 C C . PRO B 1 167 ? -9.891 -17.406 2.59 1 98.38 167 PRO B C 1
ATOM 4068 O O . PRO B 1 167 ? -10.875 -18.109 2.826 1 98.38 167 PRO B O 1
ATOM 4071 N N . PHE B 1 168 ? -8.75 -17.891 2.164 1 97.69 168 PHE B N 1
ATOM 4072 C CA . PHE B 1 168 ? -8.555 -19.297 1.868 1 97.69 168 PHE B CA 1
ATOM 4073 C C . PHE B 1 168 ? -8.672 -20.141 3.135 1 97.69 168 PHE B C 1
ATOM 4075 O O . PHE B 1 168 ? -9.336 -21.172 3.137 1 97.69 168 PHE B O 1
ATOM 4082 N N . ARG B 1 169 ? -8.023 -19.688 4.195 1 97.31 169 ARG B N 1
ATOM 4083 C CA . ARG B 1 169 ? -8.016 -20.438 5.449 1 97.31 169 ARG B CA 1
ATOM 4084 C C . ARG B 1 169 ? -9.414 -20.5 6.055 1 97.31 169 ARG B C 1
ATOM 4086 O O . ARG B 1 169 ? -9.82 -21.531 6.594 1 97.31 169 ARG B O 1
ATOM 4093 N N . VAL B 1 170 ? -10.164 -19.422 5.973 1 97.56 170 VAL B N 1
ATOM 4094 C CA . VAL B 1 170 ? -11.539 -19.406 6.453 1 97.56 170 VAL B CA 1
ATOM 4095 C C . VAL B 1 170 ? -12.375 -20.406 5.668 1 97.56 170 VAL B C 1
ATOM 4097 O O . VAL B 1 170 ? -13.117 -21.203 6.254 1 97.56 170 VAL B O 1
ATOM 4100 N N . MET B 1 171 ? -12.234 -20.359 4.375 1 96.56 171 MET B N 1
ATOM 4101 C CA . MET B 1 171 ? -12.984 -21.281 3.527 1 96.56 171 MET B CA 1
ATOM 4102 C C . MET B 1 171 ? -12.609 -22.734 3.838 1 96.56 171 MET B C 1
ATOM 4104 O O . MET B 1 171 ? -13.484 -23.594 3.91 1 96.56 171 MET B O 1
ATOM 4108 N N . GLU B 1 172 ? -11.359 -22.938 3.979 1 94.56 172 GLU B N 1
ATOM 4109 C CA . GLU B 1 172 ? -10.875 -24.281 4.301 1 94.56 172 GLU B CA 1
ATOM 4110 C C . GLU B 1 172 ? -11.461 -24.766 5.625 1 94.56 172 GLU B C 1
ATOM 4112 O O . GLU B 1 172 ? -11.867 -25.922 5.738 1 94.56 172 GLU B O 1
ATOM 4117 N N . GLN B 1 173 ? -11.508 -23.938 6.574 1 95.75 173 GLN B N 1
ATOM 4118 C CA . GLN B 1 173 ? -11.93 -24.312 7.922 1 95.75 173 GLN B CA 1
ATOM 4119 C C . GLN B 1 173 ? -13.445 -24.391 8.023 1 95.75 173 GLN B C 1
ATOM 4121 O O . GLN B 1 173 ? -13.984 -25.297 8.664 1 95.75 173 GLN B O 1
ATOM 4126 N N . LYS B 1 174 ? -14.156 -23.484 7.355 1 96.88 174 LYS B N 1
ATOM 4127 C CA . LYS B 1 174 ? -15.594 -23.344 7.594 1 96.88 174 LYS B CA 1
ATOM 4128 C C . LYS B 1 174 ? -16.391 -23.844 6.395 1 96.88 174 LYS B C 1
ATOM 4130 O O . LYS B 1 174 ? -17.609 -24 6.48 1 96.88 174 LYS B O 1
ATOM 4135 N N . GLY B 1 175 ? -15.703 -24.031 5.289 1 97.31 175 GLY B N 1
ATOM 4136 C CA . GLY B 1 175 ? -16.391 -24.422 4.074 1 97.31 175 GLY B CA 1
ATOM 4137 C C . GLY B 1 175 ? -17.031 -23.266 3.346 1 97.31 175 GLY B C 1
ATOM 4138 O O . GLY B 1 175 ? -17.719 -23.453 2.34 1 97.31 175 GLY B O 1
ATOM 4139 N N . ARG B 1 176 ? -16.859 -22.047 3.926 1 98.12 176 ARG B N 1
ATOM 4140 C CA . ARG B 1 176 ? -17.453 -20.844 3.371 1 98.12 176 ARG B CA 1
ATOM 4141 C C . ARG B 1 176 ? -16.547 -19.625 3.592 1 98.12 176 ARG B C 1
ATOM 4143 O O . ARG B 1 176 ? -15.727 -19.625 4.516 1 98.12 176 ARG B O 1
ATOM 4150 N N . PHE B 1 177 ? -16.672 -18.719 2.754 1 98.56 177 PHE B N 1
ATOM 4151 C CA . PHE B 1 177 ? -16.062 -17.391 2.922 1 98.56 177 PHE B CA 1
ATOM 4152 C C . PHE B 1 177 ? -17.031 -16.297 2.496 1 98.56 177 PHE B C 1
ATOM 4154 O O . PHE B 1 177 ? -17.516 -16.297 1.36 1 98.56 177 PHE B O 1
ATOM 4161 N N . ASN B 1 178 ? -17.375 -15.406 3.408 1 98.75 178 ASN B N 1
ATOM 4162 C CA . ASN B 1 178 ? -18.297 -14.305 3.164 1 98.75 178 ASN B CA 1
ATOM 4163 C C . ASN B 1 178 ? -17.578 -12.969 3.07 1 98.75 178 ASN B C 1
ATOM 4165 O O . ASN B 1 178 ? -17.047 -12.477 4.066 1 98.75 178 ASN B O 1
ATOM 4169 N N . LEU B 1 179 ? -17.516 -12.438 1.882 1 98.75 179 LEU B N 1
ATOM 4170 C CA . LEU B 1 179 ? -16.906 -11.133 1.619 1 98.75 179 LEU B CA 1
ATOM 4171 C C . LEU B 1 179 ? -17.969 -10.062 1.439 1 98.75 179 LEU B C 1
ATOM 4173 O O . LEU B 1 179 ? -18.859 -10.195 0.603 1 98.75 179 LEU B O 1
ATOM 4177 N N . PHE B 1 180 ? -17.938 -9.039 2.203 1 98.06 180 PHE B N 1
ATOM 4178 C CA . PHE B 1 180 ? -18.844 -7.898 2.061 1 98.06 180 PHE B CA 1
ATOM 4179 C C . PHE B 1 180 ? -18.141 -6.727 1.388 1 98.06 180 PHE B C 1
ATOM 4181 O O . PHE B 1 180 ? -17.094 -6.262 1.87 1 98.06 180 PHE B O 1
ATOM 4188 N N . LYS B 1 181 ? -18.641 -6.285 0.304 1 97.25 181 LYS B N 1
ATOM 4189 C CA . LYS B 1 181 ? -18.078 -5.137 -0.411 1 97.25 181 LYS B CA 1
ATOM 4190 C C . LYS B 1 181 ? -18.938 -3.893 -0.201 1 97.25 181 LYS B C 1
ATOM 4192 O O . LYS B 1 181 ? -20.156 -3.926 -0.401 1 97.25 181 LYS B O 1
ATOM 4197 N N . LEU B 1 182 ? -18.297 -2.865 0.145 1 93.62 182 LEU B N 1
ATOM 4198 C CA . LEU B 1 182 ? -18.922 -1.557 0.343 1 93.62 182 LEU B CA 1
ATOM 4199 C C . LEU B 1 182 ? -18.125 -0.47 -0.384 1 93.62 182 LEU B C 1
ATOM 4201 O O . LEU B 1 182 ? -16.906 -0.466 -0.354 1 93.62 182 LEU B O 1
ATOM 4205 N N . ALA B 1 183 ? -18.75 0.332 -1.144 1 92.62 183 ALA B N 1
ATOM 4206 C CA . ALA B 1 183 ? -18.125 1.479 -1.799 1 92.62 183 ALA B CA 1
ATOM 4207 C C . ALA B 1 183 ? -18.594 2.789 -1.173 1 92.62 183 ALA B C 1
ATOM 4209 O O . ALA B 1 183 ? -19.797 3.039 -1.064 1 92.62 183 ALA B O 1
ATOM 4210 N N . LEU B 1 184 ? -17.594 3.58 -0.77 1 88.44 184 LEU B N 1
ATOM 4211 C CA . LEU B 1 184 ? -17.906 4.832 -0.087 1 88.44 184 LEU B CA 1
ATOM 4212 C C . LEU B 1 184 ? -17.094 5.984 -0.677 1 88.44 184 LEU B C 1
ATOM 4214 O O . LEU B 1 184 ? -15.992 5.781 -1.178 1 88.44 184 LEU B O 1
ATOM 4218 N N . ARG B 1 185 ? -17.719 7.113 -0.571 1 86.88 185 ARG B N 1
ATOM 4219 C CA . ARG B 1 185 ? -16.906 8.328 -0.667 1 86.88 185 ARG B CA 1
ATOM 4220 C C . ARG B 1 185 ? -16.25 8.656 0.672 1 86.88 185 ARG B C 1
ATOM 4222 O O . ARG B 1 185 ? -16.594 8.062 1.697 1 86.88 185 ARG B O 1
ATOM 4229 N N . MET B 1 186 ? -15.406 9.578 0.694 1 81.38 186 MET B N 1
ATOM 4230 C CA . MET B 1 186 ? -14.602 9.883 1.874 1 81.38 186 MET B CA 1
ATOM 4231 C C . MET B 1 186 ? -15.492 10.258 3.055 1 81.38 186 MET B C 1
ATOM 4233 O O . MET B 1 186 ? -15.164 9.961 4.203 1 81.38 186 MET B O 1
ATOM 4237 N N . ASN B 1 187 ? -16.625 10.906 2.77 1 76.62 187 ASN B N 1
ATOM 4238 C CA . ASN B 1 187 ? -17.484 11.359 3.857 1 76.62 187 ASN B CA 1
ATOM 4239 C C . ASN B 1 187 ? -18.484 10.281 4.262 1 76.62 187 ASN B C 1
ATOM 4241 O O . ASN B 1 187 ? -19.438 10.547 5 1 76.62 187 ASN B O 1
ATOM 4245 N N . GLY B 1 188 ? -18.328 9.125 3.654 1 78.06 188 GLY B N 1
ATOM 4246 C CA . GLY B 1 188 ? -19.172 8.008 4.023 1 78.06 188 GLY B CA 1
ATOM 4247 C C . GLY B 1 188 ? -20.375 7.848 3.117 1 78.06 188 GLY B C 1
ATOM 4248 O O . GLY B 1 188 ? -21.172 6.922 3.291 1 78.06 188 GLY B O 1
ATOM 4249 N N . ASP B 1 189 ? -20.469 8.688 2.143 1 78 189 ASP B N 1
ATOM 4250 C CA . ASP B 1 189 ? -21.594 8.594 1.217 1 78 189 ASP B CA 1
ATOM 4251 C C . ASP B 1 189 ? -21.484 7.34 0.353 1 78 189 ASP B C 1
ATOM 4253 O O . ASP B 1 189 ? -20.438 7.062 -0.229 1 78 189 ASP B O 1
ATOM 4257 N N . TYR B 1 190 ? -22.594 6.652 0.269 1 77.88 190 TYR B N 1
ATOM 4258 C CA . TYR B 1 190 ? -22.641 5.461 -0.567 1 77.88 190 TYR B CA 1
ATOM 4259 C C . TYR B 1 190 ? -23.922 5.426 -1.392 1 77.88 190 TYR B C 1
ATOM 4261 O O . TYR B 1 190 ? -24.219 4.43 -2.055 1 77.88 190 TYR B O 1
ATOM 4269 N N . TYR B 1 191 ? -24.656 6.492 -1.351 1 74.31 191 TYR B N 1
ATOM 4270 C CA . TYR B 1 191 ? -26.016 6.492 -1.891 1 74.31 191 TYR B CA 1
ATOM 4271 C C . TYR B 1 191 ? -26.047 7.168 -3.256 1 74.31 191 TYR B C 1
ATOM 4273 O O . TYR B 1 191 ? -26.906 6.844 -4.09 1 74.31 191 TYR B O 1
ATOM 4281 N N . HIS B 1 192 ? -25.203 7.965 -3.451 1 73.94 192 HIS B N 1
ATOM 4282 C CA . HIS B 1 192 ? -25.422 8.852 -4.59 1 73.94 192 HIS B CA 1
ATOM 4283 C C . HIS B 1 192 ? -24.5 8.5 -5.75 1 73.94 192 HIS B C 1
ATOM 4285 O O . HIS B 1 192 ? -23.281 8.609 -5.625 1 73.94 192 HIS B O 1
ATOM 4291 N N . GLY B 1 193 ? -25.109 8.062 -6.805 1 71.69 193 GLY B N 1
ATOM 4292 C CA . GLY B 1 193 ? -24.391 7.945 -8.062 1 71.69 193 GLY B CA 1
ATOM 4293 C C . GLY B 1 193 ? -23.312 6.871 -8.031 1 71.69 193 GLY B C 1
ATOM 4294 O O . GLY B 1 193 ? -23.25 6.078 -7.086 1 71.69 193 GLY B O 1
ATOM 4295 N N . LYS B 1 194 ? -22.562 6.922 -9.164 1 80 194 LYS B N 1
ATOM 4296 C CA . LYS B 1 194 ? -21.438 5.996 -9.336 1 80 194 LYS B CA 1
ATOM 4297 C C . LYS B 1 194 ? -20.234 6.43 -8.508 1 80 194 LYS B C 1
ATOM 4299 O O . LYS B 1 194 ? -19.812 7.586 -8.57 1 80 194 LY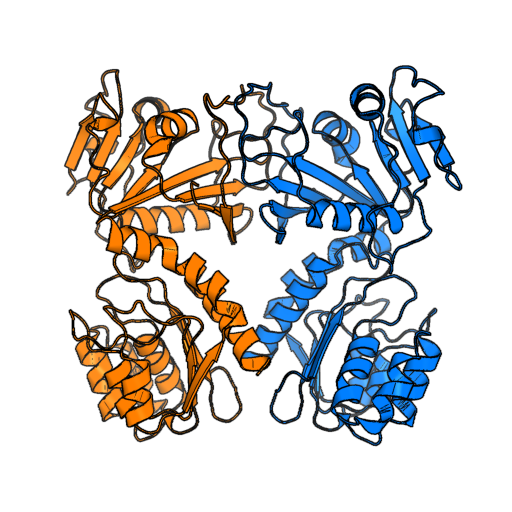S B O 1
ATOM 4304 N N . ILE B 1 195 ? -19.781 5.582 -7.715 1 85.06 195 ILE B N 1
ATOM 4305 C CA . ILE B 1 195 ? -18.703 5.934 -6.793 1 85.06 195 ILE B CA 1
ATOM 4306 C C . ILE B 1 195 ? -17.391 5.359 -7.301 1 85.06 195 ILE B C 1
ATOM 4308 O O . ILE B 1 195 ? -16.391 6.078 -7.406 1 85.06 195 ILE B O 1
ATOM 4312 N N . THR B 1 196 ? -17.391 4.066 -7.793 1 88.5 196 THR B N 1
ATOM 4313 C CA . THR B 1 196 ? -16.156 3.359 -8.094 1 88.5 196 THR B CA 1
ATOM 4314 C C . THR B 1 196 ? -15.727 3.609 -9.539 1 88.5 196 THR B C 1
ATOM 4316 O O . THR B 1 196 ? -16.562 3.83 -10.414 1 88.5 196 THR B O 1
ATOM 4319 N N . GLY B 1 197 ? -14.414 3.562 -9.781 1 90.19 197 GLY B N 1
ATOM 4320 C CA . GLY B 1 197 ? -13.852 3.721 -11.117 1 90.19 197 GLY B CA 1
ATOM 4321 C C . GLY B 1 197 ? -13.883 2.443 -11.93 1 90.19 197 GLY B C 1
ATOM 4322 O O . GLY B 1 197 ? -14.328 1.401 -11.445 1 90.19 197 GLY B O 1
ATOM 4323 N N . GLN B 1 198 ? -13.383 2.535 -13.117 1 93.44 198 GLN B N 1
ATOM 4324 C CA . GLN B 1 198 ? -13.461 1.449 -14.086 1 93.44 198 GLN B CA 1
ATOM 4325 C C . GLN B 1 198 ? -12.695 0.222 -13.602 1 93.44 198 GLN B C 1
ATOM 4327 O O . GLN B 1 198 ? -13.195 -0.901 -13.68 1 93.44 198 GLN B O 1
ATOM 4332 N N . LYS B 1 199 ? -11.516 0.362 -13.094 1 95.44 199 LYS B N 1
ATOM 4333 C CA . LYS B 1 199 ? -10.711 -0.775 -12.656 1 95.44 199 LYS B CA 1
ATOM 4334 C C . LYS B 1 199 ? -11.367 -1.49 -11.484 1 95.44 199 LYS B C 1
ATOM 4336 O O . LYS B 1 199 ? -11.273 -2.713 -11.359 1 95.44 199 LYS B O 1
ATOM 4341 N N . SER B 1 200 ? -12 -0.709 -10.633 1 94.88 200 SER B N 1
ATOM 4342 C CA . SER B 1 200 ? -12.719 -1.3 -9.508 1 94.88 200 SER B CA 1
ATOM 4343 C C . SER B 1 200 ? -13.922 -2.105 -9.992 1 94.88 200 SER B C 1
ATOM 4345 O O . SER B 1 200 ? -14.211 -3.178 -9.453 1 94.88 200 SER B O 1
ATOM 4347 N N . VAL B 1 201 ? -14.555 -1.587 -11.008 1 95.5 201 VAL B N 1
ATOM 4348 C CA . VAL B 1 201 ? -15.688 -2.291 -11.594 1 95.5 201 VAL B CA 1
ATOM 4349 C C . VAL B 1 201 ? -15.227 -3.625 -12.172 1 95.5 201 VAL B C 1
ATOM 4351 O O . VAL B 1 201 ? -15.844 -4.664 -11.922 1 95.5 201 VAL B O 1
ATOM 4354 N N . ILE B 1 202 ? -14.156 -3.584 -12.867 1 97.19 202 ILE B N 1
ATOM 4355 C CA . ILE B 1 202 ? -13.617 -4.801 -13.461 1 97.19 202 ILE B CA 1
ATOM 4356 C C . ILE B 1 202 ? -13.281 -5.805 -12.359 1 97.19 202 ILE B C 1
ATOM 4358 O O . ILE B 1 202 ? -13.625 -6.984 -12.453 1 97.19 202 ILE B O 1
ATOM 4362 N N . PHE B 1 203 ? -12.648 -5.363 -11.352 1 97.62 203 PHE B N 1
ATOM 4363 C CA . PHE B 1 203 ? -12.273 -6.234 -10.242 1 97.62 203 PHE B CA 1
ATOM 4364 C C . PHE B 1 203 ? -13.508 -6.859 -9.602 1 97.62 203 PHE B C 1
ATOM 4366 O O . PHE B 1 203 ? -13.523 -8.062 -9.328 1 97.62 203 PHE B O 1
ATOM 4373 N N . THR B 1 204 ? -14.5 -6.047 -9.375 1 96.88 204 THR B N 1
ATOM 4374 C CA . THR B 1 204 ? -15.75 -6.523 -8.797 1 96.88 204 THR B CA 1
ATOM 4375 C C . THR B 1 204 ? -16.406 -7.566 -9.695 1 96.88 204 THR B C 1
ATOM 4377 O O . THR B 1 204 ? -16.891 -8.594 -9.219 1 96.88 204 THR B O 1
ATOM 4380 N N . HIS B 1 205 ? -16.375 -7.316 -10.969 1 97.94 205 HIS B N 1
ATOM 4381 C CA . HIS B 1 205 ? -16.969 -8.258 -11.906 1 97.94 205 HIS B CA 1
ATOM 4382 C C . HIS B 1 205 ? -16.156 -9.555 -11.969 1 97.94 205 HIS B C 1
ATOM 4384 O O . HIS B 1 205 ? -16.734 -10.641 -12.141 1 97.94 205 HIS B O 1
ATOM 4390 N N . ASN B 1 206 ? -14.867 -9.438 -11.859 1 98.19 206 ASN B N 1
ATOM 4391 C CA . ASN B 1 206 ? -14.062 -10.648 -11.727 1 98.19 206 ASN B CA 1
ATOM 4392 C C . ASN B 1 206 ? -14.469 -11.469 -10.508 1 98.19 206 ASN B C 1
ATOM 4394 O O . ASN B 1 206 ? -14.578 -12.695 -10.586 1 98.19 206 ASN B O 1
ATOM 4398 N N . GLN B 1 207 ? -14.734 -10.789 -9.398 1 98.19 207 GLN B N 1
ATOM 4399 C CA . GLN B 1 207 ? -15.156 -11.469 -8.18 1 98.19 207 GLN B CA 1
ATOM 4400 C C . GLN B 1 207 ? -16.531 -12.117 -8.359 1 98.19 207 GLN B C 1
ATOM 4402 O O . GLN B 1 207 ? -16.75 -13.242 -7.898 1 98.19 207 GLN B O 1
ATOM 4407 N N . ARG B 1 208 ? -17.391 -11.391 -9.086 1 97.94 208 ARG B N 1
ATOM 4408 C CA . ARG B 1 208 ? -18.703 -11.969 -9.383 1 97.94 208 ARG B CA 1
ATOM 4409 C C . ARG B 1 208 ? -18.578 -13.25 -10.188 1 97.94 208 ARG B C 1
ATOM 4411 O O . ARG B 1 208 ? -19.328 -14.203 -9.984 1 97.94 208 ARG B O 1
ATOM 4418 N N . ALA B 1 209 ? -17.594 -13.273 -11.008 1 97 209 ALA B N 1
ATOM 4419 C CA . ALA B 1 209 ? -17.406 -14.406 -11.914 1 97 209 ALA B CA 1
ATOM 4420 C C . ALA B 1 209 ? -16.875 -15.625 -11.164 1 97 209 ALA B C 1
ATOM 4422 O O . ALA B 1 209 ? -16.953 -16.75 -11.664 1 97 209 ALA B O 1
ATOM 4423 N N . VAL B 1 210 ? -16.375 -15.398 -10.008 1 96.88 210 VAL B N 1
ATOM 4424 C CA . VAL B 1 210 ? -15.734 -16.516 -9.305 1 96.88 210 VAL B CA 1
ATOM 4425 C C . VAL B 1 210 ? -16.594 -16.938 -8.117 1 96.88 210 VAL B C 1
ATOM 4427 O O . VAL B 1 210 ? -16.578 -18.109 -7.715 1 96.88 210 VAL B O 1
ATOM 4430 N N . CYS B 1 211 ? -17.453 -16.047 -7.586 1 97.75 211 CYS B N 1
ATOM 4431 C CA . CYS B 1 211 ? -18.219 -16.359 -6.387 1 97.75 211 CYS B CA 1
ATOM 4432 C C . CYS B 1 211 ? -19.344 -17.359 -6.703 1 97.75 211 CYS B C 1
ATOM 4434 O O . CYS B 1 211 ? -19.75 -17.484 -7.855 1 97.75 211 CYS B O 1
ATOM 4436 N N . ASP B 1 212 ? -19.734 -18.078 -5.703 1 97.25 212 ASP B N 1
ATOM 4437 C CA . ASP B 1 212 ? -20.859 -19 -5.848 1 97.25 212 ASP B CA 1
ATOM 4438 C C . ASP B 1 212 ? -22.188 -18.266 -5.781 1 97.25 212 ASP B C 1
ATOM 4440 O O . ASP B 1 212 ? -23.094 -18.547 -6.574 1 97.25 212 ASP B O 1
ATOM 4444 N N . THR B 1 213 ? -22.266 -17.391 -4.848 1 98.25 213 THR B N 1
ATOM 4445 C CA . THR B 1 213 ? -23.5 -16.641 -4.641 1 98.25 213 THR B CA 1
ATOM 4446 C C . THR B 1 213 ? -23.219 -15.164 -4.438 1 98.25 213 THR B C 1
ATOM 4448 O O . THR B 1 213 ? -22.297 -14.797 -3.693 1 98.25 213 THR B O 1
ATOM 4451 N N . LEU B 1 214 ? -23.891 -14.336 -5.199 1 98.56 214 LEU B N 1
ATOM 4452 C CA . LEU B 1 214 ? -23.922 -12.898 -4.984 1 98.56 214 LEU B CA 1
ATOM 4453 C C . LEU B 1 214 ? -25.172 -12.484 -4.203 1 98.56 214 LEU B C 1
ATOM 4455 O O . LEU B 1 214 ? -26.297 -12.789 -4.605 1 98.56 214 LEU B O 1
ATOM 4459 N N . ILE B 1 215 ? -24.953 -11.852 -3.086 1 98.5 215 ILE B N 1
ATOM 4460 C CA . ILE B 1 215 ? -26.047 -11.469 -2.205 1 98.5 215 ILE B CA 1
ATOM 4461 C C . ILE B 1 215 ? -26.25 -9.953 -2.271 1 98.5 215 ILE B C 1
ATOM 4463 O O . ILE B 1 215 ? -25.297 -9.188 -2.195 1 98.5 215 ILE B O 1
ATOM 4467 N N . ILE B 1 216 ? -27.5 -9.539 -2.363 1 97.56 216 ILE B N 1
ATOM 4468 C CA . ILE B 1 216 ? -27.859 -8.133 -2.504 1 97.56 216 ILE B CA 1
ATOM 4469 C C . ILE B 1 216 ? -29.156 -7.852 -1.753 1 97.56 216 ILE B C 1
ATOM 4471 O O . ILE B 1 216 ? -29.922 -8.766 -1.476 1 97.56 216 ILE B O 1
ATOM 4475 N N . SER B 1 217 ? -29.344 -6.648 -1.43 1 96.25 217 SER B N 1
ATOM 4476 C CA . SER B 1 217 ? -30.594 -6.27 -0.77 1 96.25 217 SER B CA 1
ATOM 4477 C C . SER B 1 217 ? -31.688 -5.957 -1.787 1 96.25 217 SER B C 1
ATOM 4479 O O . SER B 1 217 ? -31.406 -5.465 -2.881 1 96.25 217 SER B O 1
ATOM 4481 N N . GLY B 1 218 ? -32.938 -6.18 -1.353 1 96.12 218 GLY B N 1
ATOM 4482 C CA . GLY B 1 218 ? -34.062 -5.781 -2.188 1 96.12 218 GLY B CA 1
ATOM 4483 C C . GLY B 1 218 ? -34.094 -4.289 -2.455 1 96.12 218 GLY B C 1
ATOM 4484 O O . GLY B 1 218 ? -34.562 -3.855 -3.521 1 96.12 218 GLY B O 1
ATOM 4485 N N . LYS B 1 219 ? -33.594 -3.557 -1.541 1 92.88 219 LYS B N 1
ATOM 4486 C CA . LYS B 1 219 ? -33.562 -2.107 -1.711 1 92.88 219 LYS B CA 1
ATOM 4487 C C . LYS B 1 219 ? -32.719 -1.723 -2.926 1 92.88 219 LYS B C 1
ATOM 4489 O O . LYS B 1 219 ? -33.125 -0.855 -3.709 1 92.88 219 LYS B O 1
ATOM 4494 N N . THR B 1 220 ? -31.609 -2.363 -3.074 1 92.19 220 THR B N 1
ATOM 4495 C CA . THR B 1 220 ? -30.719 -2.096 -4.203 1 92.19 220 THR B CA 1
ATOM 4496 C C . THR B 1 220 ? -31.406 -2.443 -5.523 1 92.19 220 THR B C 1
ATOM 4498 O O . THR B 1 220 ? -31.297 -1.706 -6.504 1 92.19 220 THR B O 1
ATOM 4501 N N . ILE B 1 221 ? -32.094 -3.48 -5.527 1 94.88 221 ILE B N 1
ATOM 4502 C CA . ILE B 1 221 ? -32.812 -3.891 -6.73 1 94.88 221 ILE B CA 1
ATOM 4503 C C . ILE B 1 221 ? -33.875 -2.834 -7.098 1 94.88 221 ILE B C 1
ATOM 4505 O O . ILE B 1 221 ? -33.969 -2.43 -8.258 1 94.88 221 ILE B O 1
ATOM 4509 N N . ARG B 1 222 ? -34.625 -2.418 -6.121 1 94.44 222 ARG B N 1
ATOM 4510 C CA . ARG B 1 222 ? -35.719 -1.471 -6.344 1 94.44 222 ARG B CA 1
ATOM 4511 C C . ARG B 1 222 ? -35.156 -0.111 -6.773 1 94.44 222 ARG B C 1
ATOM 4513 O O . ARG B 1 222 ? -35.781 0.578 -7.59 1 94.44 222 ARG B O 1
ATOM 4520 N N . THR B 1 223 ? -34 0.214 -6.301 1 90.62 223 THR B N 1
ATOM 4521 C CA . THR B 1 223 ? -33.469 1.554 -6.527 1 90.62 223 THR B CA 1
ATOM 4522 C C . THR B 1 223 ? -32.625 1.593 -7.801 1 90.62 223 THR B C 1
ATOM 4524 O O . THR B 1 223 ? -32.781 2.502 -8.617 1 90.62 223 THR B O 1
ATOM 4527 N N . ASP B 1 224 ? -31.781 0.6 -8.016 1 91.19 224 ASP B N 1
ATOM 4528 C CA . ASP B 1 224 ? -30.797 0.671 -9.094 1 91.19 224 ASP B CA 1
ATOM 4529 C C . ASP B 1 224 ? -31.172 -0.275 -10.234 1 91.19 224 ASP B C 1
ATOM 4531 O O . ASP B 1 224 ? -30.609 -0.175 -11.336 1 91.19 224 ASP B O 1
ATOM 4535 N N . ASN B 1 225 ? -31.984 -1.237 -10.039 1 95.25 225 ASN B N 1
ATOM 4536 C CA . ASN B 1 225 ? -32.406 -2.244 -11.008 1 95.25 225 ASN B CA 1
ATOM 4537 C C . ASN B 1 225 ? -31.203 -2.814 -11.773 1 95.25 225 ASN B C 1
ATOM 4539 O O . ASN B 1 225 ? -31.188 -2.803 -13 1 95.25 225 ASN B O 1
ATOM 4543 N N . PRO B 1 226 ? -30.234 -3.359 -11.039 1 95.44 226 PRO B N 1
ATOM 4544 C CA . PRO B 1 226 ? -29 -3.812 -11.672 1 95.44 226 PRO B CA 1
ATOM 4545 C C . PRO B 1 226 ? -29.141 -5.176 -12.344 1 95.44 226 PRO B C 1
ATOM 4547 O O . PRO B 1 226 ? -30.016 -5.961 -11.969 1 95.44 226 PRO B O 1
ATOM 4550 N N . LEU B 1 227 ? -28.297 -5.465 -13.305 1 96.25 227 LEU B N 1
ATOM 4551 C CA . LEU B 1 227 ? -28.234 -6.773 -13.953 1 96.25 227 LEU B CA 1
ATOM 4552 C C . LEU B 1 227 ? -27.516 -7.781 -13.062 1 96.25 227 LEU B C 1
ATOM 4554 O O . LEU B 1 227 ? -27.875 -8.961 -13.039 1 96.25 227 LEU B O 1
ATOM 4558 N N . LEU B 1 228 ? -26.438 -7.34 -12.344 1 96.94 228 LEU B N 1
ATOM 4559 C CA . LEU B 1 228 ? -25.578 -8.141 -11.484 1 96.94 228 LEU B CA 1
ATOM 4560 C C . LEU B 1 228 ? -24.938 -9.289 -12.258 1 96.94 228 LEU B C 1
ATOM 4562 O O . LEU B 1 228 ? -24.922 -10.43 -11.781 1 96.94 228 LEU B O 1
ATOM 4566 N N . ASP B 1 229 ? -24.5 -9.008 -13.477 1 96.38 229 ASP B N 1
ATOM 4567 C CA . ASP B 1 229 ? -23.781 -9.992 -14.297 1 96.38 229 ASP B CA 1
ATOM 4568 C C . ASP B 1 229 ? -22.281 -9.742 -14.258 1 96.38 229 ASP B C 1
ATOM 4570 O O . ASP B 1 229 ? -21.766 -9.078 -13.352 1 96.38 229 ASP B O 1
ATOM 4574 N N . THR B 1 230 ? -21.562 -10.375 -15.141 1 96.69 230 THR B N 1
ATOM 4575 C CA . THR B 1 230 ? -20.109 -10.273 -15.18 1 96.69 230 THR B CA 1
ATOM 4576 C C . THR B 1 230 ? -19.641 -9.672 -16.5 1 96.69 230 THR B C 1
ATOM 4578 O O . THR B 1 230 ? -18.594 -10.055 -17.031 1 96.69 230 THR B O 1
ATOM 4581 N N . ARG B 1 231 ? -20.312 -8.703 -17.047 1 94.69 231 ARG B N 1
ATOM 4582 C CA . ARG B 1 231 ? -20.094 -8.203 -18.391 1 94.69 231 ARG B CA 1
ATOM 4583 C C . ARG B 1 231 ? -18.766 -7.457 -18.5 1 94.69 231 ARG B C 1
ATOM 4585 O O . ARG B 1 231 ? -18.188 -7.363 -19.578 1 94.69 231 ARG B O 1
ATOM 4592 N N . PHE B 1 232 ? -18.266 -6.98 -17.406 1 95.5 232 PHE B N 1
ATOM 4593 C CA . PHE B 1 232 ? -17.078 -6.156 -17.438 1 95.5 232 PHE B CA 1
ATOM 4594 C C . PHE B 1 232 ? -15.859 -6.945 -16.969 1 95.5 232 PHE B C 1
ATOM 4596 O O . PHE B 1 232 ? -14.773 -6.387 -16.797 1 95.5 232 PHE B O 1
ATOM 4603 N N . CYS B 1 233 ? -16 -8.242 -16.672 1 96.5 233 CYS B N 1
ATOM 4604 C CA . CYS B 1 233 ? -14.883 -9.039 -16.172 1 96.5 233 CYS B CA 1
ATOM 4605 C C . CYS B 1 233 ? -13.812 -9.203 -17.25 1 96.5 233 CYS B C 1
ATOM 4607 O O . CYS B 1 233 ? -14.086 -9.031 -18.438 1 96.5 233 CYS B O 1
ATOM 4609 N N . ASP B 1 234 ? -12.609 -9.406 -16.812 1 96.06 234 ASP B N 1
ATOM 4610 C CA . ASP B 1 234 ? -11.547 -9.766 -17.734 1 96.06 234 ASP B CA 1
ATOM 4611 C C . ASP B 1 234 ? -11.883 -11.039 -18.5 1 96.06 234 ASP B C 1
ATOM 4613 O O . ASP B 1 234 ? -12.625 -11.891 -18 1 96.06 234 ASP B O 1
ATOM 4617 N N . ARG B 1 235 ? -11.273 -11.203 -19.656 1 92.5 235 ARG B N 1
ATOM 4618 C CA . ARG B 1 235 ? -11.531 -12.336 -20.531 1 92.5 235 ARG B CA 1
ATOM 4619 C C . ARG B 1 235 ? -11.25 -13.656 -19.812 1 92.5 235 ARG B C 1
ATOM 4621 O O . ARG B 1 235 ? -11.93 -14.656 -20.062 1 92.5 235 ARG B O 1
ATOM 4628 N N . PHE B 1 236 ? -10.414 -13.57 -18.984 1 91.19 236 PHE B N 1
ATOM 4629 C CA . PHE B 1 236 ? -9.984 -14.766 -18.266 1 91.19 236 PHE B CA 1
ATOM 4630 C C . PHE B 1 236 ? -11.102 -15.312 -17.391 1 91.19 236 PHE B C 1
ATOM 4632 O O . PHE B 1 236 ? -11.164 -16.516 -17.125 1 91.19 236 PHE B O 1
ATOM 4639 N N . TYR B 1 237 ? -12.039 -14.461 -16.984 1 93.94 237 TYR B N 1
ATOM 4640 C CA . TYR B 1 237 ? -13.086 -14.852 -16.062 1 93.94 237 TYR B CA 1
ATOM 4641 C C . TYR B 1 237 ? -14.445 -14.906 -16.75 1 93.94 237 TYR B C 1
ATOM 4643 O O . TYR B 1 237 ? -15.477 -15.047 -16.109 1 93.94 237 TYR B O 1
ATOM 4651 N N . HIS B 1 238 ? -14.453 -14.984 -17.953 1 88.62 238 HIS B N 1
ATOM 4652 C CA . HIS B 1 238 ? -15.695 -14.875 -18.719 1 88.62 238 HIS B CA 1
ATOM 4653 C C . HIS B 1 238 ? -16.547 -16.141 -18.562 1 88.62 238 HIS B C 1
ATOM 4655 O O . HIS B 1 238 ? -16.062 -17.156 -18.094 1 88.62 238 HIS B O 1
ATOM 4661 N N . ASN B 1 239 ? -17.875 -15.938 -18.844 1 80.81 239 ASN B N 1
ATOM 4662 C CA . ASN B 1 239 ? -18.844 -16.984 -19.078 1 80.81 239 ASN B CA 1
ATOM 4663 C C . ASN B 1 239 ? -19.375 -17.578 -17.781 1 80.81 239 ASN B C 1
ATOM 4665 O O . ASN B 1 239 ? -19.734 -18.75 -17.719 1 80.81 239 ASN B O 1
ATOM 4669 N N . LYS B 1 240 ? -19.312 -16.859 -16.75 1 90.38 240 LYS B N 1
ATOM 4670 C CA . LYS B 1 240 ? -19.953 -17.328 -15.523 1 90.38 240 LYS B CA 1
ATOM 4671 C C . LYS B 1 240 ? -20.625 -16.172 -14.789 1 90.38 240 LYS B C 1
ATOM 4673 O O . LYS B 1 240 ? -20 -15.172 -14.469 1 90.38 240 LYS B O 1
ATOM 4678 N N . ASN B 1 241 ? -21.891 -16.359 -14.648 1 94.81 241 ASN B N 1
ATOM 4679 C CA . ASN B 1 241 ? -22.656 -15.43 -13.805 1 94.81 241 ASN B CA 1
ATOM 4680 C C . ASN B 1 241 ? -22.984 -16.047 -12.445 1 94.81 241 ASN B C 1
ATOM 4682 O O . ASN B 1 241 ? -23.281 -17.234 -12.359 1 94.81 241 ASN B O 1
ATOM 4686 N N . PRO B 1 242 ? -22.922 -15.258 -11.477 1 96.62 242 PRO B N 1
ATOM 4687 C CA . PRO B 1 242 ? -23.203 -15.805 -10.148 1 96.62 242 PRO B CA 1
ATOM 4688 C C . PRO B 1 242 ? -24.688 -16.078 -9.922 1 96.62 242 PRO B C 1
ATOM 4690 O O . PRO B 1 242 ? -25.547 -15.406 -10.523 1 96.62 242 PRO B O 1
ATOM 4693 N N . ASN B 1 243 ? -24.984 -17.078 -9.055 1 98.06 243 ASN B N 1
ATOM 4694 C CA . ASN B 1 243 ? -26.328 -17.156 -8.492 1 98.06 243 ASN B CA 1
ATOM 4695 C C . ASN B 1 243 ? -26.641 -15.953 -7.617 1 98.06 243 ASN B C 1
ATOM 4697 O O . ASN B 1 243 ? -25.734 -15.383 -6.988 1 98.06 243 ASN B O 1
ATOM 4701 N N . ILE B 1 244 ? -27.906 -15.57 -7.625 1 98.44 244 ILE B N 1
ATOM 4702 C CA . ILE B 1 244 ? -28.297 -14.352 -6.918 1 98.44 244 ILE B CA 1
ATOM 4703 C C . ILE B 1 244 ? -29.172 -14.703 -5.727 1 98.44 244 ILE B C 1
ATOM 4705 O O . ILE B 1 244 ? -30.094 -15.516 -5.848 1 98.44 244 ILE B O 1
ATOM 4709 N N . ALA B 1 245 ? -28.844 -14.211 -4.602 1 98.56 245 ALA B N 1
ATOM 4710 C CA . ALA B 1 245 ? -29.719 -14.219 -3.438 1 98.56 245 ALA B CA 1
ATOM 4711 C C . ALA B 1 245 ? -30.109 -12.805 -3.033 1 98.56 245 ALA B C 1
ATOM 4713 O O . ALA B 1 245 ? -29.25 -11.977 -2.727 1 98.56 245 ALA B O 1
ATOM 4714 N N . ILE B 1 246 ? -31.406 -12.523 -3.053 1 98.19 246 ILE B N 1
ATOM 4715 C CA . ILE B 1 246 ? -31.938 -11.203 -2.701 1 98.19 246 ILE B 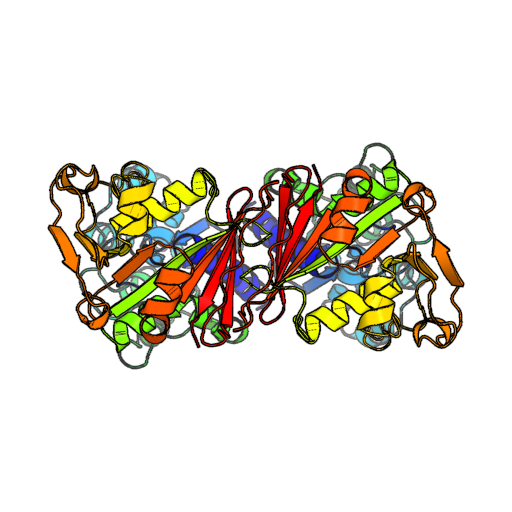CA 1
ATOM 4716 C C . ILE B 1 246 ? -32.562 -11.25 -1.306 1 98.19 246 ILE B C 1
ATOM 4718 O O . ILE B 1 246 ? -33.438 -12.055 -1.044 1 98.19 246 ILE B O 1
ATOM 4722 N N . LEU B 1 247 ? -32 -10.484 -0.439 1 98 247 LEU B N 1
ATOM 4723 C CA . LEU B 1 247 ? -32.625 -10.32 0.873 1 98 247 LEU B CA 1
ATOM 4724 C C . LEU B 1 247 ? -33.625 -9.18 0.863 1 98 247 LEU B C 1
ATOM 4726 O O . LEU B 1 247 ? -33.25 -8.016 0.71 1 98 247 LEU B O 1
ATOM 4730 N N . SER B 1 248 ? -34.875 -9.508 1.041 1 96.94 248 SER B N 1
ATOM 4731 C CA . SER B 1 248 ? -35.906 -8.477 0.98 1 96.94 248 SER B CA 1
ATOM 4732 C C . SER B 1 248 ? -37.125 -8.883 1.792 1 96.94 248 SER B C 1
ATOM 4734 O O . SER B 1 248 ? -37.531 -10.047 1.762 1 96.94 248 SER B O 1
ATOM 4736 N N . LYS B 1 249 ? -37.656 -7.938 2.504 1 93.5 249 LYS B N 1
ATOM 4737 C CA . LYS B 1 249 ? -38.906 -8.141 3.188 1 93.5 249 LYS B CA 1
ATOM 4738 C C . LYS B 1 249 ? -40.094 -7.734 2.299 1 93.5 249 LYS B C 1
ATOM 4740 O O . LYS B 1 249 ? -41.219 -8.172 2.52 1 93.5 249 LYS B O 1
ATOM 4745 N N . ARG B 1 250 ? -39.875 -6.938 1.336 1 93.75 250 ARG B N 1
ATOM 4746 C CA . ARG B 1 250 ? -40.906 -6.453 0.41 1 93.75 250 ARG B CA 1
ATOM 4747 C C . ARG B 1 250 ? -40.812 -7.184 -0.927 1 93.75 250 ARG B C 1
ATOM 4749 O O . ARG B 1 250 ? -39.781 -7.723 -1.281 1 93.75 250 ARG B O 1
ATOM 4756 N N . SER B 1 251 ? -41.844 -7.082 -1.642 1 93.75 251 SER B N 1
ATOM 4757 C CA . SER B 1 251 ? -41.906 -7.758 -2.934 1 93.75 251 SER B CA 1
ATOM 4758 C C . SER B 1 251 ? -40.906 -7.156 -3.922 1 93.75 251 SER B C 1
ATOM 4760 O O . SER B 1 251 ? -40.594 -5.965 -3.852 1 93.75 251 SER B O 1
ATOM 4762 N N . ILE B 1 252 ? -40.406 -8.008 -4.789 1 96.19 252 ILE B N 1
ATOM 4763 C CA . ILE B 1 252 ? -39.5 -7.609 -5.871 1 96.19 252 ILE B CA 1
ATOM 4764 C C . ILE B 1 252 ? -40.219 -7.719 -7.211 1 96.19 252 ILE B C 1
ATOM 4766 O O . ILE B 1 252 ? -40.906 -8.719 -7.477 1 96.19 252 ILE B O 1
ATOM 4770 N N . ASN B 1 253 ? -40.156 -6.691 -7.996 1 96 253 ASN B N 1
ATOM 4771 C CA . ASN B 1 253 ? -40.75 -6.688 -9.328 1 96 253 ASN B CA 1
ATOM 4772 C C . ASN B 1 253 ? -40.219 -7.832 -10.18 1 96 253 ASN B C 1
ATOM 4774 O O . ASN B 1 253 ? -39.031 -7.926 -10.43 1 96 253 ASN B O 1
ATOM 4778 N N . PRO B 1 254 ? -41.062 -8.664 -10.703 1 94.5 254 PRO B N 1
ATOM 4779 C CA . PRO B 1 254 ? -40.625 -9.805 -11.5 1 94.5 254 PRO B CA 1
ATOM 4780 C C . PRO B 1 254 ? -39.969 -9.383 -12.82 1 94.5 254 PRO B C 1
ATOM 4782 O O . PRO B 1 254 ? -39.344 -10.203 -13.492 1 94.5 254 PRO B O 1
ATOM 4785 N N . HIS B 1 255 ? -40.062 -8.133 -13.133 1 96.06 255 HIS B N 1
ATOM 4786 C CA . HIS B 1 255 ? -39.5 -7.648 -14.383 1 96.06 255 HIS B CA 1
ATOM 4787 C C . HIS B 1 255 ? -38.188 -6.941 -14.148 1 96.06 255 HIS B C 1
ATOM 4789 O O . HIS B 1 255 ? -37.625 -6.328 -15.062 1 96.06 255 HIS B O 1
ATOM 4795 N N . SER B 1 256 ? -37.75 -7.043 -12.922 1 96.94 256 SER B N 1
ATOM 4796 C CA . SER B 1 256 ? -36.438 -6.473 -12.641 1 96.94 256 SER B CA 1
ATOM 4797 C C . SER B 1 256 ? -35.375 -7.098 -13.523 1 96.94 256 SER B C 1
ATOM 4799 O O . SER B 1 256 ? -35.438 -8.281 -13.852 1 96.94 256 SER B O 1
ATOM 4801 N N . LYS B 1 257 ? -34.344 -6.344 -13.875 1 97.5 257 LYS B N 1
ATOM 4802 C CA . LYS B 1 257 ? -33.281 -6.73 -14.82 1 97.5 257 LYS B CA 1
ATOM 4803 C C . LYS B 1 257 ? -32.531 -7.965 -14.328 1 97.5 257 LYS B C 1
ATOM 4805 O O . LYS B 1 257 ? -32.062 -8.766 -15.133 1 97.5 257 LYS B O 1
ATOM 4810 N N . VAL B 1 258 ? -32.469 -8.117 -13.062 1 97.06 258 VAL B N 1
ATOM 4811 C CA . VAL B 1 258 ? -31.703 -9.203 -12.453 1 97.06 258 VAL B CA 1
ATOM 4812 C C . VAL B 1 258 ? -32.25 -10.547 -12.914 1 97.06 258 VAL B C 1
ATOM 4814 O O . VAL B 1 258 ? -31.516 -11.539 -12.992 1 97.06 258 VAL B O 1
ATOM 4817 N N . PHE B 1 259 ? -33.531 -10.602 -13.336 1 97 259 PHE B N 1
ATOM 4818 C CA . PHE B 1 259 ? -34.156 -11.852 -13.695 1 97 259 PHE B CA 1
ATOM 4819 C C . PHE B 1 259 ? -33.969 -12.164 -15.172 1 97 259 PHE B C 1
ATOM 4821 O O . PHE B 1 259 ? -34.281 -13.266 -15.633 1 97 259 PHE B O 1
ATOM 4828 N N . SER B 1 260 ? -33.375 -11.32 -15.906 1 95.44 260 SER B N 1
ATOM 4829 C CA . SER B 1 260 ? -33.281 -11.484 -17.344 1 95.44 260 SER B CA 1
ATOM 4830 C C . SER B 1 260 ? -31.953 -12.109 -17.75 1 95.44 260 SER B C 1
ATOM 4832 O O . SER B 1 260 ? -31.766 -12.508 -18.891 1 95.44 260 SER B O 1
ATOM 4834 N N . VAL B 1 261 ? -31.047 -12.188 -16.797 1 94.94 261 VAL B N 1
ATOM 4835 C CA . VAL B 1 261 ? -29.734 -12.742 -17.078 1 94.94 261 VAL B CA 1
ATOM 4836 C C . VAL B 1 261 ? -29.797 -14.273 -17.062 1 94.94 261 VAL B C 1
ATOM 4838 O O . VAL B 1 261 ? -30.297 -14.867 -16.109 1 94.94 261 VAL B O 1
ATOM 4841 N N . PRO B 1 262 ? -29.297 -14.945 -18.047 1 91.94 262 PRO B N 1
ATOM 4842 C CA . PRO B 1 262 ? -29.438 -16.391 -18.156 1 91.94 262 PRO B CA 1
ATOM 4843 C C . PRO B 1 262 ? -28.406 -17.156 -17.328 1 91.94 262 PRO B C 1
ATOM 4845 O O . PRO B 1 262 ? -27.453 -16.562 -16.828 1 91.94 262 PRO B O 1
ATOM 4848 N N . ASN B 1 263 ? -28.688 -18.438 -17.141 1 92.06 263 ASN B N 1
ATOM 4849 C CA . ASN B 1 263 ? -27.75 -19.406 -16.609 1 92.06 263 ASN B CA 1
ATOM 4850 C C . ASN B 1 263 ? -27.391 -19.094 -15.156 1 92.06 263 ASN B C 1
ATOM 4852 O O . ASN B 1 263 ? -26.203 -19.078 -14.789 1 92.06 263 ASN B O 1
ATOM 4856 N N . ARG B 1 264 ? -28.344 -18.703 -14.398 1 96.19 264 ARG B N 1
ATOM 4857 C CA . ARG B 1 264 ? -28.141 -18.484 -12.969 1 96.19 264 ARG B CA 1
ATOM 4858 C C . ARG B 1 264 ? -29.438 -18.688 -12.203 1 96.19 264 ARG B C 1
ATOM 4860 O O . ARG B 1 264 ? -30.516 -18.719 -12.797 1 96.19 264 ARG B O 1
ATOM 4867 N N . LEU B 1 265 ? -29.359 -18.922 -10.984 1 97 265 LEU B N 1
ATOM 4868 C CA . LEU B 1 265 ? -30.516 -18.953 -10.086 1 97 265 LEU B CA 1
ATOM 4869 C C . LEU B 1 265 ? -30.672 -17.594 -9.383 1 97 265 LEU B C 1
ATOM 4871 O O . LEU B 1 265 ? -29.672 -16.984 -8.992 1 97 265 LEU B O 1
ATOM 4875 N N . VAL B 1 266 ? -31.906 -17.156 -9.367 1 97.81 266 VAL B N 1
ATOM 4876 C CA . VAL B 1 266 ? -32.25 -15.953 -8.594 1 97.81 266 VAL B CA 1
ATOM 4877 C C . VAL B 1 266 ? -33.281 -16.297 -7.531 1 97.81 266 VAL B C 1
ATOM 4879 O O . VAL B 1 266 ? -34.406 -16.703 -7.855 1 97.81 266 VAL B O 1
ATOM 4882 N N . ASN B 1 267 ? -32.906 -16.203 -6.277 1 97.56 267 ASN B N 1
ATOM 4883 C CA . ASN B 1 267 ? -33.812 -16.516 -5.168 1 97.56 267 ASN B CA 1
ATOM 4884 C C . ASN B 1 267 ? -34 -15.328 -4.234 1 97.56 267 ASN B C 1
ATOM 4886 O O . ASN B 1 267 ? -33.062 -14.57 -3.994 1 97.56 267 ASN B O 1
ATOM 4890 N N . ILE B 1 268 ? -35.188 -15.211 -3.709 1 97.62 268 ILE B N 1
ATOM 4891 C CA . ILE B 1 268 ? -35.531 -14.148 -2.77 1 97.62 268 ILE B CA 1
ATOM 4892 C C . ILE B 1 268 ? -35.688 -14.727 -1.364 1 97.62 268 ILE B C 1
ATOM 4894 O O . ILE B 1 268 ? -36.344 -15.742 -1.177 1 97.62 268 ILE B O 1
ATOM 4898 N N . PHE B 1 269 ? -35.031 -14.117 -0.456 1 97.62 269 PHE B N 1
ATOM 4899 C CA . PHE B 1 269 ? -35.094 -14.516 0.945 1 97.62 269 PHE B CA 1
ATOM 4900 C C . PHE B 1 269 ? -35.656 -13.391 1.799 1 97.62 269 PHE B C 1
ATOM 4902 O O . PHE B 1 269 ? -35.312 -12.219 1.588 1 97.62 269 PHE B O 1
ATOM 4909 N N . ASN B 1 270 ? -36.469 -13.75 2.822 1 96.31 270 ASN B N 1
ATOM 4910 C CA . ASN B 1 270 ? -37.094 -12.734 3.668 1 96.31 270 ASN B CA 1
ATOM 4911 C C . ASN B 1 270 ? -36.406 -12.648 5.031 1 96.31 270 ASN B C 1
ATOM 4913 O O . ASN B 1 270 ? -36.625 -11.695 5.777 1 96.31 270 ASN B O 1
ATOM 4917 N N . ASN B 1 271 ? -35.562 -13.68 5.254 1 95.5 271 ASN B N 1
ATOM 4918 C CA . ASN B 1 271 ? -34.844 -13.742 6.512 1 95.5 271 ASN B CA 1
ATOM 4919 C C . ASN B 1 271 ? -33.344 -13.969 6.281 1 95.5 271 ASN B C 1
ATOM 4921 O O . ASN B 1 271 ? -32.938 -14.906 5.586 1 95.5 271 ASN B O 1
ATOM 4925 N N . PRO B 1 272 ? -32.5 -13.117 6.906 1 95.12 272 PRO B N 1
ATOM 4926 C CA . PRO B 1 272 ? -31.062 -13.266 6.742 1 95.12 272 PRO B CA 1
ATOM 4927 C C . PRO B 1 272 ? -30.578 -14.672 7.082 1 95.12 272 PRO B C 1
ATOM 4929 O O . PRO B 1 272 ? -29.609 -15.148 6.48 1 95.12 272 PRO B O 1
ATOM 4932 N N . LYS B 1 273 ? -31.188 -15.32 8 1 94.19 273 LYS B N 1
ATOM 4933 C CA . LYS B 1 273 ? -30.766 -16.641 8.461 1 94.19 273 LYS B CA 1
ATOM 4934 C C . LYS B 1 273 ? -30.906 -17.672 7.355 1 94.19 273 LYS B C 1
ATOM 4936 O O . LYS B 1 273 ? -30.266 -18.734 7.402 1 94.19 273 LYS B O 1
ATOM 4941 N N . ASP B 1 274 ? -31.781 -17.375 6.41 1 96.19 274 ASP B N 1
ATOM 4942 C CA . ASP B 1 274 ? -32.062 -18.344 5.363 1 96.19 274 ASP B CA 1
ATOM 4943 C C . ASP B 1 274 ? -31.141 -18.172 4.172 1 96.19 274 ASP B C 1
ATOM 4945 O O . ASP B 1 274 ? -31.156 -18.984 3.234 1 96.19 274 ASP B O 1
ATOM 4949 N N . LEU B 1 275 ? -30.328 -17.172 4.184 1 97.5 275 LEU B N 1
ATOM 4950 C CA . LEU B 1 275 ? -29.406 -16.906 3.084 1 97.5 275 LEU B CA 1
ATOM 4951 C C . LEU B 1 275 ? -28.375 -18.031 2.967 1 97.5 275 LEU B C 1
ATOM 4953 O O . LEU B 1 275 ? -27.984 -18.625 3.975 1 97.5 275 LEU B O 1
ATOM 4957 N N . PRO B 1 276 ? -27.938 -18.312 1.811 1 96.81 276 PRO B N 1
ATOM 4958 C CA . PRO B 1 276 ? -26.953 -19.375 1.586 1 96.81 276 PRO B CA 1
ATOM 4959 C C . PRO B 1 276 ? -25.516 -18.922 1.88 1 96.81 276 PRO B C 1
ATOM 4961 O O . PRO B 1 276 ? -24.656 -18.969 0.998 1 96.81 276 PRO B O 1
ATOM 4964 N N . LEU B 1 277 ? -25.234 -18.625 3.094 1 97.62 277 LEU B N 1
ATOM 4965 C CA . LEU B 1 277 ? -23.953 -18.047 3.477 1 97.62 277 LEU B CA 1
ATOM 4966 C C . LEU B 1 277 ? -23.062 -19.078 4.129 1 97.62 277 LEU B C 1
ATOM 4968 O O . LEU B 1 277 ? -21.984 -18.75 4.625 1 97.62 277 LEU B O 1
ATOM 4972 N N . GLU B 1 278 ? -23.469 -20.297 4.152 1 97.25 278 GLU B N 1
ATOM 4973 C CA . GLU B 1 278 ? -22.766 -21.297 4.93 1 97.25 278 GLU B CA 1
ATOM 4974 C C . GLU B 1 278 ? -21.953 -22.219 4.027 1 97.25 278 GLU B C 1
ATOM 4976 O O . GLU B 1 278 ? -21.344 -23.188 4.5 1 97.25 278 GLU B O 1
ATOM 4981 N N . LYS B 1 279 ? -21.969 -21.891 2.758 1 97.25 279 LYS B N 1
ATOM 4982 C CA . LYS B 1 279 ? -21.203 -22.734 1.839 1 97.25 279 LYS B CA 1
ATOM 4983 C C . LYS B 1 279 ? -20.625 -21.891 0.697 1 97.25 279 LYS B C 1
ATOM 4985 O O . LYS B 1 279 ? -21.297 -21.016 0.164 1 97.25 279 LYS B O 1
ATOM 4990 N N . GLY B 1 280 ? -19.375 -22.219 0.391 1 97.75 280 GLY B N 1
ATOM 4991 C CA . GLY B 1 280 ? -18.781 -21.641 -0.793 1 97.75 280 GLY B CA 1
ATOM 4992 C C . GLY B 1 280 ? -18.375 -20.188 -0.604 1 97.75 280 GLY B C 1
ATOM 4993 O O . GLY B 1 280 ? -18.312 -19.688 0.525 1 97.75 280 GLY B O 1
ATOM 4994 N N . PHE B 1 281 ? -17.953 -19.547 -1.655 1 98.44 281 PHE B N 1
ATOM 4995 C CA . PHE B 1 281 ? -17.594 -18.125 -1.675 1 98.44 281 PHE B CA 1
ATOM 4996 C C . PHE B 1 281 ? -18.828 -17.266 -1.915 1 98.44 281 PHE B C 1
ATOM 4998 O O . PHE B 1 281 ? -19.406 -17.266 -3.008 1 98.44 281 PHE B O 1
ATOM 5005 N N . ASN B 1 282 ? -19.281 -16.562 -0.916 1 98.81 282 ASN B N 1
ATOM 5006 C CA . ASN B 1 282 ? -20.422 -15.641 -0.976 1 98.81 282 ASN B CA 1
ATOM 5007 C C . ASN B 1 282 ? -19.969 -14.18 -1.021 1 98.81 282 ASN B C 1
ATOM 5009 O O . ASN B 1 282 ? -19.281 -13.711 -0.107 1 98.81 282 ASN B O 1
ATOM 5013 N N . PHE B 1 283 ? -20.297 -13.57 -2.086 1 98.69 283 PHE B N 1
ATOM 5014 C CA . PHE B 1 283 ? -19.953 -12.172 -2.314 1 98.69 283 PHE B CA 1
ATOM 5015 C C . PHE B 1 283 ? -21.156 -11.273 -2.059 1 98.69 283 PHE B C 1
ATOM 5017 O O . PHE B 1 283 ? -22.203 -11.422 -2.709 1 98.69 283 PHE B O 1
ATOM 5024 N N . ILE B 1 284 ? -21.062 -10.406 -1.068 1 98.69 284 ILE B N 1
ATOM 5025 C CA . ILE B 1 284 ? -22.188 -9.57 -0.639 1 98.69 284 ILE B CA 1
ATOM 5026 C C . ILE B 1 284 ? -21.922 -8.117 -1.027 1 98.69 284 ILE B C 1
ATOM 5028 O O . ILE B 1 284 ? -20.859 -7.566 -0.698 1 98.69 284 ILE B O 1
ATOM 5032 N N . GLU B 1 285 ? -22.797 -7.547 -1.78 1 96.75 285 GLU B N 1
ATOM 5033 C CA . GLU B 1 285 ? -22.703 -6.145 -2.17 1 96.75 285 GLU B CA 1
ATOM 5034 C C . GLU B 1 285 ? -23.859 -5.328 -1.588 1 96.75 285 GLU B C 1
ATOM 5036 O O . GLU B 1 285 ? -25.031 -5.668 -1.775 1 96.75 285 GLU B O 1
ATOM 5041 N N . GLY B 1 286 ? -23.531 -4.285 -0.887 1 93 286 GLY B N 1
ATOM 5042 C CA . GLY B 1 286 ? -24.609 -3.471 -0.343 1 93 286 GLY B CA 1
ATOM 5043 C C . GLY B 1 286 ? -24.109 -2.357 0.562 1 93 286 GLY B C 1
ATOM 5044 O O . GLY B 1 286 ? -22.922 -2.043 0.573 1 93 286 GLY B O 1
ATOM 5045 N N . GLY B 1 287 ? -25.031 -1.735 1.237 1 88.69 287 GLY B N 1
ATOM 5046 C CA . GLY B 1 287 ? -24.719 -0.646 2.148 1 88.69 287 GLY B CA 1
ATOM 5047 C C . GLY B 1 287 ? -24.656 -1.083 3.6 1 88.69 287 GLY B C 1
ATOM 5048 O O . GLY B 1 287 ? -24.594 -2.279 3.891 1 88.69 287 GLY B O 1
ATOM 5049 N N . TRP B 1 288 ? -24.688 -0.121 4.473 1 86.19 288 TRP B N 1
ATOM 5050 C CA . TRP B 1 288 ? -24.484 -0.376 5.895 1 86.19 288 TRP B CA 1
ATOM 5051 C C . TRP B 1 288 ? -25.656 -1.163 6.48 1 86.19 288 TRP B C 1
ATOM 5053 O O . TRP B 1 288 ? -25.469 -1.971 7.395 1 86.19 288 TRP B O 1
ATOM 5063 N N . GLY B 1 289 ? -26.844 -0.9 5.988 1 86.44 289 GLY B N 1
ATOM 5064 C CA . GLY B 1 289 ? -27.984 -1.658 6.477 1 86.44 289 GLY B CA 1
ATOM 5065 C C . GLY B 1 289 ? -27.828 -3.156 6.281 1 86.44 289 GLY B C 1
ATOM 5066 O O . GLY B 1 289 ? -28.078 -3.934 7.207 1 86.44 289 GLY B O 1
ATOM 5067 N N . LEU B 1 290 ? -27.484 -3.494 5.074 1 92.25 290 LEU B N 1
ATOM 5068 C CA . LEU B 1 290 ? -27.25 -4.906 4.797 1 92.25 290 LEU B CA 1
ATOM 5069 C C . LEU B 1 290 ? -26.078 -5.43 5.609 1 92.25 290 LEU B C 1
ATOM 5071 O O . LEU B 1 290 ? -26.125 -6.547 6.137 1 92.25 290 LEU B O 1
ATOM 5075 N N . PHE B 1 291 ? -25.031 -4.684 5.742 1 92.06 291 PHE B N 1
ATOM 5076 C CA . PHE B 1 291 ? -23.859 -5.066 6.52 1 92.06 291 PHE B CA 1
ATOM 5077 C C . PHE B 1 291 ? -24.25 -5.398 7.957 1 92.06 291 PHE B C 1
ATOM 5079 O O . PHE B 1 291 ? -23.844 -6.434 8.492 1 92.06 291 PHE B O 1
ATOM 5086 N N . GLU B 1 292 ? -25.047 -4.535 8.477 1 89.5 292 GLU B N 1
ATOM 5087 C CA . GLU B 1 292 ? -25.484 -4.73 9.859 1 89.5 292 GLU B CA 1
ATOM 5088 C C . GLU B 1 292 ? -26.297 -6.008 10.016 1 89.5 292 GLU B C 1
ATOM 5090 O O . GLU B 1 292 ? -26.141 -6.742 10.992 1 89.5 292 GLU B O 1
ATOM 5095 N N . SER B 1 293 ? -27.125 -6.266 9.094 1 91.69 293 SER B N 1
ATOM 5096 C CA . SER B 1 293 ? -28.031 -7.41 9.164 1 91.69 293 SER B CA 1
ATOM 5097 C C . SER B 1 293 ? -27.266 -8.727 9.062 1 91.69 293 SER B C 1
ATOM 5099 O O . SER B 1 293 ? -27.75 -9.766 9.508 1 91.69 293 SER B O 1
ATOM 5101 N N . LEU B 1 294 ? -26.031 -8.656 8.5 1 94.88 294 LEU B N 1
ATOM 5102 C CA . LEU B 1 294 ? -25.266 -9.883 8.266 1 94.88 294 LEU B CA 1
ATOM 5103 C C . LEU B 1 294 ? -23.953 -9.867 9.031 1 94.88 294 LEU B C 1
ATOM 5105 O O . LEU B 1 294 ? -23.047 -10.641 8.727 1 94.88 294 LEU B O 1
ATOM 5109 N N . ARG B 1 295 ? -23.766 -9.016 9.961 1 91.62 295 ARG B N 1
ATOM 5110 C CA . ARG B 1 295 ? -22.531 -8.7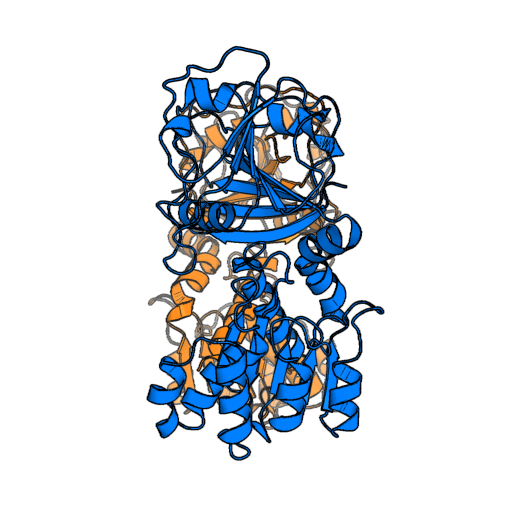19 10.664 1 91.62 295 ARG B CA 1
ATOM 5111 C C . ARG B 1 295 ? -21.859 -10 11.164 1 91.62 295 ARG B C 1
ATOM 5113 O O . ARG B 1 295 ? -20.672 -10.203 10.977 1 91.62 295 ARG B O 1
ATOM 5120 N N . ASP B 1 296 ? -22.578 -10.859 11.727 1 92.12 296 ASP B N 1
ATOM 5121 C CA . ASP B 1 296 ? -22.047 -12.055 12.383 1 92.12 296 ASP B CA 1
ATOM 5122 C C . ASP B 1 296 ? -21.641 -13.109 11.352 1 92.12 296 ASP B C 1
ATOM 5124 O O . ASP B 1 296 ? -20.953 -14.078 11.688 1 92.12 296 ASP B O 1
ATOM 5128 N N . LYS B 1 297 ? -22.031 -12.883 10.117 1 95.75 297 LYS B N 1
ATOM 5129 C CA . LYS B 1 297 ? -21.75 -13.867 9.07 1 95.75 297 LYS B CA 1
ATOM 5130 C C . LYS B 1 297 ? -20.641 -13.391 8.148 1 95.75 297 LYS B C 1
ATOM 5132 O O . LYS B 1 297 ? -20.109 -14.172 7.344 1 95.75 297 LYS B O 1
ATOM 5137 N N . ILE B 1 298 ? -20.25 -12.172 8.297 1 96.81 298 ILE B N 1
ATOM 5138 C CA . ILE B 1 298 ? -19.25 -11.586 7.414 1 96.81 298 ILE B CA 1
ATOM 5139 C C . ILE B 1 298 ? -17.859 -11.914 7.934 1 96.81 298 ILE B C 1
ATOM 5141 O O . ILE B 1 298 ? -17.578 -11.75 9.125 1 96.81 298 ILE B O 1
ATOM 5145 N N . ASP B 1 299 ? -16.984 -12.367 7.039 1 98.25 299 ASP B N 1
ATOM 5146 C CA . ASP B 1 299 ? -15.609 -12.648 7.43 1 98.25 299 ASP B CA 1
ATOM 5147 C C . ASP B 1 299 ? -14.711 -11.438 7.172 1 98.25 299 ASP B C 1
ATOM 5149 O O . ASP B 1 299 ? -13.898 -11.07 8.016 1 98.25 299 ASP B O 1
ATOM 5153 N N . VAL B 1 300 ? -14.82 -10.852 6.016 1 98.38 300 VAL B N 1
ATOM 5154 C CA . VAL B 1 300 ? -13.977 -9.734 5.602 1 98.38 300 VAL B CA 1
ATOM 5155 C C . VAL B 1 300 ? -14.828 -8.648 4.949 1 98.38 300 VAL B C 1
ATOM 5157 O O . VAL B 1 300 ? -15.75 -8.953 4.184 1 98.38 300 VAL B O 1
ATOM 5160 N N . LEU B 1 301 ? -14.617 -7.441 5.305 1 96.88 301 LEU B N 1
ATOM 5161 C CA . LEU B 1 301 ? -15.172 -6.258 4.656 1 96.88 301 LEU B CA 1
ATOM 5162 C C . LEU B 1 301 ? -14.18 -5.676 3.654 1 96.88 301 LEU B C 1
ATOM 5164 O O . LEU B 1 301 ? -13.039 -5.375 4.008 1 96.88 301 LEU B O 1
ATOM 5168 N N . LEU B 1 302 ? -14.531 -5.656 2.396 1 97.5 302 LEU B N 1
ATOM 5169 C CA . LEU B 1 302 ? -13.781 -4.949 1.365 1 97.5 302 LEU B CA 1
ATOM 5170 C C . LEU B 1 302 ? -14.359 -3.559 1.127 1 97.5 302 LEU B C 1
ATOM 5172 O O . LEU B 1 302 ? -15.422 -3.424 0.517 1 97.5 302 LEU B O 1
ATOM 5176 N N . LEU B 1 303 ? -13.672 -2.572 1.578 1 95.25 303 LEU B N 1
ATOM 5177 C CA . LEU B 1 303 ? -14.133 -1.192 1.465 1 95.25 303 LEU B CA 1
ATOM 5178 C C . LEU B 1 303 ? -13.445 -0.485 0.3 1 95.25 303 LEU B C 1
ATOM 5180 O O . LEU B 1 303 ? -12.219 -0.372 0.273 1 95.25 303 LEU B O 1
ATOM 5184 N N . HIS B 1 304 ? -14.234 -0.111 -0.689 1 95.25 304 HIS B N 1
ATOM 5185 C CA . HIS B 1 304 ? -13.773 0.805 -1.726 1 95.25 304 HIS B CA 1
ATOM 5186 C C . HIS B 1 304 ? -13.938 2.258 -1.294 1 95.25 304 HIS B C 1
ATOM 5188 O O . HIS B 1 304 ? -15.062 2.766 -1.239 1 95.25 304 HIS B O 1
ATOM 5194 N N . SER B 1 305 ? -12.852 2.916 -0.987 1 92.5 305 SER B N 1
ATOM 5195 C CA . SER B 1 305 ? -12.891 4.312 -0.564 1 92.5 305 SER B CA 1
ATOM 5196 C C . SER B 1 305 ? -12.469 5.246 -1.693 1 92.5 305 SER B C 1
ATOM 5198 O O . SER B 1 305 ? -11.289 5.312 -2.037 1 92.5 305 SER B O 1
ATOM 5200 N N . HIS B 1 306 ? -13.367 5.938 -2.258 1 91.75 306 HIS B N 1
ATOM 5201 C CA . HIS B 1 306 ? -13.094 6.82 -3.385 1 91.75 306 HIS B CA 1
ATOM 5202 C C . HIS B 1 306 ? -12.68 8.211 -2.904 1 91.75 306 HIS B C 1
ATOM 5204 O O . HIS B 1 306 ? -13.273 8.75 -1.969 1 91.75 306 HIS B O 1
ATOM 5210 N N . ALA B 1 307 ? -11.703 8.805 -3.525 1 90.25 307 ALA B N 1
ATOM 5211 C CA . ALA B 1 307 ? -11.148 10.102 -3.129 1 90.25 307 ALA B CA 1
ATOM 5212 C C . ALA B 1 307 ? -12.039 11.242 -3.617 1 90.25 307 ALA B C 1
ATOM 5214 O O . ALA B 1 307 ? -11.57 12.141 -4.32 1 90.25 307 ALA B O 1
ATOM 5215 N N . SER B 1 308 ? -13.242 11.219 -3.203 1 87.69 308 SER B N 1
ATOM 5216 C CA . SER B 1 308 ? -14.195 12.258 -3.568 1 87.69 308 SER B CA 1
ATOM 5217 C C . SER B 1 308 ? -15.25 12.445 -2.477 1 87.69 308 SER B C 1
ATOM 5219 O O . SER B 1 308 ? -15.359 11.625 -1.566 1 87.69 308 SER B O 1
ATOM 5221 N N . MET B 1 309 ? -15.867 13.641 -2.502 1 82.19 309 MET B N 1
ATOM 5222 C CA . MET B 1 309 ? -17.016 13.977 -1.671 1 82.19 309 MET B CA 1
ATOM 5223 C C . MET B 1 309 ? -18.078 14.719 -2.48 1 82.19 309 MET B C 1
ATOM 5225 O O . MET B 1 309 ? -17.75 15.492 -3.377 1 82.19 309 MET B O 1
ATOM 5229 N N . ILE B 1 310 ? -19.281 14.406 -2.141 1 77.38 310 ILE B N 1
ATOM 5230 C CA . ILE B 1 310 ? -20.375 15.078 -2.854 1 77.38 310 ILE B CA 1
ATOM 5231 C C . ILE B 1 310 ? -20.953 16.188 -1.98 1 77.38 310 ILE B C 1
ATOM 5233 O O . ILE B 1 310 ? -20.609 16.297 -0.799 1 77.38 310 ILE B O 1
ATOM 5237 N N . SER B 1 311 ? -21.797 17.016 -2.555 1 75.88 311 SER B N 1
ATOM 5238 C CA . SER B 1 311 ? -22.375 18.172 -1.878 1 75.88 311 SER B CA 1
ATOM 5239 C C . SER B 1 311 ? -23.719 17.828 -1.229 1 75.88 311 SER B C 1
ATOM 5241 O O . SER B 1 311 ? -24.328 18.656 -0.562 1 75.88 311 SER B O 1
ATOM 5243 N N . GLU B 1 312 ? -24.047 16.594 -1.316 1 72.56 312 GLU B N 1
ATOM 5244 C CA . GLU B 1 312 ? -25.344 16.188 -0.763 1 72.56 312 GLU B CA 1
ATOM 5245 C C . GLU B 1 312 ? -25.188 15.648 0.656 1 72.56 312 GLU B C 1
ATOM 5247 O O . GLU B 1 312 ? -24.219 14.938 0.953 1 72.56 312 GLU B O 1
ATOM 5252 N N . ALA B 1 313 ? -26.031 16.188 1.463 1 66 313 ALA B N 1
ATOM 5253 C CA . ALA B 1 313 ? -26.078 15.656 2.822 1 66 313 ALA B CA 1
ATOM 5254 C C . ALA B 1 313 ? -26.75 14.281 2.857 1 66 313 ALA B C 1
ATOM 5256 O O . ALA B 1 313 ? -27.594 13.984 2.021 1 66 313 ALA B O 1
ATOM 5257 N N . PHE B 1 314 ? -26.234 13.469 3.643 1 68.19 314 PHE B N 1
ATOM 5258 C CA . PHE B 1 314 ? -26.875 12.18 3.869 1 68.19 314 PHE B CA 1
ATOM 5259 C C . PHE B 1 314 ? -26.797 11.781 5.34 1 68.19 314 PHE B C 1
ATOM 5261 O O . PHE B 1 314 ? -26.047 12.383 6.105 1 68.19 314 PHE B O 1
ATOM 5268 N N . SER B 1 315 ? -27.781 11.016 5.746 1 66.5 315 SER B N 1
ATOM 5269 C CA . SER B 1 315 ? -27.766 10.508 7.113 1 66.5 315 SER B CA 1
ATOM 5270 C C . SER B 1 315 ? -26.766 9.359 7.258 1 66.5 315 SER B C 1
ATOM 5272 O O . SER B 1 315 ? -26.828 8.375 6.523 1 66.5 315 SER B O 1
ATOM 5274 N N . ALA B 1 316 ? -25.828 9.688 8.156 1 67.38 316 ALA B N 1
ATOM 5275 C CA . ALA B 1 316 ? -24.859 8.609 8.391 1 67.38 316 ALA B CA 1
ATOM 5276 C C . ALA B 1 316 ? -25.531 7.41 9.055 1 67.38 316 ALA B C 1
ATOM 5278 O O . ALA B 1 316 ? -26.422 7.578 9.906 1 67.38 316 ALA B O 1
ATOM 5279 N N . PHE B 1 317 ? -25.219 6.344 8.625 1 68.56 317 PHE B N 1
ATOM 5280 C CA . PHE B 1 317 ? -25.75 5.102 9.18 1 68.56 317 PHE B CA 1
ATOM 5281 C C . PHE B 1 317 ? -25.125 4.801 10.531 1 68.56 317 PHE B C 1
ATOM 5283 O O . PHE B 1 317 ? -23.922 4.977 10.711 1 68.56 317 PHE B O 1
ATOM 5290 N N . ALA B 1 318 ? -25.938 4.645 11.516 1 69.94 318 ALA B N 1
ATOM 5291 C CA . ALA B 1 318 ? -25.453 4.215 12.828 1 69.94 318 ALA B CA 1
ATOM 5292 C C . ALA B 1 318 ? -25.594 2.703 12.992 1 69.94 318 ALA B C 1
ATOM 5294 O O . ALA B 1 318 ? -26.672 2.143 12.781 1 69.94 318 ALA B O 1
ATOM 5295 N N . LEU B 1 319 ? -24.422 2.119 13.312 1 77.56 319 LEU B N 1
ATOM 5296 C CA . LEU B 1 319 ? -24.453 0.687 13.586 1 77.56 319 LEU B CA 1
ATOM 5297 C C . LEU B 1 319 ? -25.062 0.419 14.969 1 77.56 319 LEU B C 1
ATOM 5299 O O . LEU B 1 319 ? -24.828 1.182 15.906 1 77.56 319 LEU B O 1
ATOM 5303 N N . LYS B 1 320 ? -25.844 -0.562 15.078 1 78.44 320 LYS B N 1
ATOM 5304 C CA . LYS B 1 320 ? -26.359 -0.954 16.375 1 78.44 320 LYS B CA 1
ATOM 5305 C C . LYS B 1 320 ? -25.234 -1.401 17.312 1 78.44 320 LYS B C 1
ATOM 5307 O O . LYS B 1 320 ? -25.25 -1.088 18.5 1 78.44 320 LYS B O 1
ATOM 5312 N N . THR B 1 321 ? -24.297 -2.064 16.75 1 79.5 321 THR B N 1
ATOM 5313 C CA . THR B 1 321 ? -23.125 -2.52 17.484 1 79.5 321 THR B CA 1
ATOM 5314 C C . THR B 1 321 ? -21.844 -2.008 16.828 1 79.5 321 THR B C 1
ATOM 5316 O O . THR B 1 321 ? -21.672 -2.121 15.602 1 79.5 321 THR B O 1
ATOM 5319 N N . PRO B 1 322 ? -21.047 -1.544 17.75 1 83.44 322 PRO B N 1
ATOM 5320 C CA . PRO B 1 322 ? -19.781 -1.057 17.188 1 83.44 322 PRO B CA 1
ATOM 5321 C C . PRO B 1 322 ? -19.016 -2.137 16.438 1 83.44 322 PRO B C 1
ATOM 5323 O O . PRO B 1 322 ? -19.109 -3.32 16.766 1 83.44 322 PRO B O 1
ATOM 5326 N N . PHE B 1 323 ? -18.375 -1.706 15.43 1 87.38 323 PHE B N 1
ATOM 5327 C CA . PHE B 1 323 ? -17.531 -2.584 14.617 1 87.38 323 PHE B CA 1
ATOM 5328 C C . PHE B 1 323 ? -16.062 -2.248 14.805 1 87.38 323 PHE B C 1
ATOM 5330 O O . PHE B 1 323 ? -15.672 -1.081 14.734 1 87.38 323 PHE B O 1
ATOM 5337 N N . LYS B 1 324 ? -15.289 -3.176 15.203 1 87.25 324 LYS B N 1
ATOM 5338 C CA . LYS B 1 324 ? -13.836 -3.062 15.25 1 87.25 324 LYS B CA 1
ATOM 5339 C C . LYS B 1 324 ? -13.18 -4.121 14.367 1 87.25 324 LYS B C 1
ATOM 5341 O O . LYS B 1 324 ? -13.148 -5.301 14.727 1 87.25 324 LYS B O 1
ATOM 5346 N N . GLY B 1 325 ? -12.688 -3.693 13.273 1 93.06 325 GLY B N 1
ATOM 5347 C CA . GLY B 1 325 ? -12.055 -4.621 12.352 1 93.06 325 GLY B CA 1
ATOM 5348 C C . GLY B 1 325 ? -10.539 -4.562 12.398 1 93.06 325 GLY B C 1
ATOM 5349 O O . GLY B 1 325 ? -9.961 -3.691 13.062 1 93.06 325 GLY B O 1
ATOM 5350 N N . ARG B 1 326 ? -9.93 -5.535 11.844 1 95.56 326 ARG B N 1
ATOM 5351 C CA . ARG B 1 326 ? -8.484 -5.555 11.656 1 95.56 326 ARG B CA 1
ATOM 5352 C C . ARG B 1 326 ? -8.117 -5.285 10.203 1 95.56 326 ARG B C 1
ATOM 5354 O O . ARG B 1 326 ? -8.477 -6.062 9.312 1 95.56 326 ARG B O 1
ATOM 5361 N N . LEU B 1 327 ? -7.438 -4.207 9.961 1 96.44 327 LEU B N 1
ATOM 5362 C CA . LEU B 1 327 ? -7.02 -3.871 8.602 1 96.44 327 LEU B CA 1
ATOM 5363 C C . LEU B 1 327 ? -5.941 -4.828 8.109 1 96.44 327 LEU B C 1
ATOM 5365 O O . LEU B 1 327 ? -4.836 -4.859 8.664 1 96.44 327 LEU B O 1
ATOM 5369 N N . LEU B 1 328 ? -6.223 -5.566 7.051 1 97.62 328 LEU B N 1
ATOM 5370 C CA . LEU B 1 328 ? -5.316 -6.586 6.527 1 97.62 328 LEU B CA 1
ATOM 5371 C C . LEU B 1 328 ? -4.395 -6 5.465 1 97.62 328 LEU B C 1
ATOM 5373 O O . LEU B 1 328 ? -3.213 -6.344 5.406 1 97.62 328 LEU B O 1
ATOM 5377 N N . HIS B 1 329 ? -4.926 -5.16 4.668 1 97.75 329 HIS B N 1
ATOM 5378 C CA . HIS B 1 329 ? -4.195 -4.664 3.506 1 97.75 329 HIS B CA 1
ATOM 5379 C C . HIS B 1 329 ? -4.871 -3.43 2.916 1 97.75 329 HIS B C 1
ATOM 5381 O O . HIS B 1 329 ? -6.082 -3.248 3.066 1 97.75 329 HIS B O 1
ATOM 5387 N N . ALA B 1 330 ? -4.152 -2.566 2.316 1 96.69 330 ALA B N 1
ATOM 5388 C CA . ALA B 1 330 ? -4.621 -1.416 1.549 1 96.69 330 ALA B CA 1
ATOM 5389 C C . ALA B 1 330 ? -3.949 -1.355 0.181 1 96.69 330 ALA B C 1
ATOM 5391 O O . ALA B 1 330 ? -2.732 -1.525 0.073 1 96.69 330 ALA B O 1
ATOM 5392 N N . GLN B 1 331 ? -4.703 -1.159 -0.813 1 95.75 331 GLN B N 1
ATOM 5393 C CA . GLN B 1 331 ? -4.164 -1.004 -2.16 1 95.75 331 GLN B CA 1
ATOM 5394 C C . GLN B 1 331 ? -4.895 0.096 -2.922 1 95.75 331 GLN B C 1
ATOM 5396 O O . GLN B 1 331 ? -6.016 0.469 -2.562 1 95.75 331 GLN B O 1
ATOM 5401 N N . ILE B 1 332 ? -4.266 0.63 -3.918 1 94.81 332 ILE B N 1
ATOM 5402 C CA . ILE B 1 332 ? -4.836 1.71 -4.715 1 94.81 332 ILE B CA 1
ATOM 5403 C C . ILE B 1 332 ? -5.266 1.174 -6.078 1 94.81 332 ILE B C 1
ATOM 5405 O O . ILE B 1 332 ? -4.52 0.434 -6.727 1 94.81 332 ILE B O 1
ATOM 5409 N N . LEU B 1 333 ? -6.422 1.485 -6.422 1 94.12 333 LEU B N 1
ATOM 5410 C CA . LEU B 1 333 ? -6.945 1.27 -7.766 1 94.12 333 LEU B CA 1
ATOM 5411 C C . LEU B 1 333 ? -7.441 2.578 -8.375 1 94.12 333 LEU B C 1
ATOM 5413 O O . LEU B 1 333 ? -8.578 2.984 -8.141 1 94.12 333 LEU B O 1
ATOM 5417 N N . GLU B 1 334 ? -6.59 3.188 -9.219 1 92 334 GLU B N 1
ATOM 5418 C CA . GLU B 1 334 ? -6.867 4.504 -9.789 1 92 334 GLU B CA 1
ATOM 5419 C C . GLU B 1 334 ? -7.051 5.551 -8.688 1 92 334 GLU B C 1
ATOM 5421 O O . GLU B 1 334 ? -6.105 5.875 -7.973 1 92 334 GLU B O 1
ATOM 5426 N N . ASN B 1 335 ? -8.273 5.961 -8.43 1 92.56 335 ASN B N 1
ATOM 5427 C CA . ASN B 1 335 ? -8.492 7.012 -7.445 1 92.56 335 ASN B CA 1
ATOM 5428 C C . ASN B 1 335 ? -9.266 6.488 -6.234 1 92.56 335 ASN B C 1
ATOM 5430 O O . ASN B 1 335 ? -9.984 7.242 -5.578 1 92.56 335 ASN B O 1
ATOM 5434 N N . GLU B 1 336 ? -9.094 5.133 -6.039 1 94.19 336 GLU B N 1
ATOM 5435 C CA . GLU B 1 336 ? -9.75 4.48 -4.91 1 94.19 336 GLU B CA 1
ATOM 5436 C C . GLU B 1 336 ? -8.758 3.691 -4.07 1 94.19 336 GLU B C 1
ATOM 5438 O O . GLU B 1 336 ? -7.832 3.078 -4.605 1 94.19 336 GLU B O 1
ATOM 5443 N N . ALA B 1 337 ? -8.977 3.82 -2.781 1 95.25 337 ALA B N 1
ATOM 5444 C CA . ALA B 1 337 ? -8.266 2.922 -1.874 1 95.25 337 ALA B CA 1
ATOM 5445 C C . ALA B 1 337 ? -9.117 1.699 -1.537 1 95.25 337 ALA B C 1
ATOM 5447 O O . ALA B 1 337 ? -10.266 1.833 -1.095 1 95.25 337 ALA B O 1
ATOM 5448 N N . LEU B 1 338 ? -8.617 0.51 -1.814 1 96.81 338 LEU B N 1
ATOM 5449 C CA . LEU B 1 338 ? -9.25 -0.735 -1.39 1 96.81 338 LEU B CA 1
ATOM 5450 C C . LEU B 1 338 ? -8.719 -1.178 -0.031 1 96.81 338 LEU B C 1
ATOM 5452 O O . LEU B 1 338 ? -7.523 -1.447 0.115 1 96.81 338 LEU B O 1
ATOM 5456 N N . LEU B 1 339 ? -9.578 -1.192 0.921 1 96.5 339 LEU B N 1
ATOM 5457 C CA . LEU B 1 339 ? -9.219 -1.606 2.273 1 96.5 339 LEU B CA 1
ATOM 5458 C C . LEU B 1 339 ? -9.82 -2.967 2.604 1 96.5 339 LEU B C 1
ATOM 5460 O O . LEU B 1 339 ? -11.047 -3.135 2.566 1 96.5 339 LEU B O 1
ATOM 5464 N N . TRP B 1 340 ? -8.953 -3.939 2.842 1 98 340 TRP B N 1
ATOM 5465 C CA . TRP B 1 340 ? -9.367 -5.27 3.277 1 98 340 TRP B CA 1
ATOM 5466 C C . TRP B 1 340 ? -9.383 -5.363 4.801 1 98 340 TRP B C 1
ATOM 5468 O O . TRP B 1 340 ? -8.328 -5.301 5.441 1 98 340 TRP B O 1
ATOM 5478 N N . ILE B 1 341 ? -10.602 -5.57 5.371 1 97.19 341 ILE B N 1
ATOM 5479 C CA . ILE B 1 341 ? -10.758 -5.48 6.82 1 97.19 341 ILE B CA 1
ATOM 5480 C C . ILE B 1 341 ? -11.383 -6.766 7.352 1 97.19 341 ILE B C 1
ATOM 5482 O O . ILE B 1 341 ? -12.516 -7.102 7 1 97.19 341 ILE B O 1
ATOM 5486 N N . GLU B 1 342 ? -10.648 -7.484 8.156 1 97.44 342 GLU B N 1
ATOM 5487 C CA . GLU B 1 342 ? -11.195 -8.68 8.797 1 97.44 342 GLU B CA 1
ATOM 5488 C C . GLU B 1 342 ? -12.25 -8.312 9.836 1 97.44 342 GLU B C 1
ATOM 5490 O O . GLU B 1 342 ? -12.047 -7.398 10.641 1 97.44 342 GLU B O 1
ATOM 5495 N N . ASN B 1 343 ? -13.352 -8.961 9.711 1 90.69 343 ASN B N 1
ATOM 5496 C CA . ASN B 1 343 ? -14.391 -8.766 10.719 1 90.69 343 ASN B CA 1
ATOM 5497 C C . ASN B 1 343 ? -14.055 -9.484 12.023 1 90.69 343 ASN B C 1
ATOM 5499 O O . ASN B 1 343 ? -13.961 -10.711 12.055 1 90.69 343 ASN B O 1
ATOM 5503 N N . SER B 1 344 ? -13.594 -8.789 13.055 1 76.44 344 SER B N 1
ATOM 5504 C CA . SER B 1 344 ? -13.203 -9.398 14.328 1 76.44 344 SER B CA 1
ATOM 5505 C C . SER B 1 344 ? -14.227 -9.102 15.422 1 76.44 344 SER B C 1
ATOM 5507 O O . SER B 1 344 ? -14.93 -8.094 15.359 1 76.44 344 SER B O 1
#

Nearest PDB structures (foldseek):
  2hxv-assembly1_A-2  TM=6.432E-01  e=1.113E-23  Thermotoga maritima
  3zpc-assembly1_B  TM=6.403E-01  e=6.205E-22  Acinetobacter baumannii
  3zpg-assembly1_A-2  TM=6.243E-01  e=3.405E-22  Acinetobacter baumannii
  2b3z-assembly1_D  TM=5.928E-01  e=1.003E-21  Bacillus subtilis
  7rgo-assembly1_B  TM=6.517E-01  e=2.856E-06  Escherichia coli

Solvent-accessible surface area (backbone atoms only — not comparable to full-atom values): 35435 Å² total; per-residue (Å²): 113,58,40,62,51,55,53,42,51,52,33,48,55,56,18,57,79,38,58,74,34,7,48,84,40,58,48,29,14,13,32,30,24,40,76,81,57,41,57,54,26,73,28,49,20,61,36,54,96,45,46,45,12,61,57,46,13,49,53,50,27,42,34,69,77,38,59,89,47,33,71,62,52,72,70,50,68,51,39,54,61,39,52,51,48,51,61,71,64,45,81,64,68,35,42,57,17,35,39,37,26,36,44,45,44,43,51,54,76,66,97,41,69,24,50,25,59,50,46,50,66,44,40,35,43,29,41,38,24,24,28,75,52,57,81,92,56,48,50,14,62,59,51,28,44,76,64,71,28,47,73,46,74,39,70,90,40,27,64,64,36,48,53,62,32,40,64,32,52,42,24,70,74,60,46,18,34,31,40,36,38,35,59,28,28,65,56,34,51,62,77,72,76,86,71,75,55,69,68,52,48,26,52,52,17,34,44,38,30,54,27,55,32,38,35,36,44,40,64,52,43,76,72,66,48,50,54,78,60,33,88,60,26,51,79,89,44,57,96,34,46,32,26,36,39,32,45,32,87,61,89,73,68,86,79,41,44,51,70,72,54,75,80,52,52,79,46,80,33,73,44,77,87,73,51,78,66,72,49,43,40,24,38,32,49,51,56,68,70,57,47,63,72,40,50,92,67,40,44,31,38,38,36,38,38,24,42,31,39,56,45,62,64,51,80,34,77,47,33,90,60,62,41,54,38,45,49,65,47,72,46,75,54,82,48,24,41,39,36,37,25,35,58,100,114,59,40,62,52,54,53,42,51,52,32,46,56,56,18,58,78,36,58,72,33,7,48,82,40,58,49,27,14,12,33,31,22,40,76,82,59,42,58,53,25,73,28,50,20,60,37,55,95,44,44,45,12,61,57,47,13,48,51,49,26,42,34,69,77,40,58,89,48,34,71,64,54,72,69,49,69,52,39,54,62,39,51,52,47,51,61,70,64,44,81,67,69,34,44,56,17,34,40,37,27,37,44,43,44,42,53,56,74,67,95,43,68,24,48,25,59,50,47,50,65,45,40,35,44,29,40,37,25,24,29,77,52,58,82,93,54,46,51,14,62,59,52,28,45,74,65,72,28,46,72,47,74,38,68,91,41,28,65,62,35,49,52,62,31,41,63,32,54,42,23,70,74,61,46,20,33,29,39,35,38,36,60,27,27,64,58,35,50,64,77,71,76,86,71,75,54,69,69,52,49,25,52,52,16,34,44,37,30,57,27,55,33,37,34,35,42,39,65,53,44,74,71,65,47,50,56,79,60,33,87,61,26,52,80,90,44,57,95,35,46,31,24,36,39,32,45,31,86,63,90,73,68,85,80,39,45,49,70,71,54,74,83,52,52,78,46,80,33,71,46,77,86,73,52,78,67,70,49,43,42,24,38,33,47,50,55,68,69,58,46,62,71,40,51,92,64,40,46,31,39,39,37,38,38,23,40,31,38,59,44,62,64,50,79,35,75,45,34,90,59,62,42,54,36,45,50,64,49,72,46,75,52,83,48,23,40,39,36,38,25,36,57,101

InterPro domains:
  IPR002125 Cytidine and deoxycytidylate deaminase domain [PF00383] (4-130)
  IPR016193 Cytidine deaminase-like [SSF53927] (5-174)
  IPR024072 Dihydrofolate reductase-like domain superfamily [G3DSA:3.40.430.10] (172-316)
  IPR024072 Dihydrofolate reductase-like domain superfamily [SSF53597] (192-336)

Sequence (688 aa):
MRLYESLLEICLNKAWEYQTLALENPSVACMVLDKNHEILSLETHKKAKTPHAEVLAAKSALKILRPHLKSDLEKLEDPKTLSDFLKTHHDNAFKDCVFLITLEPCNSYGKTPACSGLLEILKPKRVVIAAEENEAKKGGLARLQKARIETMICHNLENKAKDLLLPFRVMEQKGRFNLFKLALRMNGDYYHGKITGQKSVIFTHNQRAVCDTLIISGKTIRTDNPLLDTRFCDRFYHNKNPNIAILSKRSINPHSKVFSVPNRLVNIFNNPKDLPLEKGFNFIEGGWGLFESLRDKIDVLLLHSHASMISEAFSAFALKTPFKGRLLHAQILENEALLWIENSMRLYESLLEICLNKAWEYQTLALENPSVACMVLDKNHEILSLETHKKAKTPHAEVLAAKSALKILRPHLKSDLEKLEDPKTLSDFLKTHHDNAFKDCVFLITLEPCNSYGKTPACSGLLEILKPKRVVIAAEENEAKKGGLARLQKARIETMICHNLENKAKDLLLPFRVMEQKGRFNLFKLALRMNGDYYHGKITGQKSVIFTHNQRAVCDTLIISGKTIRTDNPLLDTRFCDRFYHNKNPNIAILSKRSINPHSKVFSVPNRLVNIFNNPKDLPLEKGFNFIEGGWGLFESLRDKIDVLLLHSHASMISEAFSAFALKTPFKGRLLHAQILENEALLWIENS

Radius of gyration: 27.26 Å; Cα contacts (8 Å, |Δi|>4): 1575; chains: 2; bounding box: 81×70×59 Å